Protein AF-A0A060HJW7-F1 (afdb_monomer_lite)

Sequence (402 aa):
MAGTRFAVYAAIAVAASVALIAVSLSVVPALTTSALSQGEEKRVVAFEQRYNYSLGKETWAARSLKLGDIKPDSYVVILNPFSTDMGNFVRQKIASAASDKVQQFWAKTEPYSHYNLVRLPAWLGGQKDDVSSLRAYSAIAISSGCLSRYWGDGRWAIEDPCHGDRYRPWDGFAFEGPAAVGITSYSVPGTAEPVALATLALSVDKDGYITAKKPDLSANGAAGQGRRLSQDELSESNAEMLAAASQSAGYALPFPTSASGKALATIKPAQVQWNVRVTGDLRAFAALYVDYSTFNYDRIEIAAYPVESYPDLALGDPPADLAKNMLNAAPSEGQHVKSGPGIAGRYAVLVANEGPDPGYAEAKLWGKGTDGTDLFVTITATGMTMDELTSLAKSLGLGPED

Structure (mmCIF, N/CA/C/O backbone):
data_AF-A0A060HJW7-F1
#
_entry.id   AF-A0A060HJW7-F1
#
loop_
_atom_site.group_PDB
_atom_site.id
_atom_site.type_symbol
_atom_site.label_atom_id
_atom_site.label_alt_id
_atom_site.label_comp_id
_atom_site.label_asym_id
_atom_site.label_entity_id
_atom_site.label_seq_id
_atom_site.pdbx_PDB_ins_code
_atom_site.Cartn_x
_atom_site.Cartn_y
_atom_site.Cartn_z
_atom_site.occupancy
_atom_site.B_iso_or_equiv
_atom_site.auth_seq_id
_atom_site.auth_comp_id
_atom_site.auth_asym_id
_atom_site.auth_atom_id
_atom_site.pdbx_PDB_model_num
ATOM 1 N N . MET A 1 1 ? -31.081 -21.706 74.516 1.00 55.00 1 MET A N 1
ATOM 2 C CA . MET A 1 1 ? -31.490 -21.423 73.116 1.00 55.00 1 MET A CA 1
ATOM 3 C C . MET A 1 1 ? -30.766 -20.226 72.466 1.00 55.00 1 MET A C 1
ATOM 5 O O . MET A 1 1 ? -31.148 -19.836 71.372 1.00 55.00 1 MET A O 1
ATOM 9 N N . ALA A 1 2 ? -29.704 -19.661 73.065 1.00 52.94 2 ALA A N 1
ATOM 10 C CA . ALA A 1 2 ? -28.939 -18.557 72.459 1.00 52.94 2 ALA A CA 1
ATOM 11 C C . ALA A 1 2 ? -27.765 -19.023 71.564 1.00 52.94 2 ALA A C 1
ATOM 13 O O . ALA A 1 2 ? -27.410 -18.334 70.613 1.00 52.94 2 ALA A O 1
ATOM 14 N N . GLY A 1 3 ? -27.202 -20.213 71.812 1.00 51.72 3 GLY A N 1
ATOM 15 C CA . GLY A 1 3 ? -26.015 -20.704 71.094 1.00 51.72 3 GLY A CA 1
ATOM 16 C C . GLY A 1 3 ? -26.258 -21.143 69.644 1.00 51.72 3 GLY A C 1
ATOM 17 O O . GLY A 1 3 ? -25.386 -20.981 68.798 1.00 51.72 3 GLY A O 1
ATOM 18 N N . THR A 1 4 ? -27.454 -21.638 69.314 1.00 60.28 4 THR A N 1
ATOM 19 C CA . THR A 1 4 ? -27.760 -22.147 67.964 1.00 60.28 4 THR A CA 1
ATOM 20 C C . THR A 1 4 ? -27.959 -21.039 66.936 1.00 60.28 4 THR A C 1
ATOM 22 O O . THR A 1 4 ? -27.610 -21.217 65.774 1.00 60.28 4 THR A O 1
ATOM 25 N N . ARG A 1 5 ? -28.454 -19.866 67.347 1.00 61.50 5 ARG A N 1
ATOM 26 C CA . ARG A 1 5 ? -28.604 -18.718 66.440 1.00 61.50 5 ARG A CA 1
ATOM 27 C C . ARG A 1 5 ? -27.252 -18.097 66.086 1.00 61.50 5 ARG A C 1
ATOM 29 O O . ARG A 1 5 ? -27.051 -17.711 64.943 1.00 61.50 5 ARG A O 1
ATOM 36 N N . PHE A 1 6 ? -26.306 -18.080 67.025 1.00 68.19 6 PHE A N 1
ATOM 37 C CA . PHE A 1 6 ? -24.967 -17.530 66.794 1.00 68.19 6 PHE A CA 1
ATOM 38 C C . PHE A 1 6 ? -24.156 -18.347 65.776 1.00 68.19 6 PHE A C 1
ATOM 40 O O . PHE A 1 6 ? -23.502 -17.775 64.907 1.00 68.19 6 PHE A O 1
ATOM 47 N N . ALA A 1 7 ? -24.259 -19.679 65.824 1.00 68.25 7 ALA A N 1
ATOM 48 C CA . ALA A 1 7 ? -23.571 -20.564 64.883 1.00 68.25 7 ALA A CA 1
ATOM 49 C C . ALA A 1 7 ? -24.066 -20.395 63.433 1.00 68.25 7 ALA A C 1
ATOM 51 O O . ALA A 1 7 ? -23.269 -20.414 62.497 1.00 68.25 7 ALA A O 1
ATOM 52 N N . VAL A 1 8 ? -25.370 -20.168 63.247 1.00 75.38 8 VAL A N 1
ATOM 53 C CA . VAL A 1 8 ? -25.967 -19.970 61.916 1.00 75.38 8 VAL A CA 1
ATOM 54 C C . VAL A 1 8 ? -25.518 -18.643 61.297 1.00 75.38 8 VAL A C 1
ATOM 56 O O . VAL A 1 8 ? -25.153 -18.610 60.124 1.00 75.38 8 VAL A O 1
ATOM 59 N N . TYR A 1 9 ? -25.458 -17.562 62.081 1.00 73.12 9 TYR A N 1
ATOM 60 C CA . TYR A 1 9 ? -24.975 -16.271 61.577 1.00 73.12 9 TYR A CA 1
ATOM 61 C C . TYR A 1 9 ? -23.479 -16.289 61.234 1.00 73.12 9 TYR A C 1
ATOM 63 O O . TYR A 1 9 ? -23.084 -15.714 60.220 1.00 73.12 9 TYR A O 1
ATOM 71 N N . ALA A 1 10 ? -22.657 -16.996 62.015 1.00 73.69 10 ALA A N 1
ATOM 72 C CA . ALA A 1 10 ? -21.234 -17.152 61.718 1.00 73.69 10 ALA A CA 1
ATOM 73 C C . ALA A 1 10 ? -20.998 -17.925 60.406 1.00 73.69 10 ALA A C 1
ATOM 75 O O . ALA A 1 10 ? -20.178 -17.512 59.587 1.00 73.69 10 ALA A O 1
ATOM 76 N N . ALA A 1 11 ? -21.759 -18.997 60.158 1.00 72.75 11 ALA A N 1
ATOM 77 C CA . ALA A 1 11 ? -21.642 -19.781 58.928 1.00 72.75 11 ALA A CA 1
ATOM 78 C C . ALA A 1 11 ? -22.034 -18.976 57.673 1.00 72.75 11 ALA A C 1
ATOM 80 O O . ALA A 1 11 ? -21.347 -19.043 56.653 1.00 72.75 11 ALA A O 1
ATOM 81 N N . ILE A 1 12 ? -23.094 -18.164 57.759 1.00 74.69 12 ILE A N 1
ATOM 82 C CA . ILE A 1 12 ? -23.538 -17.308 56.647 1.00 74.69 12 ILE A CA 1
ATOM 83 C C . ILE A 1 12 ? -22.511 -16.206 56.351 1.00 74.69 12 ILE A C 1
ATOM 85 O O . ILE A 1 12 ? -22.218 -15.942 55.185 1.00 74.69 12 ILE A O 1
ATOM 89 N N . ALA A 1 13 ? -21.915 -15.598 57.381 1.00 73.50 13 ALA A N 1
ATOM 90 C CA . ALA A 1 13 ? -20.903 -14.556 57.205 1.00 73.50 13 ALA A CA 1
ATOM 91 C C . ALA A 1 13 ? -19.625 -15.088 56.525 1.00 73.50 13 ALA A C 1
ATOM 93 O O . ALA A 1 13 ? -19.064 -14.426 55.647 1.00 73.50 13 ALA A O 1
ATOM 94 N N . VAL A 1 14 ? -19.194 -16.306 56.873 1.00 75.62 14 VAL A N 1
ATOM 95 C CA . VAL A 1 14 ? -18.035 -16.958 56.240 1.00 75.62 14 VAL A CA 1
ATOM 96 C C . VAL A 1 14 ? -18.341 -17.318 54.785 1.00 75.62 14 VAL A C 1
ATOM 98 O O . VAL A 1 14 ? -17.537 -17.011 53.906 1.00 75.62 14 VAL A O 1
ATOM 101 N N . ALA A 1 15 ? -19.519 -17.880 54.496 1.00 71.88 15 ALA A N 1
ATOM 102 C CA . ALA A 1 15 ? -19.920 -18.211 53.127 1.00 71.88 15 ALA A CA 1
ATOM 103 C C . ALA A 1 15 ? -20.019 -16.965 52.224 1.00 71.88 15 ALA A C 1
ATOM 105 O O . ALA A 1 15 ? -19.535 -16.984 51.092 1.00 71.88 15 ALA A O 1
ATOM 106 N N . ALA A 1 16 ? -20.570 -15.859 52.738 1.00 69.31 16 ALA A N 1
ATOM 107 C CA . ALA A 1 16 ? -20.633 -14.590 52.014 1.00 69.31 16 ALA A CA 1
ATOM 108 C C . ALA A 1 16 ? -19.236 -14.002 51.746 1.00 69.31 16 ALA A C 1
ATOM 110 O O . ALA A 1 16 ? -18.978 -13.498 50.655 1.00 69.31 16 ALA A O 1
ATOM 111 N N . SER A 1 17 ? -18.315 -14.123 52.707 1.00 66.06 17 SER A N 1
ATOM 112 C CA . SER A 1 17 ? -16.938 -13.630 52.574 1.00 66.06 17 SER A CA 1
ATOM 113 C C . SER A 1 17 ? -16.132 -14.444 51.557 1.00 66.06 17 SER A C 1
ATOM 115 O O . SER A 1 17 ? -15.421 -13.870 50.736 1.00 66.06 17 SER A O 1
ATOM 117 N N . VAL A 1 18 ? -16.292 -15.771 51.542 1.00 65.38 18 VAL A N 1
ATOM 118 C CA . VAL A 1 18 ? -15.639 -16.650 50.556 1.00 65.38 18 VAL A CA 1
ATOM 119 C C . VAL A 1 18 ? -16.180 -16.398 49.145 1.00 65.38 18 VAL A C 1
ATOM 121 O O . VAL A 1 18 ? -15.397 -16.344 48.199 1.00 65.38 18 VAL A O 1
ATOM 124 N N . ALA A 1 19 ? -17.487 -16.160 48.991 1.00 64.62 19 ALA A N 1
ATOM 125 C CA . ALA A 1 19 ? -18.076 -15.801 47.701 1.00 64.62 19 ALA A CA 1
ATOM 126 C C . ALA A 1 19 ? -17.579 -14.434 47.191 1.00 64.62 19 ALA A C 1
ATOM 128 O O . ALA A 1 19 ? -17.252 -14.301 46.014 1.00 64.62 19 ALA A O 1
ATOM 129 N N . LEU A 1 20 ? -17.446 -13.434 48.070 1.00 52.88 20 LEU A N 1
ATOM 130 C CA . LEU A 1 20 ? -16.896 -12.118 47.715 1.00 52.88 20 LEU A CA 1
ATOM 131 C C . LEU A 1 20 ? -15.414 -12.189 47.330 1.00 52.88 20 LEU A C 1
ATOM 133 O O . LEU A 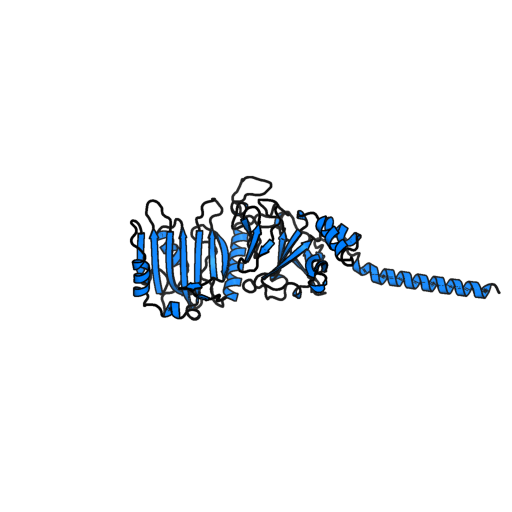1 20 ? -15.008 -11.559 46.354 1.00 52.88 20 LEU A O 1
ATOM 137 N N . ILE A 1 21 ? -14.622 -13.001 48.034 1.00 55.50 21 ILE A N 1
ATOM 138 C CA . ILE A 1 21 ? -13.211 -13.229 47.701 1.00 55.50 21 ILE A CA 1
ATOM 139 C C . ILE A 1 21 ? -13.090 -13.967 46.358 1.00 55.50 21 ILE A C 1
ATOM 141 O O . ILE A 1 21 ? -12.315 -13.540 45.504 1.00 55.50 21 ILE A O 1
ATOM 145 N N . ALA A 1 22 ? -13.910 -14.991 46.103 1.00 51.47 22 ALA A N 1
ATOM 146 C CA . ALA A 1 22 ? -13.920 -15.715 44.830 1.00 51.47 22 ALA A CA 1
ATOM 147 C C . ALA A 1 22 ? -14.353 -14.835 43.640 1.00 51.47 22 ALA A C 1
ATOM 149 O O . ALA A 1 22 ? -13.768 -14.937 42.561 1.00 51.47 22 ALA A O 1
ATOM 150 N N . VAL A 1 23 ? -15.316 -13.923 43.829 1.00 51.12 23 VAL A N 1
ATOM 151 C CA . VAL A 1 23 ? -15.719 -12.939 42.804 1.00 51.12 23 VAL A CA 1
ATOM 152 C C . VAL A 1 23 ? -14.629 -11.881 42.596 1.00 51.12 23 VAL A C 1
ATOM 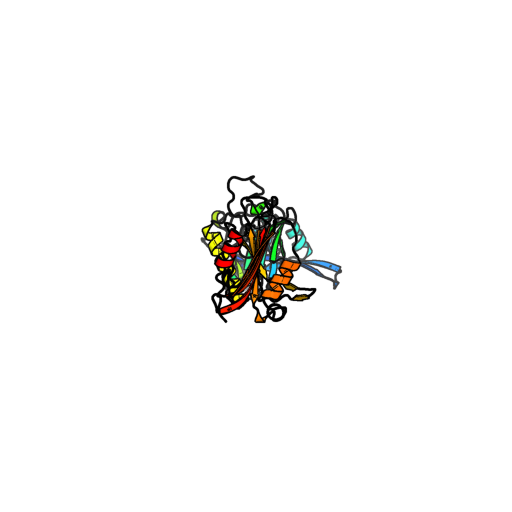154 O O . VAL A 1 23 ? -14.335 -11.522 41.458 1.00 51.12 23 VAL A O 1
ATOM 157 N N . SER A 1 24 ? -13.952 -11.432 43.658 1.00 45.41 24 SER A N 1
ATOM 158 C CA . SER A 1 24 ? -12.815 -10.513 43.517 1.00 45.41 24 SER A CA 1
ATOM 159 C C . SER A 1 24 ? -11.620 -11.161 42.802 1.00 45.41 24 SER A C 1
ATOM 161 O O . SER A 1 24 ? -11.008 -10.526 41.954 1.00 45.41 24 SER A O 1
ATOM 163 N N . LEU A 1 25 ? -11.341 -12.449 43.021 1.00 45.69 25 LEU A N 1
ATOM 164 C CA . LEU A 1 25 ? -10.240 -13.160 42.357 1.00 45.69 25 LEU A CA 1
ATOM 165 C C . LEU A 1 25 ? -10.544 -13.575 40.908 1.00 45.69 25 LEU A C 1
ATOM 167 O O . LEU A 1 25 ? -9.611 -13.803 40.144 1.00 45.69 25 LEU A O 1
ATOM 171 N N . SER A 1 26 ? -11.816 -13.642 40.503 1.00 46.84 26 SER A N 1
ATOM 172 C CA . SER A 1 26 ? -12.214 -13.985 39.125 1.00 46.84 26 SER A CA 1
ATOM 173 C C . SER A 1 26 ? -12.486 -12.766 38.236 1.00 46.84 26 SER A C 1
ATOM 175 O O . SER A 1 26 ? -12.325 -12.856 37.022 1.00 46.84 26 SER A O 1
ATOM 177 N N . VAL A 1 27 ? -12.837 -11.610 38.813 1.00 43.38 27 VAL A N 1
ATOM 178 C CA . VAL A 1 27 ? -13.116 -10.374 38.054 1.00 43.38 27 VAL A CA 1
ATOM 179 C C . VAL A 1 27 ? -11.890 -9.449 37.960 1.00 43.38 27 VAL A C 1
ATOM 181 O O . VAL A 1 27 ? -11.762 -8.697 36.995 1.00 43.38 27 VAL A O 1
ATOM 184 N N . VAL A 1 28 ? -10.953 -9.513 38.913 1.00 39.41 28 VAL A N 1
ATOM 185 C CA . VAL A 1 28 ? -9.816 -8.572 38.985 1.00 39.41 28 VAL A CA 1
ATOM 186 C C . VAL A 1 28 ? -8.636 -8.888 38.043 1.00 39.41 28 VAL A C 1
ATOM 188 O O . VAL A 1 28 ? -8.057 -7.928 37.531 1.00 39.41 28 VAL A O 1
ATOM 191 N N . PRO A 1 29 ? -8.303 -10.143 37.662 1.00 41.47 29 PRO A N 1
ATOM 192 C CA . PRO A 1 29 ? -7.226 -10.365 36.689 1.00 41.47 29 PRO A CA 1
ATOM 193 C C . PRO A 1 29 ? -7.540 -9.812 35.289 1.00 41.47 29 PRO A C 1
ATOM 195 O O . PRO A 1 29 ? -6.630 -9.635 34.486 1.00 41.47 29 PRO A O 1
ATOM 198 N N . ALA A 1 30 ? -8.811 -9.517 34.992 1.00 43.66 30 ALA A N 1
ATOM 199 C CA . ALA A 1 30 ? -9.233 -8.977 33.703 1.00 43.66 30 ALA A CA 1
ATOM 200 C C . ALA A 1 30 ? -9.173 -7.439 33.613 1.00 43.66 30 ALA A C 1
ATOM 202 O O . ALA A 1 30 ? -9.335 -6.904 32.518 1.00 43.66 30 ALA A O 1
ATOM 203 N N . LEU A 1 31 ? -8.984 -6.712 34.726 1.00 43.59 31 LEU A N 1
ATOM 204 C CA . LEU A 1 31 ? -9.199 -5.255 34.744 1.00 43.59 31 LEU A CA 1
ATOM 205 C C . LEU A 1 31 ? -8.106 -4.411 35.416 1.00 43.59 31 LEU A C 1
ATOM 207 O O . LEU A 1 31 ? -8.186 -3.187 35.334 1.00 43.59 31 LEU A O 1
ATOM 211 N N . THR A 1 32 ? -7.068 -4.997 36.021 1.00 44.00 32 THR A N 1
ATOM 212 C CA . THR A 1 32 ? -5.980 -4.206 36.629 1.00 44.00 32 THR A CA 1
ATOM 213 C C . THR A 1 32 ? -4.599 -4.831 36.424 1.00 44.00 32 THR A C 1
ATOM 215 O O . THR A 1 32 ? -4.039 -5.443 37.328 1.00 44.00 32 THR A O 1
ATOM 218 N N . THR A 1 33 ? -4.013 -4.618 35.248 1.00 42.41 33 THR A N 1
ATOM 219 C CA . THR A 1 33 ? -2.549 -4.568 35.057 1.00 42.41 33 THR A CA 1
ATOM 220 C C . THR A 1 33 ? -2.204 -3.309 34.261 1.00 42.41 33 THR A C 1
ATOM 222 O O . THR A 1 33 ? -1.611 -3.340 33.192 1.00 42.41 33 THR A O 1
ATOM 225 N N . SER A 1 34 ? -2.622 -2.163 34.799 1.00 44.88 34 SER A N 1
ATOM 226 C CA . SER A 1 34 ? -2.303 -0.834 34.273 1.00 44.88 34 SER A CA 1
ATOM 227 C C . SER A 1 34 ? -1.357 -0.150 35.256 1.00 44.88 34 SER A C 1
ATOM 229 O O . SER A 1 34 ? -1.789 0.634 36.098 1.00 44.88 34 SER A O 1
ATOM 231 N N . ALA A 1 35 ? -0.071 -0.490 35.206 1.00 38.12 35 ALA A N 1
ATOM 232 C CA . ALA A 1 35 ? 0.962 0.205 35.966 1.00 38.12 35 ALA A CA 1
ATOM 233 C C . ALA A 1 35 ? 2.254 0.280 35.143 1.00 38.12 35 ALA A C 1
ATOM 235 O O . ALA A 1 35 ? 3.005 -0.684 35.066 1.00 38.12 35 ALA A O 1
ATOM 236 N N . LEU A 1 36 ? 2.458 1.450 34.527 1.00 40.97 36 LEU A N 1
ATOM 237 C CA . LEU A 1 36 ? 3.747 2.052 34.164 1.00 40.97 36 LEU A CA 1
ATOM 238 C C . LEU A 1 36 ? 4.808 1.087 33.606 1.00 40.97 36 LEU A C 1
ATOM 240 O O . LEU A 1 36 ? 5.789 0.772 34.274 1.00 40.97 36 LEU A O 1
ATOM 244 N N . SER A 1 37 ? 4.671 0.711 32.338 1.00 38.81 37 SER A N 1
ATOM 245 C CA . SER A 1 37 ? 5.803 0.243 31.542 1.00 38.81 37 SER A CA 1
ATOM 246 C C . SER A 1 37 ? 5.853 1.014 30.225 1.00 38.81 37 SER A C 1
ATOM 248 O O . SER A 1 37 ? 4.831 1.272 29.583 1.00 38.81 37 SER A O 1
ATOM 250 N N . GLN A 1 38 ? 7.057 1.387 29.794 1.00 41.97 38 GLN A N 1
ATOM 251 C CA . GLN A 1 38 ? 7.317 1.419 28.359 1.00 41.97 38 GLN A CA 1
ATOM 252 C C . GLN A 1 38 ? 6.910 0.034 27.829 1.00 41.97 38 GLN A C 1
ATOM 254 O O . GLN A 1 38 ? 7.470 -0.969 28.264 1.00 41.97 38 GLN A O 1
ATOM 259 N N . GLY A 1 39 ? 5.866 -0.025 26.998 1.00 62.41 39 GLY A N 1
ATOM 260 C CA . GLY A 1 39 ? 5.255 -1.290 26.567 1.00 62.41 39 GLY A CA 1
ATOM 261 C C . GLY A 1 39 ? 3.784 -1.494 26.947 1.00 62.41 39 GLY A C 1
ATOM 262 O O . GLY A 1 39 ? 3.334 -2.635 26.954 1.00 62.41 39 GLY A O 1
ATOM 263 N N . GLU A 1 40 ? 3.020 -0.438 27.255 1.00 85.50 40 GLU A N 1
ATOM 264 C CA . GLU A 1 40 ? 1.559 -0.548 27.406 1.00 85.50 40 GLU A CA 1
ATOM 265 C C . GLU A 1 40 ? 0.924 -1.020 26.080 1.00 85.50 40 GLU A C 1
ATOM 267 O O . GLU A 1 40 ? 0.773 -0.248 25.129 1.00 85.50 40 GLU A O 1
ATOM 272 N N . GLU A 1 41 ? 0.570 -2.305 26.024 1.00 93.88 41 GLU A N 1
ATOM 273 C CA . GLU A 1 41 ? -0.182 -2.927 24.935 1.00 93.88 41 GLU A CA 1
ATOM 274 C C . GLU A 1 41 ? -1.648 -3.107 25.333 1.00 93.88 41 GLU A C 1
ATOM 276 O O . GLU A 1 41 ? -1.967 -3.518 26.450 1.00 93.88 41 GLU A O 1
ATOM 281 N N . LYS A 1 42 ? -2.564 -2.802 24.410 1.00 96.69 42 LYS A N 1
ATOM 282 C CA . LYS A 1 42 ? -4.011 -2.949 24.619 1.00 96.69 42 LYS A CA 1
ATOM 283 C C . LYS A 1 42 ? -4.649 -3.683 23.458 1.00 96.69 42 LYS A C 1
ATOM 285 O O . LYS A 1 42 ? -4.314 -3.423 22.306 1.00 96.69 42 LYS A O 1
ATOM 290 N N . ARG A 1 43 ? -5.609 -4.564 23.755 1.00 96.81 43 ARG A N 1
ATOM 291 C CA . ARG A 1 43 ? -6.413 -5.231 22.722 1.00 96.81 43 ARG A CA 1
ATOM 292 C C . ARG A 1 43 ? -7.160 -4.192 21.896 1.00 96.81 43 ARG A C 1
ATOM 294 O O . ARG A 1 43 ? -7.764 -3.274 22.452 1.00 96.81 43 ARG A O 1
ATOM 301 N N . VAL A 1 44 ? -7.141 -4.363 20.580 1.00 97.38 44 VAL A N 1
ATOM 302 C CA . VAL A 1 44 ? -7.946 -3.532 19.683 1.00 97.38 44 VAL A CA 1
ATOM 303 C C . VAL A 1 44 ? -9.409 -3.962 19.758 1.00 97.38 44 VAL A C 1
ATOM 305 O O . VAL A 1 44 ? -9.718 -5.135 19.986 1.00 97.38 44 VAL A O 1
ATOM 308 N N . VAL A 1 45 ? -10.318 -3.008 19.571 1.00 97.19 45 VAL A N 1
ATOM 309 C CA . VAL A 1 45 ? -11.759 -3.266 19.484 1.00 97.19 45 VAL A CA 1
ATOM 310 C C . VAL A 1 45 ? -12.239 -2.763 18.138 1.00 97.19 45 VAL A C 1
ATOM 312 O O . VAL A 1 45 ? -12.091 -1.577 17.837 1.00 97.19 45 VAL A O 1
ATOM 315 N N . ALA A 1 46 ? -12.817 -3.665 17.354 1.00 97.25 46 ALA A N 1
ATOM 316 C CA . ALA A 1 46 ? -13.459 -3.327 16.097 1.00 97.25 46 ALA A CA 1
ATOM 317 C C . ALA A 1 46 ? -14.943 -3.074 16.277 1.00 97.25 46 ALA A C 1
ATOM 319 O O . ALA A 1 46 ? -15.590 -3.708 17.115 1.00 97.25 46 ALA A O 1
ATOM 320 N N . PHE A 1 47 ? -15.457 -2.180 15.441 1.00 95.44 47 PHE A N 1
ATOM 321 C CA . PHE A 1 47 ? -16.874 -1.903 15.294 1.00 95.44 47 PHE A CA 1
ATOM 322 C C . PHE A 1 47 ? -17.331 -2.433 13.940 1.00 95.44 47 PHE A C 1
ATOM 324 O O . PHE A 1 47 ? -16.801 -2.061 12.896 1.00 95.44 47 PHE A O 1
ATOM 331 N N . GLU A 1 48 ? -18.309 -3.330 13.967 1.00 93.31 48 GLU A N 1
ATOM 332 C CA . GLU A 1 48 ? -18.856 -3.959 12.772 1.00 93.31 48 GLU A CA 1
ATOM 333 C C . GLU A 1 48 ? -20.321 -3.565 12.610 1.00 93.31 48 GLU A C 1
ATOM 335 O O . GLU A 1 48 ? -21.147 -3.812 13.493 1.00 93.31 48 GLU A O 1
ATOM 340 N N . GLN A 1 49 ? -20.635 -2.995 11.452 1.00 93.19 49 GLN A N 1
ATOM 341 C CA . GLN A 1 49 ? -21.993 -2.742 10.995 1.00 93.19 49 GLN A CA 1
ATOM 342 C C . GLN A 1 49 ? -22.394 -3.868 10.038 1.00 93.19 49 GLN A C 1
ATOM 344 O O . GLN A 1 49 ? -21.700 -4.144 9.060 1.00 93.19 49 GLN A O 1
ATOM 349 N N . ARG A 1 50 ? -23.509 -4.545 10.317 1.00 91.38 50 ARG A N 1
ATOM 350 C CA . ARG A 1 50 ? -24.046 -5.618 9.469 1.00 91.38 50 ARG A CA 1
ATOM 351 C C . ARG A 1 50 ? -25.528 -5.397 9.227 1.00 91.38 50 ARG A C 1
ATOM 353 O O . ARG A 1 50 ? -26.289 -5.228 10.180 1.00 91.38 50 ARG A O 1
ATOM 360 N N . TYR A 1 51 ? -25.956 -5.458 7.969 1.00 91.81 51 TYR A N 1
ATOM 361 C CA . TYR A 1 51 ? -27.378 -5.456 7.644 1.00 91.81 51 TYR A CA 1
ATOM 362 C C . TYR A 1 51 ? -27.985 -6.830 7.947 1.00 91.81 51 TYR A C 1
ATOM 364 O O . TYR A 1 51 ? -27.547 -7.851 7.414 1.00 91.81 51 TYR A O 1
ATOM 372 N N . ASN A 1 52 ? -28.984 -6.869 8.824 1.00 90.12 52 ASN A N 1
ATOM 373 C CA . ASN A 1 52 ? -29.726 -8.078 9.141 1.00 90.12 52 ASN A CA 1
ATOM 374 C C . ASN A 1 52 ? -30.987 -8.130 8.271 1.00 90.12 52 ASN A C 1
ATOM 376 O O . ASN A 1 52 ? -31.992 -7.493 8.586 1.00 90.12 52 ASN A O 1
ATOM 380 N N . TYR A 1 53 ? -30.929 -8.915 7.193 1.00 91.56 53 TYR A N 1
ATOM 381 C CA . TYR A 1 53 ? -32.034 -9.067 6.242 1.00 91.56 53 TYR A CA 1
ATOM 382 C C . TYR A 1 53 ? -33.319 -9.601 6.886 1.00 91.56 53 TYR A C 1
ATOM 384 O O . TYR A 1 53 ? -34.402 -9.148 6.533 1.00 91.56 53 TYR A O 1
ATOM 392 N N . SER A 1 54 ? -33.218 -10.501 7.869 1.00 91.81 54 SER A N 1
ATOM 393 C CA . SER A 1 54 ? -34.390 -11.056 8.562 1.00 91.81 54 SER A CA 1
ATOM 394 C C . SER A 1 54 ? -35.121 -10.015 9.409 1.00 91.81 54 SER A C 1
ATOM 396 O O . SER A 1 54 ? -36.330 -10.105 9.590 1.00 91.81 54 SER A O 1
ATOM 398 N N . LEU A 1 55 ? -34.388 -9.037 9.947 1.00 88.69 55 LEU A N 1
ATOM 399 C CA . LEU A 1 55 ? -34.947 -7.949 10.750 1.00 88.69 55 LEU A CA 1
ATOM 400 C C . LEU A 1 55 ? -35.191 -6.669 9.936 1.00 88.69 55 LEU A C 1
ATOM 402 O O . LEU A 1 55 ? -35.696 -5.698 10.495 1.00 88.69 55 LEU A O 1
ATOM 406 N N . GLY A 1 56 ? -34.790 -6.639 8.660 1.00 94.19 56 GLY A N 1
ATOM 407 C CA . GLY A 1 56 ? -34.850 -5.452 7.806 1.00 94.19 56 GLY A CA 1
ATOM 408 C C . GLY A 1 56 ? -34.093 -4.243 8.366 1.00 94.19 56 GLY A C 1
ATOM 409 O O . GLY A 1 56 ? -34.451 -3.108 8.058 1.00 94.19 56 GLY A O 1
ATOM 410 N N . LYS A 1 57 ? -33.087 -4.457 9.227 1.00 93.50 57 LYS A N 1
ATOM 411 C CA . LYS A 1 57 ? -32.380 -3.378 9.931 1.00 93.50 57 LYS A CA 1
ATOM 412 C C . LYS A 1 57 ? -30.892 -3.641 10.077 1.00 93.50 57 LYS A C 1
ATOM 414 O O . LYS A 1 57 ? -30.433 -4.782 10.082 1.00 93.50 57 LYS A O 1
ATOM 419 N N . GLU A 1 58 ? -30.145 -2.566 10.270 1.00 93.75 58 GLU A N 1
ATOM 420 C CA . GLU A 1 58 ? -28.731 -2.632 10.609 1.00 93.75 58 GLU A CA 1
ATOM 421 C C . GLU A 1 58 ? -28.520 -3.074 12.057 1.00 93.75 58 GLU A C 1
ATOM 423 O O . GLU A 1 58 ? -29.297 -2.761 12.961 1.00 93.75 58 GLU A O 1
ATOM 428 N N . THR A 1 59 ? -27.439 -3.812 12.270 1.00 94.75 59 THR A N 1
ATOM 429 C CA . THR A 1 59 ? -26.978 -4.259 13.579 1.00 94.75 59 THR A CA 1
ATOM 430 C C . THR A 1 59 ? -25.523 -3.870 13.766 1.00 94.75 59 THR A C 1
ATOM 432 O O . THR A 1 59 ? -24.733 -3.934 12.824 1.00 94.75 59 THR A O 1
ATOM 435 N N . TRP A 1 60 ? -25.189 -3.461 14.983 1.00 95.56 60 TRP A N 1
ATOM 436 C CA . TRP A 1 60 ? -23.868 -2.996 15.373 1.00 95.56 60 TRP A CA 1
ATOM 437 C C . TRP A 1 60 ? -23.309 -3.898 16.465 1.00 95.56 60 TRP A C 1
ATOM 439 O O . TRP A 1 60 ? -23.995 -4.207 17.442 1.00 95.56 60 TRP A O 1
ATOM 449 N N . ALA A 1 61 ? -22.055 -4.304 16.308 1.00 95.25 61 ALA A N 1
ATOM 450 C CA . ALA A 1 61 ? -21.327 -5.074 17.305 1.00 95.25 61 ALA A CA 1
ATOM 451 C C . ALA A 1 61 ? -19.948 -4.459 17.540 1.00 95.25 61 ALA A C 1
ATOM 453 O O . ALA A 1 61 ? -19.333 -3.929 16.616 1.00 95.25 61 ALA A O 1
ATOM 454 N N . ALA A 1 62 ? -19.464 -4.554 18.777 1.00 95.75 62 ALA A N 1
ATOM 455 C CA . ALA A 1 62 ? -18.106 -4.177 19.132 1.00 95.75 62 ALA A CA 1
ATOM 456 C C . ALA A 1 62 ? -17.414 -5.352 19.815 1.00 95.75 62 ALA A C 1
ATOM 458 O O . ALA A 1 62 ? -17.941 -5.904 20.783 1.00 95.75 62 ALA A O 1
ATOM 459 N N . ARG A 1 63 ? -16.246 -5.752 19.314 1.00 95.31 63 ARG A N 1
ATOM 460 C CA . ARG A 1 63 ? -15.530 -6.925 19.830 1.00 95.31 63 ARG A CA 1
ATOM 461 C C . ARG A 1 63 ? -14.026 -6.806 19.649 1.00 95.31 63 ARG A C 1
ATOM 463 O O . ARG A 1 63 ? -13.551 -6.136 18.734 1.00 95.31 63 ARG A O 1
ATOM 470 N N . SER A 1 64 ? -13.284 -7.499 20.506 1.00 96.25 64 SER A N 1
ATOM 471 C CA . SER A 1 64 ? -11.866 -7.750 20.262 1.00 96.25 64 SER A CA 1
ATOM 472 C C . SER A 1 64 ? -11.698 -8.695 19.079 1.00 96.25 64 SER A C 1
ATOM 474 O O . SER A 1 64 ? -12.521 -9.589 18.867 1.00 96.25 64 SER A O 1
ATOM 476 N N . LEU A 1 65 ? -10.630 -8.482 18.320 1.00 96.81 65 LEU A N 1
ATOM 477 C CA . LEU A 1 65 ? -10.335 -9.249 17.119 1.00 96.81 65 LEU A CA 1
ATOM 478 C C . LEU A 1 65 ? -9.200 -10.228 17.363 1.00 96.81 65 LEU A C 1
ATOM 480 O O . LEU A 1 65 ? -8.206 -9.882 17.999 1.00 96.81 65 LEU A O 1
ATOM 484 N N . LYS A 1 66 ? -9.343 -11.430 16.819 1.00 97.25 66 LYS A N 1
ATOM 485 C CA . LYS A 1 66 ? -8.248 -12.370 16.605 1.00 97.25 66 LYS A CA 1
ATOM 486 C C . LYS A 1 66 ? -7.701 -12.230 15.194 1.00 97.25 66 LYS A C 1
ATOM 488 O O . LYS A 1 66 ? -8.384 -11.737 14.301 1.00 97.25 66 LYS A O 1
ATOM 493 N N . LEU A 1 67 ? -6.481 -12.710 14.986 1.00 93.31 67 LEU A N 1
ATOM 494 C CA . LEU A 1 67 ? -5.801 -12.609 13.696 1.00 93.31 67 LEU A CA 1
ATOM 495 C C . LEU A 1 67 ? -6.611 -13.207 12.530 1.00 93.31 67 LEU A C 1
ATOM 497 O O . LEU A 1 67 ? -6.734 -12.589 11.477 1.00 93.31 67 LEU A O 1
ATOM 501 N N . GLY A 1 68 ? -7.237 -14.367 12.740 1.00 94.44 68 GLY A N 1
ATOM 502 C CA . GLY A 1 68 ? -8.079 -15.037 11.741 1.00 94.44 68 GLY A CA 1
ATOM 503 C C . GLY A 1 68 ? -9.434 -14.372 11.461 1.00 94.44 68 GLY A C 1
ATOM 504 O O . GLY A 1 68 ? -10.130 -14.797 10.543 1.00 94.44 68 GLY A O 1
ATOM 505 N N . ASP A 1 69 ? -9.824 -13.339 12.215 1.00 96.44 69 ASP A N 1
ATOM 506 C CA . ASP A 1 69 ? -11.142 -12.708 12.065 1.00 96.44 69 ASP A CA 1
ATOM 507 C C . ASP A 1 69 ? -11.231 -11.770 10.855 1.00 96.44 69 ASP A C 1
ATOM 509 O O . ASP A 1 69 ? -12.332 -11.445 10.405 1.00 96.44 69 ASP A O 1
ATOM 513 N N . ILE A 1 70 ? -10.086 -11.313 10.345 1.00 95.81 70 ILE A N 1
ATOM 514 C CA . ILE A 1 70 ? -9.991 -10.386 9.216 1.00 95.81 70 ILE A CA 1
ATOM 515 C C . ILE A 1 70 ? -9.512 -11.177 8.006 1.00 95.81 70 ILE A C 1
ATOM 517 O O . ILE A 1 70 ? -8.490 -11.860 8.077 1.00 95.81 70 ILE A O 1
ATOM 521 N N . LYS A 1 71 ? -10.231 -11.097 6.887 1.00 96.00 71 LYS A N 1
ATOM 522 C CA . LYS A 1 71 ? -9.835 -11.782 5.649 1.00 96.00 71 LYS A CA 1
ATOM 523 C C . LYS A 1 71 ? -8.701 -11.016 4.956 1.00 96.00 71 LYS A C 1
ATOM 525 O O . LYS A 1 71 ? -8.643 -9.797 5.106 1.00 96.00 71 LYS A O 1
ATOM 530 N N . PRO A 1 72 ? -7.811 -11.680 4.202 1.00 96.12 72 PRO A N 1
ATOM 531 C CA . PRO A 1 72 ? -6.888 -10.980 3.313 1.00 96.12 72 PRO A CA 1
ATOM 532 C C . PRO A 1 72 ? -7.638 -10.012 2.399 1.00 96.12 72 PRO A C 1
ATOM 534 O O . PRO A 1 72 ? -8.787 -10.283 2.043 1.00 96.12 72 PRO A O 1
ATOM 537 N N . ASP A 1 73 ? -6.982 -8.914 2.028 1.00 96.25 73 ASP A N 1
ATOM 538 C CA . ASP A 1 73 ? -7.563 -7.883 1.160 1.00 96.25 73 ASP A CA 1
ATOM 539 C C . ASP A 1 73 ? -8.855 -7.265 1.733 1.00 96.25 73 ASP A C 1
ATOM 541 O O . ASP A 1 73 ? -9.845 -7.018 1.044 1.00 96.25 73 ASP A O 1
ATOM 545 N N . SER A 1 74 ? -8.883 -7.062 3.053 1.00 96.62 74 SER A N 1
ATOM 546 C CA . SER A 1 74 ? -10.029 -6.466 3.737 1.00 96.62 74 SER A CA 1
ATOM 547 C C . SER A 1 74 ? -9.598 -5.595 4.908 1.00 96.62 74 SER A C 1
ATOM 549 O O . SER A 1 74 ? -8.433 -5.569 5.307 1.00 96.62 74 SER A O 1
ATOM 551 N N . TYR A 1 75 ? -10.549 -4.853 5.462 1.00 97.38 75 TYR A N 1
ATOM 552 C CA . TYR A 1 75 ? -10.312 -4.024 6.630 1.00 97.38 75 TYR A CA 1
ATOM 553 C C . TYR A 1 75 ? -11.514 -4.026 7.562 1.00 97.38 75 TYR A C 1
ATOM 555 O O . TYR A 1 75 ? -12.635 -4.378 7.190 1.00 97.38 75 TYR A O 1
ATOM 563 N N . VAL A 1 76 ? -11.253 -3.579 8.779 1.00 97.19 76 VAL A N 1
ATOM 564 C CA . VAL A 1 76 ? -12.246 -3.272 9.803 1.00 97.19 76 VAL A CA 1
ATOM 565 C C . VAL A 1 76 ? -11.854 -1.962 10.468 1.00 97.19 76 VAL A C 1
ATOM 567 O O . VAL A 1 76 ? -10.670 -1.635 10.566 1.00 97.19 76 VAL A O 1
ATOM 570 N N . VAL A 1 77 ? -12.839 -1.196 10.929 1.00 97.25 77 VAL A N 1
ATOM 571 C CA . VAL A 1 77 ? -12.557 0.030 11.677 1.00 97.25 77 VAL A CA 1
ATOM 572 C C . VAL A 1 77 ? -12.418 -0.320 13.152 1.00 97.25 77 VAL A C 1
ATOM 574 O O . VAL A 1 77 ? -13.288 -0.971 13.739 1.00 97.25 77 VAL A O 1
ATOM 577 N N . ILE A 1 78 ? -11.311 0.110 13.747 1.00 97.88 78 ILE A N 1
ATOM 578 C CA . ILE A 1 78 ? -11.035 -0.027 15.173 1.00 97.88 78 ILE A CA 1
ATOM 579 C C . ILE A 1 78 ? -11.018 1.339 15.847 1.00 97.88 78 ILE A C 1
ATOM 581 O O . ILE A 1 78 ? -10.740 2.368 15.228 1.00 97.88 78 ILE A O 1
ATOM 585 N N . LEU A 1 79 ? -11.281 1.335 17.148 1.00 96.94 79 LEU A N 1
ATOM 586 C CA . LEU A 1 79 ? -11.079 2.501 17.995 1.00 96.94 79 LEU A CA 1
ATOM 587 C C . LEU A 1 79 ? -9.656 2.477 18.565 1.00 96.94 79 LEU A C 1
ATOM 589 O O . LEU A 1 79 ? -9.201 1.434 19.040 1.00 96.94 79 LEU A O 1
ATOM 593 N N . ASN A 1 80 ? -8.974 3.623 18.553 1.00 97.06 80 ASN A N 1
ATOM 594 C CA . ASN A 1 80 ? -7.655 3.800 19.147 1.00 97.06 80 ASN A CA 1
ATOM 595 C C . ASN A 1 80 ? -7.689 3.342 20.618 1.00 97.06 80 ASN A C 1
ATOM 597 O O . ASN A 1 80 ? -8.362 3.980 21.434 1.00 97.06 80 ASN A O 1
ATOM 601 N N . PRO A 1 81 ? -6.950 2.281 20.998 1.00 97.06 81 PRO A N 1
ATOM 602 C CA . PRO A 1 81 ? -7.015 1.729 22.352 1.00 97.06 81 PRO A CA 1
ATOM 603 C C . PRO A 1 81 ? -6.551 2.687 23.457 1.00 97.06 81 PRO A C 1
ATOM 605 O O . PRO A 1 81 ? -6.781 2.438 24.643 1.00 97.06 81 PRO A O 1
ATOM 608 N N . PHE A 1 82 ? -5.891 3.779 23.076 1.00 96.06 82 PHE A N 1
ATOM 609 C CA . PHE A 1 82 ? -5.330 4.776 23.978 1.00 96.06 82 PHE A CA 1
ATOM 610 C C . PHE A 1 82 ? -6.131 6.083 24.010 1.00 96.06 82 PHE A C 1
ATOM 612 O O . PHE A 1 82 ? -5.743 6.995 24.737 1.00 96.06 82 PHE A O 1
ATOM 619 N N . SER A 1 83 ? -7.238 6.189 23.265 1.00 95.44 83 SER A N 1
ATOM 620 C CA . SER A 1 83 ? -8.076 7.391 23.278 1.00 95.44 83 SER A CA 1
ATOM 621 C C . SER A 1 83 ? -9.034 7.436 24.473 1.00 95.44 83 SER A C 1
ATOM 623 O O . SER A 1 83 ? -9.353 6.424 25.112 1.00 95.44 83 SER A O 1
ATOM 625 N N . THR A 1 84 ? -9.551 8.633 24.760 1.00 95.69 84 THR A N 1
ATOM 626 C CA . THR A 1 84 ? -10.605 8.846 25.764 1.00 95.69 84 THR A CA 1
ATOM 627 C C . THR A 1 84 ? -11.863 8.034 25.453 1.00 95.69 84 THR A C 1
ATOM 629 O O . THR A 1 84 ? -12.508 7.524 26.376 1.00 95.69 84 THR A O 1
ATOM 632 N N . ASP A 1 85 ? -12.183 7.851 24.168 1.00 96.56 85 ASP A N 1
ATOM 633 C CA . ASP A 1 85 ? -13.325 7.052 23.729 1.00 96.56 85 ASP A CA 1
ATOM 634 C C . ASP A 1 85 ? -13.177 5.591 24.141 1.00 96.56 85 ASP A C 1
ATOM 636 O O . ASP A 1 85 ? -14.137 5.007 24.640 1.00 96.56 85 ASP A O 1
ATOM 640 N N . MET A 1 86 ? -11.978 5.006 24.054 1.00 95.88 86 MET A N 1
ATOM 641 C CA . MET A 1 86 ? -11.762 3.643 24.552 1.00 95.88 86 MET A CA 1
ATOM 642 C C . MET A 1 86 ? -11.968 3.556 26.072 1.00 95.88 86 MET A C 1
ATOM 644 O O . MET A 1 86 ? -12.567 2.607 26.583 1.00 95.88 86 MET A O 1
ATOM 648 N N . GLY A 1 87 ? -11.556 4.584 26.818 1.00 93.06 87 GLY A N 1
ATOM 649 C CA . GLY A 1 87 ? -11.867 4.685 28.246 1.00 93.06 87 GLY A CA 1
ATOM 650 C C . GLY A 1 87 ? -13.378 4.708 28.520 1.00 93.06 87 GLY A C 1
ATOM 651 O O . GLY A 1 87 ? -13.859 4.040 29.439 1.00 93.06 87 GLY A O 1
ATOM 652 N N . ASN A 1 88 ? -14.145 5.439 27.706 1.00 95.06 88 ASN A N 1
ATOM 653 C CA . ASN A 1 88 ? -15.608 5.468 27.778 1.00 95.06 88 ASN A CA 1
ATOM 654 C C . ASN A 1 88 ? -16.237 4.121 27.394 1.00 95.06 88 ASN A C 1
ATOM 656 O O . ASN A 1 88 ? -17.152 3.669 28.086 1.00 95.06 88 ASN A O 1
ATOM 660 N N . PHE A 1 89 ? -15.724 3.464 26.352 1.00 94.88 89 PHE A N 1
ATOM 661 C CA . PHE A 1 89 ? -16.158 2.146 25.891 1.00 94.88 89 PHE A CA 1
ATOM 662 C C . PHE A 1 89 ? -16.128 1.117 27.029 1.00 94.88 89 PHE A C 1
ATOM 664 O O . PHE A 1 89 ? -17.127 0.436 27.292 1.00 94.88 89 PHE A O 1
ATOM 671 N N . VAL A 1 90 ? -15.004 1.059 27.753 1.00 93.56 90 VAL A N 1
ATOM 672 C CA . VAL A 1 90 ? -14.815 0.151 28.893 1.00 93.56 90 VAL A CA 1
ATOM 673 C C . VAL A 1 90 ? -15.740 0.529 30.051 1.00 93.56 90 VAL A C 1
ATOM 675 O O . VAL A 1 90 ? -16.489 -0.320 30.539 1.00 93.56 90 VAL A O 1
ATOM 678 N N . ARG A 1 91 ? -15.760 1.805 30.466 1.00 94.31 91 ARG A N 1
ATOM 679 C CA . ARG A 1 91 ? -16.594 2.270 31.594 1.00 94.31 91 ARG A CA 1
ATOM 680 C C . ARG A 1 91 ? -18.083 2.010 31.380 1.00 94.31 91 ARG A C 1
ATOM 682 O O . ARG A 1 91 ? -18.783 1.630 32.315 1.00 94.31 91 ARG A O 1
ATOM 689 N N . GLN A 1 92 ? -18.572 2.202 30.157 1.00 93.81 92 GLN A N 1
ATOM 690 C CA . GLN A 1 92 ? -19.988 2.050 29.819 1.00 93.81 92 GLN A CA 1
ATOM 691 C C . GLN A 1 92 ? -20.380 0.610 29.446 1.00 93.81 92 GLN A C 1
ATOM 693 O O . GLN A 1 92 ? -21.555 0.370 29.130 1.00 93.81 92 GLN A O 1
ATOM 698 N N . LYS A 1 93 ? -19.423 -0.333 29.506 1.00 94.69 93 LYS A N 1
ATOM 699 C CA . LYS A 1 93 ? -19.582 -1.756 29.166 1.00 94.69 93 LYS A CA 1
ATOM 700 C C . LYS A 1 93 ? -20.189 -1.956 27.773 1.00 94.69 93 LYS A C 1
ATOM 702 O O . LYS A 1 93 ? -21.143 -2.713 27.604 1.00 94.69 93 LYS A O 1
ATOM 707 N N . ILE A 1 94 ? -19.667 -1.235 26.778 1.00 95.44 94 ILE A N 1
ATOM 708 C CA . ILE A 1 94 ? -20.217 -1.246 25.413 1.00 95.44 94 ILE A CA 1
ATOM 709 C C . ILE A 1 94 ? -20.039 -2.611 24.731 1.00 95.44 94 ILE A C 1
ATOM 711 O O . ILE A 1 94 ? -20.933 -3.029 24.006 1.00 95.44 94 ILE A O 1
ATOM 715 N N . ALA A 1 95 ? -18.961 -3.349 25.020 1.00 89.38 95 ALA A N 1
ATOM 716 C CA . ALA A 1 95 ? -18.705 -4.678 24.441 1.00 89.38 95 ALA A CA 1
ATOM 717 C C . ALA A 1 95 ? -19.848 -5.692 24.651 1.00 89.38 95 ALA A C 1
ATOM 719 O O . ALA A 1 95 ? -20.048 -6.582 23.833 1.00 89.38 95 ALA A O 1
ATOM 720 N N . SER A 1 96 ? -20.598 -5.568 25.750 1.00 90.94 96 SER A N 1
ATOM 721 C CA . SER A 1 96 ? -21.727 -6.444 26.087 1.00 90.94 96 SER A CA 1
ATOM 722 C C . SER A 1 96 ? -23.084 -5.750 25.924 1.00 90.94 96 SER A C 1
ATOM 724 O O . SER A 1 96 ? -24.081 -6.204 26.484 1.00 90.94 96 SER A O 1
ATOM 726 N N . ALA A 1 97 ? -23.123 -4.596 25.259 1.00 94.44 97 ALA A N 1
ATOM 727 C CA . ALA A 1 97 ? -24.338 -3.817 25.090 1.00 94.44 97 ALA A CA 1
ATOM 728 C C . ALA A 1 97 ? -25.182 -4.315 23.908 1.00 94.44 97 ALA A C 1
ATOM 730 O O . ALA A 1 97 ? -24.688 -4.960 22.986 1.00 94.44 97 ALA A O 1
ATOM 731 N N . ALA A 1 98 ? -26.470 -3.970 23.920 1.00 95.38 98 ALA A N 1
ATOM 732 C CA . ALA A 1 98 ? -27.336 -4.168 22.764 1.00 95.38 98 ALA A CA 1
ATOM 733 C C . ALA A 1 98 ? -26.885 -3.301 21.574 1.00 95.38 98 ALA A C 1
ATOM 735 O O . ALA A 1 98 ? -26.334 -2.214 21.769 1.00 95.38 98 ALA A O 1
ATOM 736 N N . SER A 1 99 ? -27.194 -3.759 20.356 1.00 94.56 99 SER A N 1
ATOM 737 C CA . SER A 1 99 ? -26.837 -3.111 19.082 1.00 94.56 99 SER A CA 1
ATOM 738 C C . SER A 1 99 ? -27.079 -1.599 19.073 1.00 94.56 99 SER A C 1
ATOM 740 O O . SER A 1 99 ? -26.171 -0.838 18.756 1.00 94.56 99 SER A O 1
ATOM 742 N N . ASP A 1 100 ? -28.261 -1.141 19.493 1.00 96.00 100 ASP A N 1
ATOM 743 C CA . ASP A 1 100 ? -28.616 0.286 19.454 1.00 96.00 100 ASP A CA 1
ATOM 744 C C . ASP A 1 100 ? -27.698 1.131 20.351 1.00 96.00 100 ASP A C 1
ATOM 746 O O . ASP A 1 100 ? -27.345 2.259 20.015 1.00 96.00 100 ASP A O 1
ATOM 750 N N . LYS A 1 101 ? -27.243 0.574 21.481 1.00 96.81 101 LYS A N 1
ATOM 751 C CA . LYS A 1 101 ? -26.297 1.249 22.376 1.00 96.81 101 LYS A CA 1
ATOM 752 C C . LYS A 1 101 ? -24.878 1.254 21.798 1.00 96.81 101 LYS A C 1
ATOM 754 O O . LYS A 1 101 ? -24.168 2.239 21.985 1.00 96.81 101 LYS A O 1
ATOM 759 N N . VAL A 1 102 ? -24.473 0.203 21.080 1.00 96.50 102 VAL A N 1
ATOM 760 C CA . VAL A 1 102 ? -23.197 0.182 20.340 1.00 96.50 102 VAL A CA 1
ATOM 761 C C . VAL A 1 102 ? -23.210 1.237 19.233 1.00 96.50 102 VAL A C 1
ATOM 763 O O . VAL A 1 102 ? -22.271 2.022 19.136 1.00 96.50 102 VAL A O 1
ATOM 766 N N . GLN A 1 103 ? -24.298 1.320 18.465 1.00 95.88 103 GLN A N 1
ATOM 767 C CA . GLN A 1 103 ? -24.486 2.326 17.419 1.00 95.88 103 GLN A CA 1
ATOM 768 C C . GLN A 1 103 ? -24.458 3.752 17.984 1.00 95.88 103 GLN A C 1
ATOM 770 O O . GLN A 1 103 ? -23.741 4.607 17.474 1.00 95.88 103 GLN A O 1
ATOM 775 N N . GLN A 1 104 ? -25.204 4.014 19.063 1.00 96.44 104 GLN A N 1
ATOM 776 C CA . GLN A 1 104 ? -25.220 5.328 19.716 1.00 96.44 104 GLN A CA 1
ATOM 777 C C . GLN A 1 104 ? -23.859 5.717 20.291 1.00 96.44 104 GLN A C 1
ATOM 779 O O . GLN A 1 104 ? -23.521 6.898 20.298 1.00 96.44 104 GLN A O 1
ATOM 784 N N . PHE A 1 105 ? -23.103 4.746 20.810 1.00 96.81 105 PHE A N 1
ATOM 785 C CA . PHE A 1 105 ? -21.736 4.984 21.253 1.00 96.81 105 PHE A CA 1
ATOM 786 C C . PHE A 1 105 ? -20.856 5.364 20.063 1.00 96.81 105 PHE A C 1
ATOM 788 O O . PHE A 1 105 ? -20.236 6.422 20.097 1.00 96.81 105 PHE A O 1
ATOM 795 N N . TRP A 1 106 ? -20.863 4.553 19.000 1.00 95.31 106 TRP A N 1
ATOM 796 C CA . TRP A 1 106 ? -20.079 4.791 17.788 1.00 95.31 106 TRP A CA 1
ATOM 797 C C . TRP A 1 106 ? -20.350 6.174 17.186 1.00 95.31 106 TRP A C 1
ATOM 799 O O . TRP A 1 106 ? -19.416 6.934 16.951 1.00 95.31 106 TRP A O 1
ATOM 809 N N . ALA A 1 107 ? -21.622 6.554 17.052 1.00 94.56 107 ALA A N 1
ATOM 810 C CA . ALA A 1 107 ? -22.035 7.852 16.516 1.00 94.56 107 ALA A CA 1
ATOM 811 C C . ALA A 1 107 ? -21.548 9.069 17.332 1.00 94.56 107 ALA A C 1
ATOM 813 O O . ALA A 1 107 ? -21.630 10.193 16.848 1.00 94.56 107 ALA A O 1
ATOM 814 N N . LYS A 1 108 ? -21.077 8.863 18.570 1.00 96.19 108 LYS A N 1
ATOM 815 C CA . LYS A 1 108 ? -20.541 9.910 19.456 1.00 96.19 108 LYS A CA 1
ATOM 816 C C . LYS A 1 108 ? -19.022 9.859 19.609 1.00 96.19 108 LYS A C 1
ATOM 818 O O . LYS A 1 108 ? -18.479 10.701 20.318 1.00 96.19 108 LYS A O 1
ATOM 823 N N . THR A 1 109 ? -18.359 8.855 19.037 1.00 96.12 109 THR A N 1
ATOM 824 C CA . THR A 1 109 ? -16.897 8.757 19.109 1.00 96.12 109 THR A CA 1
ATOM 825 C C . THR A 1 109 ? -16.246 9.834 18.256 1.00 96.12 109 THR A C 1
ATOM 827 O O . THR A 1 109 ? -16.760 10.189 17.196 1.00 96.12 109 THR A O 1
ATOM 830 N N . GLU A 1 110 ? -15.110 10.343 18.722 1.00 95.75 110 GLU A N 1
ATOM 831 C CA . GLU A 1 110 ? -14.344 11.338 17.985 1.00 95.75 110 GLU A CA 1
ATOM 832 C C . GLU A 1 110 ? -13.745 10.691 16.723 1.00 95.75 110 GLU A C 1
ATOM 834 O O . GLU A 1 110 ? -13.087 9.652 16.846 1.00 95.75 110 GLU A O 1
ATOM 839 N N . PRO A 1 111 ? -13.902 11.279 15.521 1.00 94.44 111 PRO A N 1
ATOM 840 C CA . PRO A 1 111 ? -13.339 10.716 14.291 1.00 94.44 111 PRO A CA 1
ATOM 841 C C . PRO A 1 111 ? -11.827 10.450 14.371 1.00 94.44 111 PRO A C 1
ATOM 843 O O . PRO A 1 111 ? -11.344 9.429 13.889 1.00 94.44 111 PRO A O 1
ATOM 846 N N . TYR A 1 112 ? -11.071 11.306 15.065 1.00 95.44 112 TYR A N 1
ATOM 847 C CA . TYR A 1 112 ? -9.625 11.136 15.278 1.00 95.44 112 TYR A CA 1
ATOM 848 C C . TYR A 1 112 ? -9.256 9.917 16.139 1.00 95.44 112 TYR A C 1
ATOM 850 O O . TYR A 1 112 ? -8.092 9.514 16.184 1.00 95.44 112 TYR A O 1
ATOM 858 N N . SER A 1 113 ? -10.231 9.293 16.803 1.00 96.62 113 SER A N 1
ATOM 859 C CA . SER A 1 113 ? -10.049 8.014 17.485 1.00 96.62 113 SER A CA 1
ATOM 860 C C . SER A 1 113 ? -10.154 6.813 16.536 1.00 96.62 113 SER A C 1
ATOM 862 O O . SER A 1 113 ? -9.927 5.692 16.986 1.00 96.62 113 SER A O 1
ATOM 864 N N . HIS A 1 114 ? -10.520 6.982 15.262 1.00 97.50 114 HIS A N 1
ATOM 865 C CA . HIS A 1 114 ? -10.755 5.868 14.335 1.00 97.50 114 HIS A CA 1
ATOM 866 C C . HIS A 1 114 ? -9.488 5.471 13.582 1.00 97.50 114 HIS A C 1
ATOM 868 O O . HIS A 1 114 ? -8.725 6.315 13.110 1.00 97.50 114 HIS A O 1
ATOM 874 N N . TYR A 1 115 ? -9.281 4.163 13.450 1.00 98.38 115 TYR A N 1
ATOM 875 C CA . TYR A 1 115 ? -8.190 3.577 12.679 1.00 98.38 115 TYR A CA 1
ATOM 876 C C . TYR A 1 115 ? -8.728 2.490 11.743 1.00 98.38 115 TYR A C 1
ATOM 878 O O . TYR A 1 115 ? -9.569 1.679 12.127 1.00 98.38 115 TYR A O 1
ATOM 886 N N . ASN A 1 116 ? -8.208 2.449 10.521 1.00 98.12 116 ASN A N 1
ATOM 887 C CA . ASN A 1 116 ? -8.369 1.340 9.593 1.00 98.12 116 ASN A CA 1
ATOM 888 C C . ASN A 1 116 ? -7.386 0.230 9.982 1.00 98.12 116 ASN A C 1
ATOM 890 O O . ASN A 1 116 ? -6.178 0.397 9.816 1.00 98.12 116 ASN A O 1
ATOM 894 N N . LEU A 1 117 ? -7.892 -0.897 10.485 1.00 98.56 117 LEU A N 1
ATOM 895 C CA . LEU A 1 117 ? -7.117 -2.126 10.639 1.00 98.56 117 LEU A CA 1
ATOM 896 C C . LEU A 1 117 ? -7.249 -2.938 9.350 1.00 98.56 117 LEU A C 1
ATOM 898 O O . LEU A 1 117 ? -8.275 -3.570 9.100 1.00 98.56 117 LEU A O 1
ATOM 902 N N . VAL A 1 118 ? -6.215 -2.868 8.524 1.00 98.50 118 VAL A N 1
ATOM 903 C CA . VAL A 1 118 ? -6.133 -3.486 7.203 1.00 98.50 118 VAL A CA 1
ATOM 904 C C . VAL A 1 118 ? -5.400 -4.813 7.326 1.00 98.50 118 VAL A C 1
ATOM 906 O O . VAL A 1 118 ? -4.308 -4.866 7.891 1.00 98.50 118 VAL A O 1
ATOM 909 N N . ARG A 1 119 ? -5.965 -5.881 6.760 1.00 98.19 119 ARG A N 1
ATOM 910 C CA . ARG A 1 119 ? -5.190 -7.073 6.416 1.00 98.19 119 ARG A CA 1
ATOM 911 C C . ARG A 1 119 ? -4.783 -6.949 4.960 1.00 98.19 119 ARG A C 1
ATOM 913 O O . ARG A 1 119 ? -5.639 -6.772 4.094 1.00 98.19 119 ARG A O 1
ATOM 920 N N . LEU A 1 120 ? -3.478 -7.009 4.718 1.00 98.12 120 LEU A N 1
ATOM 921 C CA . LEU A 1 120 ? -2.893 -6.778 3.404 1.00 98.12 120 LEU A CA 1
ATOM 922 C C . LEU A 1 120 ? -3.512 -7.704 2.339 1.00 98.12 120 LEU A C 1
ATOM 924 O O . LEU A 1 120 ? -4.049 -8.771 2.666 1.00 98.12 120 LEU A O 1
ATOM 928 N N . PRO A 1 121 ? -3.420 -7.338 1.053 1.00 96.25 121 PRO A N 1
ATOM 929 C CA . PRO A 1 121 ? -3.685 -8.266 -0.033 1.00 96.25 121 PRO A CA 1
ATOM 930 C C . PRO A 1 121 ? -2.816 -9.517 0.075 1.00 96.25 121 PRO A C 1
ATOM 932 O O . PRO A 1 121 ? -1.694 -9.476 0.588 1.00 96.25 121 PRO A O 1
ATOM 935 N N . ALA A 1 122 ? -3.308 -10.635 -0.459 1.00 95.25 122 ALA A N 1
ATOM 936 C CA . ALA A 1 122 ? -2.579 -11.902 -0.438 1.00 95.25 122 ALA A CA 1
ATOM 937 C C . ALA A 1 122 ? -1.158 -11.771 -1.015 1.00 95.25 122 ALA A C 1
ATOM 939 O O . ALA A 1 122 ? -0.211 -12.282 -0.421 1.00 95.25 122 ALA A O 1
ATOM 940 N N . TRP A 1 123 ? -1.019 -11.010 -2.102 1.00 94.94 123 TRP A N 1
ATOM 941 C CA . TRP A 1 123 ? 0.241 -10.786 -2.809 1.00 94.94 123 TRP A CA 1
ATOM 942 C C . TRP A 1 123 ? 1.231 -9.859 -2.079 1.00 94.94 123 TRP A C 1
ATOM 944 O O . TRP A 1 123 ? 2.403 -9.820 -2.432 1.00 94.94 123 TRP A O 1
ATOM 954 N N . LEU A 1 124 ? 0.791 -9.170 -1.019 1.00 96.75 124 LEU A N 1
ATOM 955 C CA . LEU A 1 124 ? 1.649 -8.442 -0.069 1.00 96.75 124 LEU A CA 1
ATOM 956 C C . LEU A 1 124 ? 1.856 -9.210 1.246 1.00 96.75 124 LEU A C 1
ATOM 958 O O . LEU A 1 124 ? 2.261 -8.637 2.254 1.00 96.75 124 LEU A O 1
ATOM 962 N N . GLY A 1 125 ? 1.551 -10.509 1.280 1.00 96.31 125 GLY A N 1
ATOM 963 C CA . GLY A 1 125 ? 1.697 -11.329 2.485 1.00 96.31 125 GLY A CA 1
ATOM 964 C C . GLY A 1 125 ? 0.474 -11.335 3.403 1.00 96.31 125 GLY A C 1
ATOM 965 O O . GLY A 1 125 ? 0.556 -11.828 4.526 1.00 96.31 125 GLY A O 1
ATOM 966 N N . GLY A 1 126 ? -0.685 -10.871 2.931 1.00 97.12 126 GLY A N 1
ATOM 967 C CA . GLY A 1 126 ? -1.948 -10.908 3.673 1.00 97.12 126 GLY A CA 1
ATOM 968 C C . GLY A 1 126 ? -2.390 -12.292 4.150 1.00 97.12 126 GLY A C 1
ATOM 969 O O . GLY A 1 126 ? -3.142 -12.395 5.114 1.00 97.12 126 GLY A O 1
ATOM 970 N N . GLN A 1 127 ? -1.919 -13.361 3.500 1.00 96.25 127 GLN A N 1
ATOM 971 C CA . GLN A 1 127 ? -2.228 -14.750 3.865 1.00 96.25 127 GLN A CA 1
ATOM 972 C C . GLN A 1 127 ? -1.453 -15.255 5.089 1.00 96.25 127 GLN A C 1
ATOM 974 O O . GLN A 1 127 ? -1.794 -16.308 5.623 1.00 96.25 127 GLN A O 1
ATOM 979 N N . LYS A 1 128 ? -0.410 -14.543 5.537 1.00 96.44 128 LYS A N 1
ATOM 980 C CA . LYS A 1 128 ? 0.375 -14.961 6.703 1.00 96.44 128 LYS A CA 1
ATOM 981 C C . LYS A 1 128 ? -0.504 -14.969 7.952 1.00 96.44 128 LYS A C 1
ATOM 983 O O . LYS A 1 128 ? -1.316 -14.063 8.146 1.00 96.44 128 LYS A O 1
ATOM 988 N N . ASP A 1 129 ? -0.323 -15.977 8.801 1.00 94.69 129 ASP A N 1
ATOM 989 C CA . ASP A 1 129 ? -0.982 -16.088 10.110 1.00 94.69 129 ASP A CA 1
ATOM 990 C C . ASP A 1 129 ? -0.106 -15.489 11.220 1.00 94.69 129 ASP A C 1
ATOM 992 O O . ASP A 1 129 ? 0.053 -16.037 12.306 1.00 94.69 129 ASP A O 1
ATOM 996 N N . ASP A 1 130 ? 0.482 -14.328 10.930 1.00 96.56 130 ASP A N 1
ATOM 997 C CA . ASP A 1 130 ? 1.164 -13.494 11.912 1.00 96.56 130 ASP A CA 1
ATOM 998 C C . ASP A 1 130 ? 0.809 -12.006 11.719 1.00 96.56 130 ASP A C 1
ATOM 1000 O O . ASP A 1 130 ? 0.121 -11.605 10.769 1.00 96.56 130 ASP A O 1
ATOM 1004 N N . VAL A 1 131 ? 1.284 -11.168 12.642 1.00 97.19 131 VAL A N 1
ATOM 1005 C CA . VAL A 1 131 ? 1.014 -9.724 12.649 1.00 97.19 131 VAL A CA 1
ATOM 1006 C C . VAL A 1 131 ? 1.579 -8.988 11.426 1.00 97.19 131 VAL A C 1
ATOM 1008 O O . VAL A 1 131 ? 1.094 -7.906 11.104 1.00 97.19 131 VAL A O 1
ATOM 1011 N N . SER A 1 132 ? 2.545 -9.562 10.695 1.00 97.50 132 SER A N 1
ATOM 1012 C CA . SER A 1 132 ? 3.098 -8.940 9.482 1.00 97.50 132 SER A CA 1
ATOM 1013 C C . SER A 1 132 ? 2.071 -8.830 8.350 1.00 97.50 132 SER A C 1
ATOM 1015 O O . SER A 1 132 ? 2.245 -8.007 7.452 1.00 97.50 132 SER A O 1
ATOM 1017 N N . SER A 1 133 ? 0.969 -9.587 8.421 1.00 97.88 133 SER A N 1
ATOM 1018 C CA . SER A 1 133 ? -0.173 -9.473 7.504 1.00 97.88 133 SER A CA 1
ATOM 1019 C C . SER A 1 133 ? -1.086 -8.270 7.777 1.00 97.88 133 SER A C 1
ATOM 1021 O O . SER A 1 133 ? -1.962 -7.977 6.961 1.00 97.88 133 SER A O 1
ATOM 1023 N N . LEU A 1 134 ? -0.908 -7.576 8.908 1.00 98.50 134 LEU A N 1
ATOM 1024 C CA . LEU A 1 134 ? -1.789 -6.505 9.370 1.00 98.50 134 LEU A CA 1
ATOM 1025 C C . LEU A 1 134 ? -1.100 -5.141 9.357 1.00 98.50 134 LEU A C 1
ATOM 1027 O O . LEU A 1 134 ? 0.102 -5.020 9.596 1.00 98.50 134 LEU A O 1
ATOM 1031 N N . ARG A 1 135 ? -1.892 -4.091 9.148 1.00 98.50 135 ARG A N 1
ATOM 1032 C CA . ARG A 1 135 ? -1.503 -2.690 9.321 1.00 98.50 135 ARG A CA 1
ATOM 1033 C C . ARG A 1 135 ? -2.636 -1.918 9.984 1.00 98.50 135 ARG A C 1
ATOM 1035 O O . ARG A 1 135 ? -3.802 -2.197 9.725 1.00 98.50 135 ARG A O 1
ATOM 1042 N N . ALA A 1 136 ? -2.310 -0.944 10.825 1.00 98.50 136 ALA A N 1
ATOM 1043 C CA . ALA A 1 136 ? -3.298 -0.063 11.439 1.00 98.50 136 ALA A CA 1
ATOM 1044 C C . ALA A 1 136 ? -2.943 1.396 11.165 1.00 98.50 136 ALA A C 1
ATOM 1046 O O . ALA A 1 136 ? -1.938 1.891 11.675 1.00 98.50 136 ALA A O 1
ATOM 1047 N N . TYR A 1 137 ? -3.790 2.076 10.395 1.00 98.62 137 TYR A N 1
ATOM 1048 C CA . TYR A 1 137 ? -3.617 3.478 10.013 1.00 98.62 137 TYR A CA 1
ATOM 1049 C C . TYR A 1 137 ? -4.741 4.335 10.563 1.00 98.62 137 TYR A C 1
ATOM 1051 O O . TYR A 1 137 ? -5.867 3.858 10.667 1.00 98.62 137 TYR A O 1
ATOM 1059 N N . SER A 1 138 ? -4.467 5.597 10.883 1.00 98.00 138 SER A N 1
ATOM 1060 C CA . SER A 1 138 ? -5.527 6.556 11.188 1.00 98.00 138 SER A CA 1
ATOM 1061 C C . SER A 1 138 ? -6.537 6.573 10.041 1.00 98.00 138 SER A C 1
ATOM 1063 O O . SER A 1 138 ? -6.160 6.582 8.870 1.00 98.00 138 SER A O 1
ATOM 1065 N N . ALA A 1 139 ? -7.823 6.565 10.381 1.00 97.88 139 ALA A N 1
ATOM 1066 C CA . ALA A 1 139 ? -8.896 6.693 9.405 1.00 97.88 139 ALA A CA 1
ATOM 1067 C C . ALA A 1 139 ? -9.130 8.150 8.987 1.00 97.88 139 ALA A C 1
ATOM 1069 O O . ALA A 1 139 ? -10.122 8.429 8.337 1.00 97.88 139 ALA A O 1
ATOM 1070 N N . ILE A 1 140 ? -8.254 9.082 9.369 1.00 97.00 140 ILE A N 1
ATOM 1071 C CA . ILE A 1 140 ? -8.362 10.499 9.029 1.00 97.00 140 ILE A CA 1
ATOM 1072 C C . ILE A 1 140 ? -7.316 10.837 7.971 1.00 97.00 140 ILE A C 1
ATOM 1074 O O . ILE A 1 140 ? -6.116 10.679 8.205 1.00 97.00 140 ILE A O 1
ATOM 1078 N N . ALA A 1 141 ? -7.784 11.294 6.812 1.00 96.44 141 ALA A N 1
ATOM 1079 C CA . ALA A 1 141 ? -6.948 11.756 5.714 1.00 96.44 141 ALA A CA 1
ATOM 1080 C C . ALA A 1 141 ? -6.120 12.982 6.124 1.00 96.44 141 ALA A C 1
ATOM 1082 O O . ALA A 1 141 ? -6.608 13.877 6.817 1.00 96.44 141 ALA A O 1
ATOM 1083 N N . ILE A 1 142 ? -4.864 13.019 5.676 1.00 94.88 142 ILE A N 1
ATOM 1084 C CA . ILE A 1 142 ? -3.863 13.998 6.114 1.00 94.88 142 ILE A CA 1
ATOM 1085 C C . ILE A 1 142 ? -4.179 15.397 5.587 1.00 94.88 142 ILE A C 1
ATOM 1087 O O . ILE A 1 142 ? -3.986 16.372 6.306 1.00 94.88 142 ILE A O 1
ATOM 1091 N N . SER A 1 143 ? -4.634 15.519 4.337 1.00 92.75 143 SER A N 1
ATOM 1092 C CA . SER A 1 143 ? -4.852 16.831 3.716 1.00 92.75 143 SER A CA 1
ATOM 1093 C C . SER A 1 143 ? -6.172 17.481 4.136 1.00 92.75 143 SER A C 1
ATOM 1095 O O . SER A 1 143 ? -6.261 18.704 4.227 1.00 92.75 143 SER A O 1
ATOM 1097 N N . SER A 1 144 ? -7.191 16.668 4.419 1.00 91.62 144 SER A N 1
ATOM 1098 C CA . SER A 1 144 ? -8.583 17.116 4.481 1.00 91.62 144 SER A CA 1
ATOM 1099 C C . SER A 1 144 ? -9.272 16.890 5.820 1.00 91.62 144 SER A C 1
ATOM 1101 O O . SER A 1 144 ? -10.316 17.487 6.079 1.00 91.62 144 SER A O 1
ATOM 1103 N N . GLY A 1 145 ? -8.731 16.013 6.669 1.00 93.06 145 GLY A N 1
ATOM 1104 C CA . GLY A 1 145 ? -9.403 15.590 7.896 1.00 93.06 145 GLY A CA 1
ATOM 1105 C C . GLY A 1 145 ? -10.639 14.706 7.665 1.00 93.06 145 GLY A C 1
ATOM 1106 O O . GLY A 1 145 ? -11.353 14.401 8.620 1.00 93.06 145 GLY A O 1
ATOM 1107 N N . CYS A 1 146 ? -10.919 14.292 6.426 1.00 95.44 146 CYS A N 1
ATOM 1108 C CA . CYS A 1 146 ? -12.040 13.409 6.120 1.00 95.44 146 CYS A CA 1
ATOM 1109 C C . CYS A 1 146 ? -11.770 11.958 6.531 1.00 95.44 146 CYS A C 1
ATOM 1111 O O . CYS A 1 146 ? -10.622 11.520 6.624 1.00 95.44 146 CYS A O 1
ATOM 1113 N N . LEU A 1 147 ? -12.848 11.193 6.749 1.00 96.19 147 LEU A N 1
ATOM 1114 C CA . LEU A 1 147 ? -12.745 9.761 7.018 1.00 96.19 147 LEU A CA 1
ATOM 1115 C C . LEU A 1 147 ? -12.335 9.007 5.747 1.00 96.19 147 LEU A C 1
ATOM 1117 O O . LEU A 1 147 ? -13.113 8.905 4.797 1.00 96.19 147 LEU A O 1
ATOM 1121 N N . SER A 1 148 ? -11.127 8.455 5.756 1.00 97.12 148 SER A N 1
ATOM 1122 C CA . SER A 1 148 ? -10.599 7.574 4.724 1.00 97.12 148 SER A CA 1
ATOM 1123 C C . SER A 1 148 ? -10.894 6.113 5.048 1.00 97.12 148 SER A C 1
ATOM 1125 O O . SER A 1 148 ? -11.045 5.709 6.208 1.00 97.12 148 SER A O 1
ATOM 1127 N N . ARG A 1 149 ? -10.950 5.281 4.009 1.00 96.69 149 ARG A N 1
ATOM 1128 C CA . ARG A 1 149 ? -11.096 3.832 4.176 1.00 96.69 149 ARG A CA 1
ATOM 1129 C C . ARG A 1 149 ? -10.262 3.053 3.184 1.00 96.69 149 ARG A C 1
ATOM 1131 O O . ARG A 1 149 ? -9.936 3.550 2.111 1.00 96.69 149 ARG A O 1
ATOM 1138 N N . TYR A 1 150 ? -9.969 1.812 3.542 1.00 97.75 150 TYR A N 1
ATOM 1139 C CA . TYR A 1 150 ? -9.326 0.870 2.642 1.00 97.75 150 TYR A CA 1
ATOM 1140 C C . TYR A 1 150 ? -10.305 0.299 1.609 1.00 97.75 150 TYR A C 1
ATOM 1142 O O . TYR A 1 150 ? -11.447 -0.033 1.932 1.00 97.75 150 TYR A O 1
ATOM 1150 N N . TRP A 1 151 ? -9.825 0.141 0.379 1.00 95.62 151 TRP A N 1
ATOM 1151 C CA . TRP A 1 151 ? -10.544 -0.459 -0.735 1.00 95.62 151 TRP A CA 1
ATOM 1152 C C . TRP A 1 151 ? -9.735 -1.617 -1.331 1.00 95.62 151 TRP A C 1
ATOM 1154 O O . TRP A 1 151 ? -8.799 -1.408 -2.102 1.00 95.62 151 TRP A O 1
ATOM 1164 N N . GLY A 1 152 ? -10.100 -2.847 -0.960 1.00 87.69 152 GLY A N 1
ATOM 1165 C CA . GLY A 1 152 ? -9.487 -4.089 -1.458 1.00 87.69 152 GLY A CA 1
ATOM 1166 C C . GLY A 1 152 ? -10.089 -4.626 -2.766 1.00 87.69 152 GLY A C 1
ATOM 1167 O O . GLY A 1 152 ? -9.709 -5.678 -3.256 1.00 87.69 152 GLY A O 1
ATOM 1168 N N . ASP A 1 153 ? -11.042 -3.920 -3.375 1.00 82.94 153 ASP A N 1
ATOM 1169 C CA . ASP A 1 153 ? -11.784 -4.345 -4.574 1.00 82.94 153 ASP A CA 1
ATOM 1170 C C . ASP A 1 153 ? -11.002 -4.137 -5.889 1.00 82.94 153 ASP A C 1
ATOM 1172 O O . ASP A 1 153 ? -11.555 -3.711 -6.900 1.00 82.94 153 ASP A O 1
ATOM 1176 N N . GLY A 1 154 ? -9.694 -4.416 -5.878 1.00 83.12 154 GLY A N 1
ATOM 1177 C CA . GLY A 1 154 ? -8.784 -4.158 -7.002 1.00 83.12 154 GLY A CA 1
ATOM 1178 C C . GLY A 1 154 ? -8.182 -2.751 -7.017 1.00 83.12 154 GLY A C 1
ATOM 1179 O O . GLY A 1 154 ? -7.307 -2.460 -7.830 1.00 83.12 154 GLY A O 1
ATOM 1180 N N . ARG A 1 155 ? -8.613 -1.870 -6.106 1.00 87.62 155 ARG A N 1
ATOM 1181 C CA . ARG A 1 155 ? -7.982 -0.558 -5.896 1.00 87.62 155 ARG A CA 1
ATOM 1182 C C . ARG A 1 155 ? -6.718 -0.639 -5.053 1.00 87.62 155 ARG A C 1
ATOM 1184 O O . ARG A 1 155 ? -5.777 0.105 -5.317 1.00 87.62 155 ARG A O 1
ATOM 1191 N N . TRP A 1 156 ? -6.722 -1.527 -4.057 1.00 93.62 156 TRP A N 1
ATOM 1192 C CA . TRP A 1 156 ? -5.639 -1.779 -3.104 1.00 93.62 156 TRP A CA 1
ATOM 1193 C C . TRP A 1 156 ? -5.023 -0.497 -2.541 1.00 93.62 156 TRP A C 1
ATOM 1195 O O . TRP A 1 156 ? -3.805 -0.351 -2.472 1.00 93.62 156 TRP A O 1
ATOM 1205 N N . ALA A 1 157 ? -5.879 0.434 -2.126 1.00 96.81 157 ALA A N 1
ATOM 1206 C CA . ALA A 1 157 ? -5.479 1.724 -1.582 1.00 96.81 157 ALA A CA 1
ATOM 1207 C C . ALA A 1 157 ? -6.386 2.122 -0.418 1.00 96.81 157 ALA A C 1
ATOM 1209 O O . ALA A 1 157 ? -7.541 1.698 -0.329 1.00 96.81 157 ALA A O 1
ATOM 1210 N N . ILE A 1 158 ? -5.858 2.941 0.485 1.00 98.31 158 ILE A N 1
ATOM 1211 C CA . ILE A 1 158 ? -6.679 3.701 1.427 1.00 98.31 158 ILE A CA 1
ATOM 1212 C C . ILE A 1 158 ? -6.998 5.023 0.743 1.00 98.31 158 ILE A C 1
ATOM 1214 O O . ILE A 1 158 ? -6.081 5.682 0.268 1.00 98.31 158 ILE A O 1
ATOM 1218 N N . GLU A 1 159 ? -8.271 5.390 0.649 1.00 97.44 159 GLU A N 1
ATOM 1219 C CA . GLU A 1 159 ? -8.703 6.533 -0.161 1.00 97.44 159 GLU A CA 1
ATOM 1220 C C . GLU A 1 159 ? -9.493 7.537 0.681 1.00 97.44 159 GLU A C 1
ATOM 1222 O O . GLU A 1 159 ? -10.367 7.151 1.468 1.00 97.44 159 GLU A O 1
ATOM 1227 N N . ASP A 1 160 ? -9.178 8.820 0.499 1.00 95.81 160 ASP A N 1
ATOM 1228 C CA . ASP A 1 160 ? -9.974 9.950 0.969 1.00 95.81 160 ASP A CA 1
ATOM 1229 C C . ASP A 1 160 ? -11.070 10.285 -0.059 1.00 95.81 160 ASP A C 1
ATOM 1231 O O . ASP A 1 160 ? -10.752 10.713 -1.173 1.00 95.81 160 ASP A O 1
ATOM 1235 N N . PRO A 1 161 ? -12.363 10.159 0.291 1.00 94.75 161 PRO A N 1
ATOM 1236 C CA . PRO A 1 161 ? -13.445 10.518 -0.619 1.00 94.75 161 PRO A CA 1
ATOM 1237 C C . PRO A 1 161 ? -13.573 12.028 -0.875 1.00 94.75 161 PRO A C 1
ATOM 1239 O O . PRO A 1 161 ? -14.272 12.408 -1.811 1.00 94.75 161 PRO A O 1
ATOM 1242 N N . CYS A 1 162 ? -12.968 12.889 -0.052 1.00 94.38 162 CYS A N 1
ATOM 1243 C CA . CYS A 1 162 ? -13.152 14.335 -0.154 1.00 94.38 162 CYS A CA 1
ATOM 1244 C C . CYS A 1 162 ? -12.268 14.971 -1.229 1.00 94.38 162 CYS A C 1
ATOM 1246 O O . CYS A 1 162 ? -12.766 15.752 -2.037 1.00 94.38 162 CYS A O 1
ATOM 1248 N N . HIS A 1 163 ? -10.973 14.644 -1.242 1.00 91.31 163 HIS A N 1
ATOM 1249 C CA . HIS A 1 163 ? -10.005 15.279 -2.149 1.00 91.31 163 HIS A CA 1
ATOM 1250 C C . HIS A 1 163 ? -9.179 14.279 -2.963 1.00 91.31 163 HIS A C 1
ATOM 1252 O O . HIS A 1 163 ? -8.276 14.685 -3.691 1.00 91.31 163 HIS A O 1
ATOM 1258 N N . GLY A 1 164 ? -9.498 12.985 -2.871 1.00 93.00 164 GLY A N 1
ATOM 1259 C CA . GLY A 1 164 ? -8.859 11.955 -3.683 1.00 93.00 164 GLY A CA 1
ATOM 1260 C C . GLY A 1 164 ? -7.442 11.602 -3.242 1.00 93.00 164 GLY A C 1
ATOM 1261 O O . GLY A 1 164 ? -6.697 11.054 -4.050 1.00 93.00 164 GLY A O 1
ATOM 1262 N N . ASP A 1 165 ? -7.057 11.885 -1.989 1.00 95.06 165 ASP A N 1
ATOM 1263 C CA . ASP A 1 165 ? -5.807 11.339 -1.459 1.00 95.06 165 ASP A CA 1
ATOM 1264 C C . ASP A 1 165 ? -5.843 9.814 -1.515 1.00 95.06 165 ASP A C 1
ATOM 1266 O O . ASP A 1 165 ? -6.832 9.190 -1.109 1.00 95.06 165 ASP A O 1
ATOM 1270 N N . ARG A 1 166 ? -4.737 9.208 -1.944 1.00 96.69 166 ARG A N 1
ATOM 1271 C CA . ARG A 1 166 ? -4.568 7.756 -1.900 1.00 96.69 166 ARG A CA 1
ATOM 1272 C C . ARG A 1 166 ? -3.288 7.395 -1.184 1.00 96.69 166 ARG A C 1
ATOM 1274 O O . ARG A 1 166 ? -2.230 7.978 -1.421 1.00 96.69 166 ARG A O 1
ATOM 1281 N N . TYR A 1 167 ? -3.407 6.399 -0.318 1.00 97.75 167 TYR A N 1
ATOM 1282 C CA . TYR A 1 167 ? -2.328 5.932 0.532 1.00 97.75 167 TYR A CA 1
ATOM 1283 C C . TYR A 1 167 ? -2.063 4.450 0.302 1.00 97.75 167 TYR A C 1
ATOM 1285 O O . TYR A 1 167 ? -2.993 3.646 0.149 1.00 97.75 167 TYR A O 1
ATOM 1293 N N . ARG A 1 168 ? -0.785 4.077 0.309 1.00 97.31 168 ARG A N 1
ATOM 1294 C CA . ARG A 1 168 ? -0.359 2.686 0.206 1.00 97.31 168 ARG A CA 1
ATOM 1295 C C . ARG A 1 168 ? -0.827 1.890 1.423 1.00 97.31 168 ARG A C 1
ATOM 1297 O O . ARG A 1 168 ? -0.541 2.290 2.550 1.00 97.31 168 ARG A O 1
ATOM 1304 N N . PRO A 1 169 ? -1.440 0.711 1.239 1.00 97.62 169 PRO A N 1
ATOM 1305 C CA . PRO A 1 169 ? -1.754 -0.175 2.358 1.00 97.62 169 PRO A CA 1
ATOM 1306 C C . PRO A 1 169 ? -0.509 -0.749 3.036 1.00 97.62 169 PRO A C 1
ATOM 1308 O O . PRO A 1 169 ? -0.623 -1.242 4.149 1.00 97.62 169 PRO A O 1
ATOM 1311 N N . TRP A 1 170 ? 0.645 -0.734 2.358 1.00 97.81 170 TRP A N 1
ATOM 1312 C CA . TRP A 1 170 ? 1.900 -1.306 2.844 1.00 97.81 170 TRP A CA 1
ATOM 1313 C C . TRP A 1 170 ? 2.495 -0.525 4.026 1.00 97.81 170 TRP A C 1
ATOM 1315 O O . TRP A 1 170 ? 2.849 -1.119 5.046 1.00 97.81 170 TRP A O 1
ATOM 1325 N N . ASP A 1 171 ? 2.565 0.802 3.909 1.00 97.62 171 ASP A N 1
ATOM 1326 C CA . ASP A 1 171 ? 3.240 1.693 4.864 1.00 97.62 171 ASP A CA 1
ATOM 1327 C C . ASP A 1 171 ? 2.488 3.007 5.151 1.00 97.62 171 ASP A C 1
ATOM 1329 O O . ASP A 1 171 ? 2.929 3.808 5.981 1.00 97.62 171 ASP A O 1
ATOM 1333 N N . GLY A 1 172 ? 1.325 3.206 4.524 1.00 97.75 172 GLY A N 1
ATOM 1334 C CA . GLY A 1 172 ? 0.490 4.394 4.670 1.00 97.75 172 GLY A CA 1
ATOM 1335 C C . GLY A 1 172 ? 0.956 5.589 3.843 1.00 97.75 172 GLY A C 1
ATOM 1336 O O . GLY A 1 172 ? 0.404 6.670 4.028 1.00 97.75 172 GLY A O 1
ATOM 1337 N N . PHE A 1 173 ? 1.960 5.428 2.977 1.00 96.88 173 PHE A N 1
ATOM 1338 C CA . PHE A 1 173 ? 2.527 6.506 2.168 1.00 96.88 173 PHE A CA 1
ATOM 1339 C C . PHE A 1 173 ? 1.500 7.125 1.210 1.00 96.88 173 PHE A C 1
ATOM 1341 O O . PHE A 1 173 ? 0.831 6.393 0.479 1.00 96.88 173 PHE A O 1
ATOM 1348 N N . ALA A 1 174 ? 1.381 8.454 1.213 1.00 95.50 174 ALA A N 1
ATOM 1349 C CA . ALA A 1 174 ? 0.509 9.208 0.319 1.00 95.50 174 ALA A CA 1
ATOM 1350 C C . ALA A 1 174 ? 1.144 9.334 -1.069 1.00 95.50 174 ALA A C 1
ATOM 1352 O O . ALA A 1 174 ? 2.178 9.979 -1.218 1.00 95.50 174 ALA A O 1
ATOM 1353 N N . PHE A 1 175 ? 0.517 8.739 -2.080 1.00 93.56 175 PHE A N 1
ATOM 1354 C CA . PHE A 1 175 ? 1.078 8.676 -3.432 1.00 93.56 175 PHE A CA 1
ATOM 1355 C C . PHE A 1 175 ? 0.204 9.347 -4.500 1.00 93.56 175 PHE A C 1
ATOM 1357 O O . PHE A 1 175 ? 0.643 9.516 -5.634 1.00 93.56 175 PHE A O 1
ATOM 1364 N N . GLU A 1 176 ? -1.025 9.731 -4.153 1.00 92.62 176 GLU A N 1
ATOM 1365 C CA . GLU A 1 176 ? -1.933 10.496 -5.011 1.00 92.62 176 GLU A CA 1
ATOM 1366 C C . GLU A 1 176 ? -2.702 11.519 -4.158 1.00 92.62 176 GLU A C 1
ATOM 1368 O O . GLU A 1 176 ? -2.894 11.292 -2.961 1.00 92.62 176 GLU A O 1
ATOM 1373 N N . GLY A 1 177 ? -3.134 12.625 -4.770 1.00 92.00 177 GLY A N 1
ATOM 1374 C CA . GLY A 1 177 ? -3.887 13.708 -4.123 1.00 92.00 177 GLY A CA 1
ATOM 1375 C C . GLY A 1 177 ? -3.021 14.766 -3.418 1.00 92.00 177 GLY A C 1
ATOM 1376 O O . GLY A 1 177 ? -1.789 14.691 -3.454 1.00 92.00 177 GLY A O 1
ATOM 1377 N N . PRO A 1 178 ? -3.640 15.790 -2.796 1.00 91.19 178 PRO A N 1
ATOM 1378 C CA . PRO A 1 178 ? -2.925 16.865 -2.102 1.00 91.19 178 PRO A CA 1
ATOM 1379 C C . PRO A 1 178 ? -1.895 16.389 -1.066 1.00 91.19 178 PRO A C 1
ATOM 1381 O O . PRO A 1 178 ? -0.829 16.995 -0.937 1.00 91.19 178 PRO A O 1
ATOM 1384 N N . ALA A 1 179 ? -2.167 15.296 -0.348 1.00 92.12 179 ALA A N 1
ATOM 1385 C CA . ALA A 1 179 ? -1.225 14.747 0.623 1.00 92.12 179 ALA A CA 1
ATOM 1386 C C . ALA A 1 179 ? 0.084 14.281 -0.035 1.00 92.12 179 ALA A C 1
ATOM 1388 O O . ALA A 1 179 ? 1.146 14.449 0.558 1.00 92.12 179 ALA A O 1
ATOM 1389 N N . ALA A 1 180 ? 0.039 13.765 -1.269 1.00 91.06 180 ALA A N 1
ATOM 1390 C CA . ALA A 1 180 ? 1.227 13.284 -1.977 1.00 91.06 180 ALA A CA 1
ATOM 1391 C C . ALA A 1 180 ? 2.247 14.396 -2.269 1.00 91.06 180 ALA A C 1
ATOM 1393 O O . ALA A 1 180 ? 3.436 14.117 -2.347 1.00 91.06 180 ALA A O 1
ATOM 1394 N N . VAL A 1 181 ? 1.800 15.654 -2.360 1.00 87.69 181 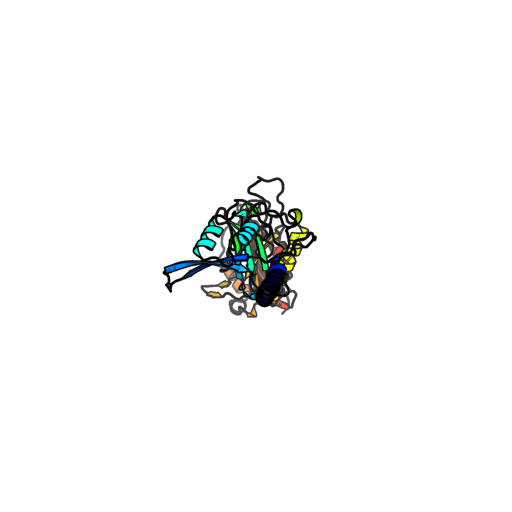VAL A N 1
ATOM 1395 C CA . VAL A 1 181 ? 2.667 16.837 -2.529 1.00 87.69 181 VAL A CA 1
ATOM 1396 C C . VAL A 1 181 ? 2.939 17.570 -1.204 1.00 87.69 181 VAL A C 1
ATOM 1398 O O . VAL A 1 181 ? 3.349 18.730 -1.182 1.00 87.69 181 VAL A O 1
ATOM 1401 N N . GLY A 1 182 ? 2.684 16.905 -0.072 1.00 86.62 182 GLY A N 1
ATOM 1402 C CA . GLY A 1 182 ? 2.987 17.406 1.269 1.00 86.62 182 GLY A CA 1
ATOM 1403 C C . GLY A 1 182 ? 1.937 18.343 1.876 1.00 86.62 182 GLY A C 1
ATOM 1404 O O . GLY A 1 182 ? 2.189 18.921 2.937 1.00 86.62 182 GLY A O 1
ATOM 1405 N N . ILE A 1 183 ? 0.759 18.502 1.259 1.00 87.31 183 ILE A N 1
ATOM 1406 C CA . ILE A 1 183 ? -0.319 19.318 1.836 1.00 87.31 183 ILE A CA 1
ATOM 1407 C C . ILE A 1 183 ? -0.960 18.565 3.000 1.00 87.31 183 ILE A C 1
ATOM 1409 O O . ILE A 1 183 ? -1.391 17.419 2.872 1.00 87.31 183 ILE A O 1
ATOM 1413 N N . THR A 1 184 ? -1.058 19.236 4.146 1.00 85.81 184 THR A N 1
ATOM 1414 C CA . THR A 1 184 ? -1.711 18.697 5.344 1.00 85.81 184 THR A CA 1
ATOM 1415 C C . THR A 1 184 ? -2.815 19.640 5.811 1.00 85.81 184 THR A C 1
ATOM 1417 O O . THR A 1 184 ? -2.763 20.841 5.548 1.00 85.81 184 THR A O 1
ATOM 1420 N N . SER A 1 185 ? -3.779 19.136 6.578 1.00 76.44 185 SER A N 1
ATOM 1421 C CA . SER A 1 185 ? -4.906 19.916 7.103 1.00 76.44 185 SER A CA 1
ATOM 1422 C C . SER A 1 185 ? -4.492 21.074 8.022 1.00 76.44 185 SER A C 1
ATOM 1424 O O . SER A 1 185 ? -5.303 21.950 8.313 1.00 76.44 185 SER A O 1
ATOM 1426 N N . TYR A 1 186 ? -3.237 21.095 8.486 1.00 68.44 186 TYR A N 1
ATOM 1427 C CA . TYR A 1 186 ? -2.698 22.115 9.390 1.00 68.44 186 TYR A CA 1
ATOM 1428 C C . TYR A 1 186 ? -1.635 23.019 8.748 1.00 68.44 186 TYR A C 1
ATOM 1430 O O . TYR A 1 186 ? -1.178 23.956 9.402 1.00 68.44 186 TYR A O 1
ATOM 1438 N N . SER A 1 187 ? -1.200 22.761 7.506 1.00 60.78 187 SER A N 1
ATOM 1439 C CA . SER A 1 187 ? -0.137 23.553 6.867 1.00 60.78 187 SER A CA 1
ATOM 1440 C C . SER A 1 187 ? -0.109 23.468 5.331 1.00 60.78 187 SER A C 1
ATOM 1442 O O . SER A 1 187 ? -0.359 22.420 4.740 1.00 60.78 187 SER A O 1
ATOM 1444 N N . VAL A 1 188 ? 0.254 24.598 4.709 1.00 50.47 188 VAL A N 1
ATOM 1445 C CA . VAL A 1 188 ? 0.551 24.811 3.274 1.00 50.47 188 VAL A CA 1
ATOM 1446 C C . VAL A 1 188 ? 2.080 25.058 3.177 1.00 50.47 188 VAL A C 1
ATOM 1448 O O . VAL A 1 188 ? 2.626 25.659 4.104 1.00 50.47 188 VAL A O 1
ATOM 1451 N N . PRO A 1 189 ? 2.811 24.525 2.177 1.00 54.97 189 PRO A N 1
ATOM 1452 C CA . PRO A 1 189 ? 3.997 23.684 2.388 1.00 54.97 189 PRO A CA 1
ATOM 1453 C C . PRO A 1 189 ? 5.298 24.438 2.700 1.00 54.97 189 PRO A C 1
ATOM 1455 O O . PRO A 1 189 ? 5.544 25.529 2.192 1.00 54.97 189 PRO A O 1
ATOM 1458 N N . GLY A 1 190 ? 6.164 23.791 3.490 1.00 45.06 190 GLY A N 1
ATOM 1459 C CA . GLY A 1 190 ? 7.566 24.183 3.684 1.00 45.06 190 GLY A CA 1
ATOM 1460 C C . GLY A 1 190 ? 8.578 23.203 3.079 1.00 45.06 190 GLY A C 1
ATOM 1461 O O . GLY A 1 190 ? 9.618 23.642 2.597 1.00 45.06 190 GLY A O 1
ATOM 1462 N N . THR A 1 191 ? 8.286 21.897 3.043 1.00 54.38 191 THR A N 1
ATOM 1463 C CA . THR A 1 191 ? 9.165 20.883 2.435 1.00 54.38 191 THR A CA 1
ATOM 1464 C C . THR A 1 191 ? 8.342 19.744 1.821 1.00 54.38 191 THR A C 1
ATOM 1466 O O . THR A 1 191 ? 7.385 19.265 2.428 1.00 54.38 191 THR A O 1
ATOM 1469 N N . ALA A 1 192 ? 8.706 19.328 0.601 1.00 64.50 192 ALA A N 1
ATOM 1470 C CA . ALA A 1 192 ? 8.110 18.224 -0.166 1.00 64.50 192 ALA A CA 1
ATOM 1471 C C . ALA A 1 192 ? 8.527 16.843 0.385 1.00 64.50 192 ALA A C 1
ATOM 1473 O O . ALA A 1 192 ? 8.969 15.960 -0.349 1.00 64.50 192 ALA A O 1
ATOM 1474 N N . GLU A 1 193 ? 8.486 16.682 1.705 1.00 79.88 193 GLU A N 1
ATOM 1475 C CA . GLU A 1 193 ? 8.832 15.417 2.343 1.00 79.88 193 GLU A CA 1
ATOM 1476 C C . GLU A 1 193 ? 7.702 14.398 2.155 1.00 79.88 193 GLU A C 1
ATOM 1478 O O . GLU A 1 193 ? 6.534 14.750 2.349 1.00 79.88 193 GLU A O 1
ATOM 1483 N N . PRO A 1 194 ? 8.025 13.133 1.833 1.00 89.19 194 PRO A N 1
ATOM 1484 C CA . PRO A 1 194 ? 7.043 12.061 1.756 1.00 89.19 194 PRO A CA 1
ATOM 1485 C C . PRO A 1 194 ? 6.229 11.954 3.054 1.00 89.19 194 PRO A C 1
ATOM 1487 O O . PRO A 1 194 ? 6.781 11.826 4.152 1.00 89.19 194 PRO A O 1
ATOM 1490 N N . VAL A 1 195 ? 4.902 11.995 2.940 1.00 92.75 195 VAL A N 1
ATOM 1491 C CA . VAL A 1 195 ? 3.993 11.898 4.091 1.00 92.75 195 VAL A CA 1
ATOM 1492 C C . VAL A 1 195 ? 3.277 10.554 4.098 1.00 92.75 195 VAL A C 1
ATOM 1494 O O . VAL A 1 195 ? 2.964 9.992 3.051 1.00 92.75 195 VAL A O 1
ATOM 1497 N N . ALA A 1 196 ? 2.989 10.037 5.288 1.00 96.25 196 ALA A N 1
ATOM 1498 C CA . ALA A 1 196 ? 2.249 8.795 5.464 1.00 96.25 196 ALA A CA 1
ATOM 1499 C C . ALA A 1 196 ? 1.190 8.924 6.561 1.00 96.25 196 ALA A C 1
ATOM 1501 O O . ALA A 1 196 ? 1.293 9.772 7.448 1.00 96.25 196 ALA A O 1
ATOM 1502 N N . LEU A 1 197 ? 0.161 8.076 6.519 1.00 98.00 197 LEU A N 1
ATOM 1503 C CA . LEU A 1 197 ? -0.850 8.016 7.573 1.00 98.00 197 LEU A CA 1
ATOM 1504 C C . LEU A 1 197 ? -0.209 7.665 8.919 1.00 98.00 197 LEU A C 1
ATOM 1506 O O . LEU A 1 197 ? 0.739 6.880 8.995 1.00 98.00 197 LEU A O 1
ATOM 1510 N N . ALA A 1 198 ? -0.771 8.217 9.995 1.00 97.62 198 ALA A N 1
ATOM 1511 C CA . ALA A 1 198 ? -0.348 7.863 11.342 1.00 97.62 198 ALA A CA 1
ATOM 1512 C C . ALA A 1 198 ? -0.650 6.386 11.627 1.00 97.62 198 ALA A C 1
ATOM 1514 O O . ALA A 1 198 ? -1.698 5.878 11.226 1.00 97.62 198 ALA A O 1
ATOM 1515 N N . THR A 1 199 ? 0.242 5.703 12.338 1.00 97.88 199 THR A N 1
ATOM 1516 C CA . THR A 1 199 ? 0.209 4.240 12.496 1.00 97.88 199 THR A CA 1
ATOM 1517 C C . THR A 1 199 ? 0.002 3.802 13.942 1.00 97.88 199 THR A C 1
ATOM 1519 O O . THR A 1 199 ? 0.414 4.499 14.866 1.00 97.88 199 THR A O 1
ATOM 1522 N N . LEU A 1 200 ? -0.538 2.601 14.150 1.00 97.75 200 LEU A N 1
ATOM 1523 C CA . LEU A 1 200 ? -0.389 1.865 15.410 1.00 97.75 200 LEU A CA 1
ATOM 1524 C C . LEU A 1 200 ? 0.480 0.631 15.176 1.00 97.75 200 LEU A C 1
ATOM 1526 O O . LEU A 1 200 ? 0.187 -0.177 14.296 1.00 97.75 200 LEU A O 1
ATOM 1530 N N . ALA A 1 201 ? 1.524 0.463 15.989 1.00 97.12 201 ALA A N 1
ATOM 1531 C CA . ALA A 1 201 ? 2.300 -0.770 15.994 1.00 97.12 201 ALA A CA 1
ATOM 1532 C C . ALA A 1 201 ? 1.465 -1.894 16.620 1.00 97.12 201 ALA A C 1
ATOM 1534 O O . ALA A 1 201 ? 0.950 -1.746 17.733 1.00 97.12 201 ALA A O 1
ATOM 1535 N N . LEU A 1 202 ? 1.328 -3.003 15.896 1.00 98.12 202 LEU A N 1
ATOM 1536 C CA . LEU A 1 202 ? 0.482 -4.129 16.274 1.00 98.12 202 LEU A CA 1
ATOM 1537 C C . LEU A 1 202 ? 1.304 -5.288 16.850 1.00 98.12 202 LEU A C 1
ATOM 1539 O O . LEU A 1 202 ? 2.484 -5.458 16.544 1.00 98.12 202 LEU A O 1
ATOM 1543 N N . SER A 1 203 ? 0.644 -6.113 17.653 1.00 97.56 203 SER A N 1
ATOM 1544 C CA . SER A 1 203 ? 1.132 -7.396 18.160 1.00 97.56 203 SER A CA 1
ATOM 1545 C C . SER A 1 203 ? -0.039 -8.382 18.276 1.00 97.56 203 SER A C 1
ATOM 1547 O O . SER A 1 203 ? -1.193 -8.041 17.998 1.00 97.56 203 SER A O 1
ATOM 1549 N N . VAL A 1 204 ? 0.261 -9.626 18.645 1.00 96.94 204 VAL A N 1
ATOM 1550 C CA . VAL A 1 204 ? -0.741 -10.642 18.976 1.00 96.94 204 VAL A CA 1
ATOM 1551 C C . VAL A 1 204 ? -0.418 -11.178 20.361 1.00 96.94 204 VAL A C 1
ATOM 1553 O O . VAL A 1 204 ? 0.719 -11.568 20.628 1.00 96.94 204 VAL A O 1
ATOM 1556 N N . ASP A 1 205 ? -1.408 -11.177 21.249 1.00 96.31 205 ASP A N 1
ATOM 1557 C CA . ASP A 1 205 ? -1.234 -11.703 22.596 1.00 96.31 205 ASP A CA 1
ATOM 1558 C C . ASP A 1 205 ? -1.288 -13.240 22.637 1.00 96.31 205 ASP A C 1
ATOM 1560 O O . ASP A 1 205 ? -1.627 -13.920 21.668 1.00 96.31 205 ASP A O 1
ATOM 1564 N N . LYS A 1 206 ? -0.984 -13.809 23.807 1.00 96.00 206 LYS A N 1
ATOM 1565 C CA . LYS A 1 206 ? -0.973 -15.264 24.038 1.00 96.00 206 LYS A CA 1
ATOM 1566 C C . LYS A 1 206 ? -2.310 -15.974 23.759 1.00 96.00 206 LYS A C 1
ATOM 1568 O O . LYS A 1 206 ? -2.326 -17.192 23.629 1.00 96.00 206 LYS A O 1
ATOM 1573 N N . ASP A 1 207 ? -3.424 -15.240 23.724 1.00 96.38 207 ASP A N 1
ATOM 1574 C CA . ASP A 1 207 ? -4.766 -15.780 23.480 1.00 96.38 207 ASP A CA 1
ATOM 1575 C C . ASP A 1 207 ? -5.186 -15.618 21.997 1.00 96.38 207 ASP A C 1
ATOM 1577 O O . ASP A 1 207 ? -6.310 -15.977 21.611 1.00 96.38 207 ASP A O 1
ATOM 1581 N N . GLY A 1 208 ? -4.284 -15.079 21.166 1.00 95.75 208 GLY A N 1
ATOM 1582 C CA . GLY A 1 208 ? -4.465 -14.849 19.736 1.00 95.75 208 GLY A CA 1
ATOM 1583 C C . GLY A 1 208 ? -5.197 -13.550 19.394 1.00 95.75 208 GLY A C 1
ATOM 1584 O O . GLY A 1 208 ? -5.607 -13.388 18.243 1.00 95.75 208 GLY A O 1
ATOM 1585 N N . TYR A 1 209 ? -5.412 -12.648 20.360 1.00 97.88 209 TYR A N 1
ATOM 1586 C CA . TYR A 1 209 ? -6.048 -11.357 20.094 1.00 97.88 209 TYR A CA 1
ATOM 1587 C C . TYR A 1 209 ? -5.037 -10.333 19.601 1.00 97.88 209 TYR A C 1
ATOM 1589 O O . TYR A 1 209 ? -3.908 -10.267 20.079 1.00 97.88 209 TYR A O 1
ATOM 1597 N N . ILE A 1 210 ? -5.487 -9.490 18.680 1.00 98.38 210 ILE A N 1
ATOM 1598 C CA . ILE A 1 210 ? -4.711 -8.375 18.158 1.00 98.38 210 ILE A CA 1
ATOM 1599 C C . ILE A 1 210 ? -4.618 -7.293 19.238 1.00 98.38 210 ILE A C 1
ATOM 1601 O O . ILE A 1 210 ? -5.622 -6.860 19.820 1.00 98.38 210 ILE A O 1
ATOM 1605 N N . THR A 1 211 ? -3.400 -6.835 19.479 1.00 98.31 211 THR A N 1
ATOM 1606 C CA . THR A 1 211 ? -3.055 -5.769 20.417 1.00 98.31 211 THR A CA 1
ATOM 1607 C C . THR A 1 211 ? -2.343 -4.640 19.681 1.00 98.31 211 THR A C 1
ATOM 1609 O O . THR A 1 211 ? -1.762 -4.842 18.617 1.00 98.31 211 THR A O 1
ATOM 1612 N N . ALA A 1 212 ? -2.418 -3.429 20.223 1.00 97.94 212 ALA A N 1
ATOM 1613 C CA . ALA A 1 212 ? -1.671 -2.275 19.746 1.00 97.94 212 ALA A CA 1
ATOM 1614 C C . ALA A 1 212 ? -0.801 -1.722 20.871 1.00 97.94 212 ALA A C 1
ATOM 1616 O O . ALA A 1 212 ? -1.229 -1.690 22.028 1.00 97.94 212 ALA A O 1
ATOM 1617 N N . LYS A 1 213 ? 0.392 -1.252 20.515 1.00 96.56 213 LYS A N 1
ATOM 1618 C CA . LYS A 1 213 ? 1.285 -0.499 21.398 1.00 96.56 213 LYS A CA 1
ATOM 1619 C C . LYS A 1 213 ? 0.887 0.967 21.420 1.00 96.56 213 LYS A C 1
ATOM 1621 O O . LYS A 1 213 ? 0.409 1.506 20.418 1.00 96.56 213 LYS A O 1
ATOM 1626 N N . LYS A 1 214 ? 1.119 1.623 22.556 1.00 94.75 214 LYS A N 1
ATOM 1627 C CA . LYS A 1 214 ? 0.961 3.074 22.657 1.00 94.75 214 LYS A CA 1
ATOM 1628 C C . LYS A 1 214 ? 1.861 3.755 21.614 1.00 94.75 214 LYS A C 1
ATOM 1630 O O . LYS A 1 214 ? 3.053 3.450 21.600 1.00 94.75 214 LYS A O 1
ATOM 1635 N N . PRO A 1 215 ? 1.322 4.638 20.755 1.00 93.19 215 PRO A N 1
ATOM 1636 C CA . PRO A 1 215 ? 2.115 5.252 19.699 1.00 93.19 215 PRO A CA 1
ATOM 1637 C C . PRO A 1 215 ? 3.138 6.231 20.279 1.00 93.19 215 PRO A C 1
ATOM 1639 O O . PRO A 1 215 ? 2.826 7.005 21.190 1.00 93.19 215 PRO A O 1
ATOM 1642 N N . ASP A 1 216 ? 4.339 6.223 19.710 1.00 93.38 216 ASP A N 1
ATOM 1643 C CA . ASP A 1 216 ? 5.274 7.337 19.799 1.00 93.38 216 ASP A CA 1
ATOM 1644 C C . ASP A 1 216 ? 4.877 8.346 18.723 1.00 93.38 216 ASP A C 1
ATOM 1646 O O . ASP A 1 216 ? 5.061 8.093 17.539 1.00 93.38 216 ASP A O 1
ATOM 1650 N N . LEU A 1 217 ? 4.306 9.485 19.114 1.00 91.56 217 LEU A N 1
ATOM 1651 C CA . LEU A 1 217 ? 3.791 10.466 18.153 1.00 91.56 217 LEU A CA 1
ATOM 1652 C C . LEU A 1 217 ? 4.873 11.018 17.215 1.00 91.56 217 LEU A C 1
ATOM 1654 O O . LEU A 1 217 ? 4.536 11.446 16.114 1.00 91.56 217 LEU A O 1
ATOM 1658 N N . SER A 1 218 ? 6.146 10.997 17.622 1.00 89.06 218 SER A N 1
ATOM 1659 C CA . SER A 1 218 ? 7.245 11.468 16.776 1.00 89.06 218 SER A CA 1
ATOM 1660 C C . SER A 1 218 ? 7.541 10.508 15.620 1.00 89.06 218 SER A C 1
ATOM 1662 O O . SER A 1 218 ? 7.786 10.958 14.505 1.00 89.06 218 SER A O 1
ATOM 1664 N N . ALA A 1 219 ? 7.445 9.198 15.862 1.00 90.75 219 ALA A N 1
ATOM 1665 C CA . ALA A 1 219 ? 7.713 8.160 14.867 1.00 90.75 219 ALA A CA 1
ATOM 1666 C C . ALA A 1 219 ? 6.439 7.694 14.141 1.00 90.75 219 ALA A C 1
ATOM 1668 O O . ALA A 1 219 ? 6.409 7.514 12.926 1.00 90.75 219 ALA A O 1
ATOM 1669 N N . ASN A 1 220 ? 5.357 7.492 14.889 1.00 95.12 220 ASN A N 1
ATOM 1670 C CA . ASN A 1 220 ? 4.094 6.956 14.394 1.00 95.12 220 ASN A CA 1
ATOM 1671 C C . ASN A 1 220 ? 3.143 8.029 13.861 1.00 95.12 220 ASN A C 1
ATOM 1673 O O . ASN A 1 220 ? 2.170 7.674 13.196 1.00 95.12 220 ASN A O 1
ATOM 1677 N N . GLY A 1 221 ? 3.398 9.307 14.143 1.00 94.38 221 GLY A N 1
ATOM 1678 C CA . GLY A 1 221 ? 2.536 10.412 13.744 1.00 94.38 221 GLY A CA 1
ATOM 1679 C C . GLY A 1 221 ? 1.283 10.580 14.600 1.00 94.38 221 GLY A C 1
ATOM 1680 O O . GLY A 1 221 ? 0.971 9.776 15.483 1.00 94.38 221 GLY A O 1
ATOM 1681 N N . ALA A 1 222 ? 0.534 11.640 14.305 1.00 93.75 222 ALA A N 1
ATOM 1682 C CA . ALA A 1 222 ? -0.747 11.942 14.937 1.00 93.75 222 ALA A CA 1
ATOM 1683 C C . ALA A 1 222 ? -1.902 11.795 13.936 1.00 93.75 222 ALA A C 1
ATOM 1685 O O . ALA A 1 222 ? -1.761 12.101 12.750 1.00 93.75 222 ALA A O 1
ATOM 1686 N N . ALA A 1 223 ? -3.063 11.326 14.405 1.00 94.06 223 ALA A N 1
ATOM 1687 C CA . ALA A 1 223 ? -4.261 11.208 13.573 1.00 94.06 223 ALA A CA 1
ATOM 1688 C C . ALA A 1 223 ? -4.598 12.554 12.899 1.00 94.06 223 ALA A C 1
ATOM 1690 O O . ALA A 1 223 ? -4.560 13.597 13.548 1.00 94.06 223 ALA A O 1
ATOM 1691 N N . GLY A 1 224 ? -4.870 12.525 11.592 1.00 90.75 224 GLY A N 1
ATOM 1692 C CA . GLY A 1 224 ? -5.107 13.708 10.751 1.00 90.75 224 GLY A CA 1
ATOM 1693 C C . GLY A 1 224 ? -3.885 14.580 10.435 1.00 90.75 224 GLY A C 1
ATOM 1694 O O . GLY A 1 224 ? -3.964 15.410 9.543 1.00 90.75 224 GLY A O 1
ATOM 1695 N N . GLN A 1 225 ? -2.741 14.383 11.095 1.00 91.12 225 GLN A N 1
ATOM 1696 C CA . GLN A 1 225 ? -1.470 15.032 10.726 1.00 91.12 225 GLN A CA 1
ATOM 1697 C C . GLN A 1 225 ? -0.547 14.096 9.939 1.00 91.12 225 GLN A C 1
ATOM 1699 O O . GLN A 1 225 ? 0.286 14.550 9.154 1.00 91.12 225 GLN A O 1
ATOM 1704 N N . GLY A 1 226 ? -0.705 12.787 10.145 1.00 94.06 226 GLY A N 1
ATOM 1705 C CA . GLY A 1 226 ? 0.172 11.776 9.577 1.00 94.06 226 GLY A CA 1
ATOM 1706 C C . GLY A 1 226 ? 1.543 11.749 10.251 1.00 94.06 226 GLY A C 1
ATOM 1707 O O . GLY A 1 226 ? 1.716 12.207 11.382 1.00 94.06 226 GLY A O 1
ATOM 1708 N N . ARG A 1 227 ? 2.508 11.182 9.534 1.00 93.75 227 ARG A N 1
ATOM 1709 C CA . ARG A 1 227 ? 3.937 11.119 9.855 1.00 93.75 227 ARG A CA 1
ATOM 1710 C C . ARG A 1 227 ? 4.755 11.471 8.611 1.00 93.75 227 ARG A C 1
ATOM 1712 O O . ARG A 1 227 ? 4.219 11.490 7.500 1.00 93.75 227 ARG A O 1
ATOM 1719 N N . ARG A 1 228 ? 6.038 11.765 8.795 1.00 91.44 228 ARG A N 1
ATOM 1720 C CA . ARG A 1 228 ? 6.996 11.975 7.701 1.00 91.44 228 ARG A CA 1
ATOM 1721 C C . ARG A 1 228 ? 7.831 10.715 7.523 1.00 91.44 228 ARG A C 1
ATOM 1723 O O . ARG A 1 228 ? 8.184 10.098 8.524 1.00 91.44 228 ARG A O 1
ATOM 1730 N N . LEU A 1 229 ? 8.109 10.345 6.277 1.00 91.25 229 LEU A N 1
ATOM 1731 C CA . LEU A 1 229 ? 9.069 9.294 5.951 1.00 91.25 229 LEU A CA 1
ATOM 1732 C C . LEU A 1 229 ? 10.377 9.954 5.541 1.00 91.25 229 LEU A C 1
ATOM 1734 O O . LEU A 1 229 ? 10.381 10.868 4.711 1.00 91.25 229 LEU A O 1
ATOM 1738 N N . SER A 1 230 ? 11.492 9.472 6.082 1.00 90.81 230 SER A N 1
ATOM 1739 C CA . SER A 1 230 ? 12.788 9.803 5.495 1.00 90.81 230 SER A CA 1
ATOM 1740 C C . SER A 1 230 ? 12.917 9.141 4.117 1.00 90.81 230 SER A C 1
ATOM 1742 O O . SER A 1 230 ? 12.210 8.182 3.797 1.00 90.81 230 SER A O 1
ATOM 1744 N N . GLN A 1 231 ? 13.835 9.635 3.284 1.00 89.62 231 GLN A N 1
ATOM 1745 C CA . GLN A 1 231 ? 14.102 9.000 1.987 1.00 89.62 231 GLN A CA 1
ATOM 1746 C C . GLN A 1 231 ? 14.645 7.573 2.143 1.00 89.62 231 GLN A C 1
ATOM 1748 O O . GLN A 1 231 ? 14.309 6.701 1.340 1.00 89.62 231 GLN A O 1
ATOM 1753 N N . ASP A 1 232 ? 15.427 7.322 3.196 1.00 92.62 232 ASP A N 1
ATOM 1754 C CA . ASP A 1 232 ? 15.946 5.990 3.512 1.00 92.62 232 ASP A CA 1
ATOM 1755 C C . ASP A 1 232 ? 14.810 5.045 3.920 1.00 92.62 232 ASP A C 1
ATOM 1757 O O . ASP A 1 232 ? 14.702 3.951 3.370 1.00 92.62 232 ASP A O 1
ATOM 1761 N N . GLU A 1 233 ? 13.904 5.496 4.796 1.00 93.94 233 GLU A N 1
ATOM 1762 C CA . GLU A 1 233 ? 12.731 4.718 5.216 1.00 93.94 233 GLU A CA 1
ATOM 1763 C C . GLU A 1 233 ? 11.818 4.398 4.026 1.00 93.94 233 GLU A C 1
ATOM 1765 O O . GLU A 1 233 ? 11.357 3.267 3.872 1.00 93.94 233 GLU A O 1
ATOM 1770 N N . LEU A 1 234 ? 11.577 5.376 3.146 1.00 93.44 234 LEU A N 1
ATOM 1771 C CA . LEU A 1 234 ? 10.780 5.165 1.941 1.00 93.44 234 LEU A CA 1
ATOM 1772 C C . LEU A 1 234 ? 11.452 4.166 0.988 1.00 93.44 234 LEU A C 1
ATOM 1774 O O . LEU A 1 234 ? 10.778 3.306 0.421 1.00 93.44 234 LEU A O 1
ATOM 1778 N N . SER A 1 235 ? 12.770 4.261 0.817 1.00 94.00 235 SER A N 1
ATOM 1779 C CA . SER A 1 235 ? 13.536 3.366 -0.056 1.00 94.00 235 SER A CA 1
ATOM 1780 C C . SER A 1 235 ? 13.558 1.929 0.467 1.00 94.00 235 SER A C 1
ATOM 1782 O O . SER A 1 235 ? 13.362 0.998 -0.316 1.00 94.00 235 SER A O 1
ATOM 1784 N N . GLU A 1 236 ? 13.741 1.746 1.776 1.00 96.50 236 GLU A N 1
ATOM 1785 C CA . GLU A 1 236 ? 13.670 0.442 2.444 1.00 96.50 236 GLU A CA 1
ATOM 1786 C C . GLU A 1 236 ? 12.262 -0.153 2.324 1.00 96.50 236 GLU A C 1
ATOM 1788 O O . GLU A 1 236 ? 12.103 -1.270 1.831 1.00 96.50 236 GLU A O 1
ATOM 1793 N N . SER A 1 237 ? 11.228 0.635 2.635 1.00 96.62 237 SER A N 1
ATOM 1794 C CA . SER A 1 237 ? 9.825 0.235 2.479 1.00 96.62 237 SER A CA 1
ATOM 1795 C C . SER A 1 237 ? 9.499 -0.196 1.041 1.00 96.62 237 SER A C 1
ATOM 1797 O O . SER A 1 237 ? 8.858 -1.229 0.825 1.00 96.62 237 SER A O 1
ATOM 1799 N N . ASN A 1 238 ? 9.985 0.549 0.038 1.00 96.88 238 ASN A N 1
ATOM 1800 C CA . ASN A 1 238 ? 9.822 0.207 -1.377 1.00 96.88 238 ASN A CA 1
ATOM 1801 C C . ASN A 1 238 ? 10.490 -1.131 -1.718 1.00 96.88 238 ASN A C 1
ATOM 1803 O O . ASN A 1 238 ? 9.896 -1.944 -2.427 1.00 96.88 238 ASN A O 1
ATOM 1807 N N . ALA A 1 239 ? 11.706 -1.369 -1.220 1.00 97.25 239 ALA A N 1
ATOM 1808 C CA . ALA A 1 239 ? 12.432 -2.611 -1.459 1.00 97.25 239 ALA A CA 1
ATOM 1809 C C . ALA A 1 239 ? 11.711 -3.820 -0.842 1.00 97.25 239 ALA A C 1
ATOM 1811 O O . ALA A 1 239 ? 11.540 -4.840 -1.512 1.00 97.25 239 ALA A O 1
ATOM 1812 N N . GLU A 1 240 ? 11.225 -3.702 0.396 1.00 97.62 240 GLU A N 1
ATOM 1813 C CA . GLU A 1 240 ? 10.468 -4.771 1.055 1.00 97.62 240 GLU A CA 1
ATOM 1814 C C . GLU A 1 240 ? 9.143 -5.071 0.341 1.00 97.62 240 GLU A C 1
ATOM 1816 O O . GLU A 1 240 ? 8.785 -6.235 0.144 1.00 97.62 240 GLU A O 1
ATOM 1821 N N . MET A 1 241 ? 8.430 -4.028 -0.096 1.00 97.31 241 MET A N 1
ATOM 1822 C CA . MET A 1 241 ? 7.186 -4.170 -0.852 1.00 97.31 241 MET A CA 1
ATOM 1823 C C . MET A 1 241 ? 7.421 -4.892 -2.187 1.00 97.31 241 MET A C 1
ATOM 1825 O O . MET A 1 241 ? 6.670 -5.803 -2.541 1.00 97.31 241 MET A O 1
ATOM 1829 N N . LEU A 1 242 ? 8.482 -4.523 -2.916 1.00 97.38 242 LEU A N 1
ATOM 1830 C CA . LEU A 1 242 ? 8.881 -5.186 -4.161 1.00 97.38 242 LEU A CA 1
ATOM 1831 C C . LEU A 1 242 ? 9.299 -6.640 -3.934 1.00 97.38 242 LEU A C 1
ATOM 1833 O O . LEU A 1 242 ? 8.955 -7.505 -4.742 1.00 97.38 242 LEU A O 1
ATOM 1837 N N . ALA A 1 243 ? 9.995 -6.932 -2.835 1.00 97.50 243 ALA A N 1
ATOM 1838 C CA . ALA A 1 243 ? 10.364 -8.295 -2.470 1.00 97.50 243 ALA A CA 1
ATOM 1839 C C . ALA A 1 243 ? 9.123 -9.154 -2.176 1.00 97.50 243 ALA A C 1
ATOM 1841 O O . ALA A 1 243 ? 9.022 -10.274 -2.679 1.00 97.50 243 ALA A O 1
ATOM 1842 N N . ALA A 1 244 ? 8.146 -8.622 -1.432 1.00 97.00 244 ALA A N 1
ATOM 1843 C CA . ALA A 1 244 ? 6.883 -9.309 -1.160 1.00 97.00 244 ALA A CA 1
ATOM 1844 C C . ALA A 1 244 ? 6.094 -9.590 -2.450 1.00 97.00 244 ALA A C 1
ATOM 1846 O O . ALA A 1 244 ? 5.633 -10.714 -2.662 1.00 97.00 244 ALA A O 1
ATOM 1847 N N . ALA A 1 245 ? 5.998 -8.598 -3.342 1.00 96.75 245 ALA A N 1
ATOM 1848 C CA . ALA A 1 245 ? 5.336 -8.761 -4.632 1.00 96.75 245 ALA A CA 1
ATOM 1849 C C . ALA A 1 245 ? 6.061 -9.776 -5.531 1.00 96.75 245 ALA A C 1
ATOM 1851 O O . ALA A 1 245 ? 5.409 -10.641 -6.108 1.00 96.75 245 ALA A O 1
ATOM 1852 N N . SER A 1 246 ? 7.396 -9.742 -5.588 1.00 97.12 246 SER A N 1
ATOM 1853 C CA . SER A 1 246 ? 8.209 -10.710 -6.345 1.00 97.12 246 SER A CA 1
ATOM 1854 C C . SER A 1 246 ? 8.015 -12.135 -5.826 1.00 97.12 246 SER A C 1
ATOM 1856 O O . SER A 1 246 ? 7.783 -13.069 -6.594 1.00 97.12 246 SER A O 1
ATOM 1858 N N . GLN A 1 247 ? 8.009 -12.306 -4.500 1.00 96.44 247 GLN A N 1
ATOM 1859 C CA . GLN A 1 247 ? 7.711 -13.594 -3.878 1.00 96.44 247 GLN A CA 1
ATOM 1860 C C . GLN A 1 247 ? 6.319 -14.102 -4.279 1.00 96.44 247 GLN A C 1
ATOM 1862 O O . GLN A 1 247 ? 6.165 -15.287 -4.571 1.00 96.44 247 GLN A O 1
ATOM 1867 N N . SER A 1 248 ? 5.313 -13.223 -4.315 1.00 95.38 248 SER A N 1
ATOM 1868 C CA . SER A 1 248 ? 3.965 -13.592 -4.756 1.00 95.38 248 SER A CA 1
ATOM 1869 C C . SER A 1 248 ? 3.878 -13.885 -6.255 1.00 95.38 248 SER A C 1
ATOM 1871 O O . SER A 1 248 ? 3.086 -14.738 -6.649 1.00 95.38 248 SER A O 1
ATOM 1873 N N . ALA A 1 249 ? 4.645 -13.178 -7.086 1.00 94.94 249 ALA A N 1
ATOM 1874 C CA . ALA A 1 249 ? 4.692 -13.388 -8.531 1.00 94.94 249 ALA A CA 1
ATOM 1875 C C . ALA A 1 249 ? 5.335 -14.738 -8.898 1.00 94.94 249 ALA A C 1
ATOM 1877 O O . ALA A 1 249 ? 5.033 -15.332 -9.939 1.00 94.94 249 ALA A O 1
ATOM 1878 N N . GLY A 1 250 ? 6.209 -15.231 -8.013 1.00 96.19 250 GLY A N 1
ATOM 1879 C CA . GLY A 1 250 ? 7.024 -16.419 -8.229 1.00 96.19 250 GLY A CA 1
ATOM 1880 C C . GLY A 1 250 ? 8.266 -16.151 -9.081 1.00 96.19 250 GLY A C 1
ATOM 1881 O O . GLY A 1 250 ? 8.845 -17.106 -9.584 1.00 96.19 250 GLY A O 1
ATOM 1882 N N . TYR A 1 251 ? 8.644 -14.881 -9.261 1.00 95.81 251 TYR A N 1
ATOM 1883 C CA . TYR A 1 251 ? 9.844 -14.448 -9.977 1.00 95.81 251 TYR A CA 1
ATOM 1884 C C . TYR A 1 251 ? 10.293 -13.054 -9.506 1.00 95.81 251 TYR A C 1
ATOM 1886 O O . TYR A 1 251 ? 9.520 -12.304 -8.906 1.00 95.81 251 TYR A O 1
ATOM 1894 N N . ALA A 1 252 ? 11.546 -12.694 -9.771 1.00 97.06 252 ALA A N 1
ATOM 1895 C CA . ALA A 1 252 ? 12.112 -11.388 -9.460 1.00 97.06 252 ALA A CA 1
ATOM 1896 C C . ALA A 1 252 ? 11.519 -10.307 -10.378 1.00 97.06 252 ALA A C 1
ATOM 1898 O O . ALA A 1 252 ? 11.792 -10.272 -11.581 1.00 97.06 252 ALA A O 1
ATOM 1899 N N . LEU A 1 253 ? 10.712 -9.402 -9.817 1.00 97.00 253 LEU A N 1
ATOM 1900 C CA . LEU A 1 253 ? 10.160 -8.285 -10.579 1.00 97.00 253 LEU A CA 1
ATOM 1901 C C . LEU A 1 253 ? 11.282 -7.311 -10.977 1.00 97.00 253 LEU A C 1
ATOM 1903 O O . LEU A 1 253 ? 12.054 -6.896 -10.112 1.00 97.00 253 LEU A O 1
ATOM 1907 N N . PRO A 1 254 ? 11.355 -6.870 -12.247 1.00 96.88 254 PRO A N 1
ATOM 1908 C CA . PRO A 1 254 ? 12.429 -6.001 -12.733 1.00 96.88 254 PRO A CA 1
ATOM 1909 C C . PRO A 1 254 ? 12.216 -4.522 -12.360 1.00 96.88 254 PRO A C 1
ATOM 1911 O O . PRO A 1 254 ? 12.738 -3.627 -13.018 1.00 96.88 254 PRO A O 1
ATOM 1914 N N . PHE A 1 255 ? 11.393 -4.237 -11.350 1.00 97.69 255 PHE A N 1
ATOM 1915 C CA . PHE A 1 255 ? 11.025 -2.877 -10.974 1.00 97.69 255 PHE A CA 1
ATOM 1916 C C . PHE A 1 255 ? 12.090 -2.266 -10.062 1.00 97.69 255 PHE A C 1
ATOM 1918 O O . PHE A 1 255 ? 12.392 -2.844 -9.016 1.00 97.69 255 PHE A O 1
ATOM 1925 N N . PRO A 1 256 ? 12.641 -1.088 -10.390 1.00 96.44 256 PRO A N 1
ATOM 1926 C CA . PRO A 1 256 ? 13.521 -0.389 -9.466 1.00 96.44 256 PRO A CA 1
ATOM 1927 C C . PRO A 1 256 ? 12.718 0.260 -8.323 1.00 96.44 256 PRO A C 1
ATOM 1929 O O . PRO A 1 256 ? 11.514 0.495 -8.439 1.00 96.44 256 PRO A O 1
ATOM 1932 N N . THR A 1 257 ? 13.369 0.606 -7.212 1.00 94.31 257 THR A N 1
ATOM 1933 C CA . THR A 1 257 ? 12.735 1.361 -6.107 1.00 94.31 257 THR A CA 1
ATOM 1934 C C . THR A 1 257 ? 12.501 2.839 -6.453 1.00 94.31 257 THR A C 1
ATOM 1936 O O . THR A 1 257 ? 11.676 3.504 -5.818 1.00 94.31 257 THR A O 1
ATOM 1939 N N . SER A 1 258 ? 13.185 3.340 -7.485 1.00 93.19 258 SER A N 1
ATOM 1940 C CA . SER A 1 258 ? 12.989 4.648 -8.112 1.00 93.19 258 SER A CA 1
ATOM 1941 C C . SER A 1 258 ? 13.283 4.578 -9.616 1.00 93.19 258 SER A C 1
ATOM 1943 O O . SER A 1 258 ? 14.088 3.768 -10.064 1.00 93.19 258 SER A O 1
ATOM 1945 N N . ALA A 1 259 ? 12.632 5.421 -10.415 1.00 94.19 259 ALA A N 1
ATOM 1946 C CA . ALA A 1 259 ? 12.804 5.469 -11.865 1.00 94.19 259 ALA A CA 1
ATOM 1947 C C . ALA A 1 259 ? 12.888 6.926 -12.325 1.00 94.19 259 ALA A C 1
ATOM 1949 O O . ALA A 1 259 ? 11.971 7.706 -12.081 1.00 94.19 259 ALA A O 1
ATOM 1950 N N . SER A 1 260 ? 13.993 7.309 -12.971 1.00 90.75 260 SER A N 1
ATOM 1951 C CA . SER A 1 260 ? 14.205 8.669 -13.501 1.00 90.75 260 SER A CA 1
ATOM 1952 C C . SER A 1 260 ? 13.899 9.781 -12.481 1.00 90.75 260 SER A C 1
ATOM 1954 O O . SER A 1 260 ? 13.148 10.713 -12.759 1.00 90.75 260 SER A O 1
ATOM 1956 N N . GLY A 1 261 ? 14.427 9.635 -11.260 1.00 89.00 261 GLY A N 1
ATOM 1957 C CA . GLY A 1 261 ? 14.225 10.586 -10.158 1.00 89.00 261 GLY A CA 1
ATOM 1958 C C . GLY A 1 261 ? 12.862 10.505 -9.456 1.00 89.00 261 GLY A C 1
ATOM 1959 O O . GLY A 1 261 ? 12.664 11.192 -8.460 1.00 89.00 261 GLY A O 1
ATOM 1960 N N . LYS A 1 262 ? 11.940 9.654 -9.921 1.00 90.69 262 LYS A N 1
ATOM 1961 C CA . LYS A 1 262 ? 10.615 9.434 -9.320 1.00 90.69 262 LYS A CA 1
ATOM 1962 C C . LYS A 1 262 ? 10.654 8.239 -8.376 1.00 90.69 262 LYS A C 1
ATOM 1964 O O . LYS A 1 262 ? 11.250 7.215 -8.713 1.00 90.69 262 LYS A O 1
ATOM 1969 N N . ALA A 1 263 ? 10.020 8.328 -7.208 1.00 90.75 263 ALA A N 1
ATOM 1970 C CA . ALA A 1 263 ? 9.963 7.182 -6.296 1.00 90.75 263 ALA A CA 1
ATOM 1971 C C . ALA A 1 263 ? 8.799 6.253 -6.656 1.00 90.75 263 ALA A C 1
ATOM 1973 O O . ALA A 1 263 ? 7.789 6.693 -7.210 1.00 90.75 263 ALA A O 1
ATOM 1974 N N . LEU A 1 264 ? 8.930 4.974 -6.302 1.00 95.44 264 LEU A N 1
ATOM 1975 C CA . LEU A 1 264 ? 7.853 3.999 -6.438 1.00 95.44 264 LEU A CA 1
ATOM 1976 C C . LEU A 1 264 ? 6.630 4.440 -5.617 1.00 95.44 264 LEU A C 1
ATOM 1978 O O . LEU A 1 264 ? 6.652 4.432 -4.388 1.00 95.44 264 LEU A O 1
ATOM 1982 N N . ALA A 1 265 ? 5.564 4.811 -6.316 1.00 93.56 265 ALA A N 1
ATOM 1983 C CA . ALA A 1 265 ? 4.303 5.293 -5.770 1.00 93.56 265 ALA A CA 1
ATOM 1984 C C . ALA A 1 265 ? 3.462 4.130 -5.244 1.00 93.56 265 ALA A C 1
ATOM 1986 O O . ALA A 1 265 ? 3.015 4.134 -4.101 1.00 93.56 265 ALA A O 1
ATOM 1987 N N . THR A 1 266 ? 3.283 3.099 -6.071 1.00 94.75 266 THR A N 1
ATOM 1988 C CA . THR A 1 266 ? 2.545 1.884 -5.721 1.00 94.75 266 THR A CA 1
ATOM 1989 C C . THR A 1 266 ? 2.917 0.733 -6.652 1.00 94.75 266 THR A C 1
ATOM 1991 O O . THR A 1 266 ? 3.449 0.945 -7.741 1.00 94.75 266 THR A O 1
ATOM 1994 N N . ILE A 1 267 ? 2.605 -0.486 -6.225 1.00 95.50 267 ILE A N 1
ATOM 1995 C CA . ILE A 1 267 ? 2.652 -1.704 -7.030 1.00 95.50 267 ILE A CA 1
ATOM 1996 C C . ILE A 1 267 ? 1.299 -2.406 -6.918 1.00 95.50 267 ILE A C 1
ATOM 1998 O O . ILE A 1 267 ?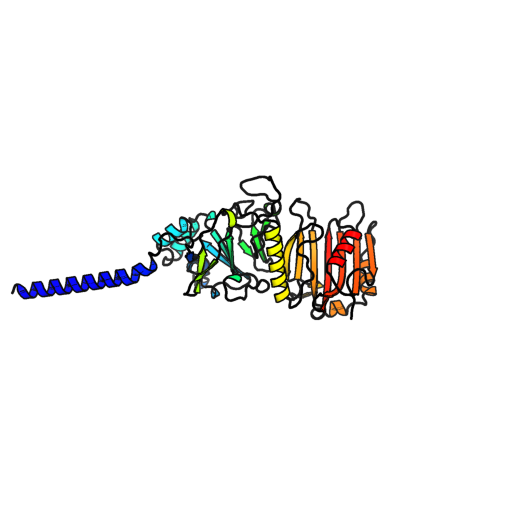 0.653 -2.353 -5.874 1.00 95.50 267 ILE A O 1
ATOM 2002 N N . LYS A 1 268 ? 0.850 -3.048 -7.992 1.00 94.12 268 LYS A N 1
ATOM 2003 C CA . LYS A 1 268 ? -0.409 -3.798 -8.024 1.00 94.12 268 LYS A CA 1
ATOM 2004 C C . LYS A 1 268 ? -0.328 -4.947 -9.025 1.00 94.12 268 LYS A C 1
ATOM 2006 O O . LYS A 1 268 ? 0.432 -4.834 -9.987 1.00 94.12 268 LYS A O 1
ATOM 2011 N N . PRO A 1 269 ? -1.122 -6.016 -8.860 1.00 93.19 269 PRO A N 1
ATOM 2012 C CA . PRO A 1 269 ? -1.352 -6.972 -9.930 1.00 93.19 269 PRO A CA 1
ATOM 2013 C C . PRO A 1 269 ? -1.770 -6.248 -11.215 1.00 93.19 269 PRO A C 1
ATOM 2015 O O . PRO A 1 269 ? -2.685 -5.416 -11.203 1.00 93.19 269 PRO A O 1
ATOM 2018 N N . ALA A 1 270 ? -1.071 -6.520 -12.313 1.00 86.75 270 ALA A N 1
ATOM 2019 C CA . ALA A 1 270 ? -1.359 -5.906 -13.597 1.00 86.75 270 ALA A CA 1
ATOM 2020 C C . ALA A 1 270 ? -2.595 -6.558 -14.211 1.00 86.75 270 ALA A C 1
ATOM 2022 O O . ALA A 1 270 ? -2.702 -7.779 -14.306 1.00 86.75 270 ALA A O 1
ATOM 2023 N N . GLN A 1 271 ? -3.517 -5.728 -14.686 1.00 76.94 271 GLN A N 1
ATOM 2024 C CA . GLN A 1 271 ? -4.582 -6.199 -15.556 1.00 76.94 271 GLN A CA 1
ATOM 2025 C C . GLN A 1 271 ? -4.040 -6.221 -16.981 1.00 76.94 271 GLN A C 1
ATOM 2027 O O . GLN A 1 271 ? -3.709 -5.177 -17.541 1.00 76.94 271 GLN A O 1
ATOM 2032 N N . VAL A 1 272 ? -3.928 -7.408 -17.574 1.00 63.12 272 VAL A N 1
ATOM 2033 C CA . VAL A 1 272 ? -3.666 -7.510 -19.011 1.00 63.12 272 VAL A CA 1
ATOM 2034 C C . VAL A 1 272 ? -4.965 -7.217 -19.730 1.00 63.12 272 VAL A C 1
ATOM 2036 O O . VAL A 1 272 ? -5.888 -8.026 -19.683 1.00 63.12 272 VAL A O 1
ATOM 2039 N N . GLN A 1 273 ? -5.043 -6.061 -20.384 1.00 58.62 273 GLN A N 1
ATOM 2040 C CA . GLN A 1 273 ? -6.109 -5.756 -21.326 1.00 58.62 273 GLN A CA 1
ATOM 2041 C C . GLN A 1 273 ? -5.556 -5.919 -22.742 1.00 58.62 273 GLN A C 1
ATOM 2043 O O . GLN A 1 273 ? -4.954 -5.005 -23.296 1.00 58.62 273 GLN A O 1
ATOM 2048 N N . TRP A 1 274 ? -5.755 -7.099 -23.329 1.00 55.38 274 TRP A N 1
ATOM 2049 C CA . TRP A 1 274 ? -5.413 -7.368 -24.727 1.00 55.38 274 TRP A CA 1
ATOM 2050 C C . TRP A 1 274 ? -6.677 -7.747 -25.497 1.00 55.38 274 TRP A C 1
ATOM 2052 O O . TRP A 1 274 ? -7.358 -8.713 -25.154 1.00 55.38 274 TRP A O 1
ATOM 2062 N N . ASN A 1 275 ? -7.008 -6.959 -26.526 1.00 47.69 275 ASN A N 1
ATOM 2063 C CA . ASN A 1 275 ? -8.030 -7.259 -27.538 1.00 47.69 275 ASN A CA 1
ATOM 2064 C C . ASN A 1 275 ? -9.353 -7.850 -26.992 1.00 47.69 275 ASN A C 1
ATOM 2066 O O . ASN A 1 275 ? -9.905 -8.773 -27.583 1.00 47.69 275 ASN A O 1
ATOM 2070 N N . VAL A 1 276 ? -9.894 -7.273 -25.903 1.00 39.38 276 VAL A N 1
ATOM 2071 C CA . VAL A 1 276 ? -11.187 -7.608 -25.243 1.00 39.38 276 VAL A CA 1
ATOM 2072 C C . VAL A 1 276 ? -11.122 -8.677 -24.127 1.00 39.38 276 VAL A C 1
ATOM 2074 O O . VAL A 1 276 ? -12.115 -8.874 -23.427 1.00 39.38 276 VAL A O 1
ATOM 2077 N N . ARG A 1 277 ? -9.974 -9.310 -23.839 1.00 47.78 277 ARG A N 1
ATOM 2078 C CA . ARG A 1 277 ? -9.828 -10.167 -22.641 1.00 47.78 277 ARG A CA 1
ATOM 2079 C C . ARG A 1 277 ? -9.084 -9.440 -21.525 1.00 47.78 277 ARG A C 1
ATOM 2081 O O . ARG A 1 277 ? -7.963 -8.986 -21.723 1.00 47.78 277 ARG A O 1
ATOM 2088 N N . VAL A 1 278 ? -9.725 -9.364 -20.357 1.00 53.78 278 VAL A N 1
ATOM 2089 C CA . VAL A 1 278 ? -9.087 -9.003 -19.086 1.00 53.78 278 VAL A CA 1
ATOM 2090 C C . VAL A 1 278 ? -8.836 -10.298 -18.328 1.00 53.78 278 VAL A C 1
ATOM 2092 O O . VAL A 1 278 ? -9.765 -10.898 -17.788 1.00 53.78 278 VAL A O 1
ATOM 2095 N N . THR A 1 279 ? -7.593 -10.764 -18.323 1.00 55.78 279 THR A N 1
ATOM 2096 C CA . THR A 1 279 ? -7.168 -11.889 -17.484 1.00 55.78 279 THR A CA 1
ATOM 2097 C C . THR A 1 279 ? -6.430 -11.328 -16.277 1.00 55.78 279 THR A C 1
ATOM 2099 O O . THR A 1 279 ? -5.385 -10.698 -16.420 1.00 55.78 279 THR A O 1
ATOM 2102 N N . GLY A 1 280 ? -6.994 -11.521 -15.084 1.00 59.78 280 GLY A N 1
ATOM 2103 C CA . GLY A 1 280 ? -6.337 -11.175 -13.825 1.00 59.78 280 GLY A CA 1
ATOM 2104 C C . GLY A 1 280 ? -5.358 -12.268 -13.415 1.00 59.78 280 GLY A C 1
ATOM 2105 O O . GLY A 1 280 ? -5.667 -13.040 -12.510 1.00 59.78 280 GLY A O 1
ATOM 2106 N N . ASP A 1 281 ? -4.218 -12.376 -14.098 1.00 70.19 281 ASP A N 1
ATOM 2107 C CA . ASP A 1 281 ? -3.129 -13.218 -13.600 1.00 70.19 281 ASP A CA 1
ATOM 2108 C C . ASP A 1 281 ? -2.456 -12.516 -12.419 1.00 70.19 281 ASP A C 1
ATOM 2110 O O . ASP A 1 281 ? -1.897 -11.429 -12.559 1.00 70.19 281 ASP A O 1
ATOM 2114 N N . LEU A 1 282 ? -2.482 -13.162 -11.256 1.00 76.19 282 LEU A N 1
ATOM 2115 C CA . LEU A 1 282 ? -1.835 -12.671 -10.041 1.00 76.19 282 LEU A CA 1
ATOM 2116 C C . LEU A 1 282 ? -0.303 -12.701 -10.119 1.00 76.19 282 LEU A C 1
ATOM 2118 O O . LEU A 1 282 ? 0.349 -12.226 -9.193 1.00 76.19 282 LEU A O 1
ATOM 2122 N N . ARG A 1 283 ? 0.272 -13.261 -11.188 1.00 86.88 283 ARG A N 1
ATOM 2123 C CA . ARG A 1 283 ? 1.717 -13.258 -11.426 1.00 86.88 283 ARG A CA 1
ATOM 2124 C C . ARG A 1 283 ? 2.197 -12.032 -12.189 1.00 86.88 283 ARG A C 1
ATOM 2126 O O . ARG A 1 283 ? 3.379 -11.736 -12.125 1.00 86.88 283 ARG A O 1
ATOM 2133 N N . ALA A 1 284 ? 1.317 -11.307 -12.876 1.00 91.81 284 ALA A N 1
ATOM 2134 C CA . ALA A 1 284 ? 1.681 -10.069 -13.554 1.00 91.81 284 ALA A CA 1
ATOM 2135 C C . ALA A 1 284 ? 1.542 -8.872 -12.611 1.00 91.81 284 ALA A C 1
ATOM 2137 O O . ALA A 1 284 ? 0.566 -8.780 -11.868 1.00 91.81 284 ALA A O 1
ATOM 2138 N N . PHE A 1 285 ? 2.468 -7.916 -12.677 1.00 95.31 285 PHE A N 1
ATOM 2139 C CA . PHE A 1 285 ? 2.456 -6.728 -11.817 1.00 95.31 285 PHE A CA 1
ATOM 2140 C C . PHE A 1 285 ? 2.720 -5.449 -12.599 1.00 95.31 285 PHE A C 1
ATOM 2142 O O . PHE A 1 285 ? 3.343 -5.476 -13.656 1.00 95.31 285 PHE A O 1
ATOM 2149 N N . ALA A 1 286 ? 2.236 -4.331 -12.066 1.00 95.38 286 ALA A N 1
ATOM 2150 C CA . ALA A 1 286 ? 2.504 -2.983 -12.537 1.00 95.38 286 ALA A CA 1
ATOM 2151 C C . ALA A 1 286 ? 2.979 -2.114 -11.369 1.00 95.38 286 ALA A C 1
ATOM 2153 O O . ALA A 1 286 ? 2.366 -2.111 -10.299 1.00 95.38 286 ALA A O 1
ATOM 2154 N N . ALA A 1 287 ? 4.061 -1.381 -11.592 1.00 97.00 287 ALA A N 1
ATOM 2155 C CA . ALA A 1 287 ? 4.644 -0.401 -10.696 1.00 97.00 287 ALA A CA 1
ATOM 2156 C C . ALA A 1 287 ? 4.417 1.004 -11.262 1.00 97.00 287 ALA A C 1
ATOM 2158 O O . ALA A 1 287 ? 4.717 1.269 -12.425 1.00 97.00 287 ALA A O 1
ATOM 2159 N N . LEU A 1 288 ? 3.894 1.901 -10.431 1.00 95.62 288 LEU A N 1
ATOM 2160 C CA . LEU A 1 288 ? 3.704 3.312 -10.749 1.00 95.62 288 LEU A CA 1
ATOM 2161 C C . LEU A 1 288 ? 4.778 4.131 -10.038 1.00 95.62 288 LEU A C 1
ATOM 2163 O O . LEU A 1 288 ? 5.004 3.939 -8.846 1.00 95.62 288 LEU A O 1
ATOM 2167 N N . TYR A 1 289 ? 5.372 5.085 -10.739 1.00 94.81 289 TYR A N 1
ATOM 2168 C CA . TYR A 1 289 ? 6.332 6.045 -10.209 1.00 94.81 289 TYR A CA 1
ATOM 2169 C C . TYR A 1 289 ? 5.822 7.452 -10.475 1.00 94.81 289 TYR A C 1
ATOM 2171 O O . TYR A 1 289 ? 5.395 7.753 -11.592 1.00 94.81 289 TYR A O 1
ATOM 2179 N N . VAL A 1 290 ? 5.888 8.310 -9.461 1.00 90.12 290 VAL A N 1
ATOM 2180 C CA . VAL A 1 290 ? 5.437 9.703 -9.551 1.00 90.12 290 VAL A CA 1
ATOM 2181 C C . VAL A 1 290 ? 6.457 10.636 -8.908 1.00 90.12 290 VAL A C 1
ATOM 2183 O O . VAL A 1 290 ? 7.266 10.221 -8.072 1.00 90.12 290 VAL A O 1
ATOM 2186 N N . ASP A 1 291 ? 6.432 11.894 -9.335 1.00 86.31 291 ASP A N 1
ATOM 2187 C CA . ASP A 1 291 ? 7.175 12.977 -8.702 1.00 86.31 291 ASP A CA 1
ATOM 2188 C C . ASP A 1 291 ? 6.279 13.684 -7.673 1.00 86.31 291 ASP A C 1
ATOM 2190 O O . ASP A 1 291 ? 5.206 14.174 -8.010 1.00 86.31 291 ASP A O 1
ATOM 2194 N N . TYR A 1 292 ? 6.720 13.744 -6.418 1.00 74.56 292 TYR A N 1
ATOM 2195 C CA . TYR A 1 292 ? 5.976 14.375 -5.318 1.00 74.56 292 TYR A CA 1
ATOM 2196 C C . TYR A 1 292 ? 6.209 15.885 -5.224 1.00 74.56 292 TYR A C 1
ATOM 2198 O O . TYR A 1 292 ? 5.577 16.566 -4.419 1.00 74.56 292 TYR A O 1
ATOM 2206 N N . SER A 1 293 ? 7.140 16.426 -6.011 1.00 74.06 293 SER A N 1
ATOM 2207 C CA . SER A 1 293 ? 7.507 17.841 -5.948 1.00 74.06 293 SER A CA 1
ATOM 2208 C C . SER A 1 293 ? 6.564 18.748 -6.737 1.00 74.06 293 SER A C 1
ATOM 2210 O O . SER A 1 293 ? 6.569 19.963 -6.533 1.00 74.06 293 SER A O 1
ATOM 2212 N N . THR A 1 294 ? 5.738 18.188 -7.624 1.00 71.69 294 THR A N 1
ATOM 2213 C CA . THR A 1 294 ? 4.855 18.970 -8.489 1.00 71.69 294 THR A CA 1
ATOM 2214 C C . THR A 1 294 ? 3.469 18.344 -8.593 1.00 71.69 294 THR A C 1
ATOM 2216 O O . THR A 1 294 ? 3.291 17.141 -8.455 1.00 71.69 294 THR A O 1
ATOM 2219 N N . PHE A 1 295 ? 2.468 19.173 -8.891 1.00 70.06 295 PHE A N 1
ATOM 2220 C CA . PHE A 1 295 ? 1.147 18.703 -9.321 1.00 70.06 295 PHE A CA 1
ATOM 2221 C C . PHE A 1 295 ? 1.150 18.179 -10.768 1.00 70.06 295 PHE A C 1
ATOM 2223 O O . PHE A 1 295 ? 0.083 17.887 -11.311 1.00 70.06 295 PHE A O 1
ATOM 2230 N N . ASN A 1 296 ? 2.315 18.116 -11.424 1.00 63.97 296 ASN A N 1
ATOM 2231 C CA . ASN A 1 296 ? 2.387 17.629 -12.789 1.00 63.97 296 ASN A CA 1
ATOM 2232 C C . ASN A 1 296 ? 2.172 16.121 -12.792 1.00 63.97 296 ASN A C 1
ATOM 2234 O O . ASN A 1 296 ? 2.746 15.381 -11.998 1.00 63.97 296 ASN A O 1
ATOM 2238 N N . TYR A 1 297 ? 1.359 15.666 -13.738 1.00 69.38 297 TYR A N 1
ATOM 2239 C CA . TYR A 1 297 ? 1.000 14.264 -13.927 1.00 69.38 297 TYR A CA 1
ATOM 2240 C C . TYR A 1 297 ? 2.143 13.424 -14.525 1.00 69.38 297 TYR A C 1
ATOM 2242 O O . TYR A 1 297 ? 1.876 12.413 -15.177 1.00 69.38 297 TYR A O 1
ATOM 2250 N N . ASP A 1 298 ? 3.399 13.829 -14.313 1.00 85.88 298 ASP A N 1
ATOM 2251 C CA . ASP A 1 298 ? 4.573 13.121 -14.800 1.00 85.88 298 ASP A CA 1
ATOM 2252 C C . ASP A 1 298 ? 4.701 11.789 -14.080 1.00 85.88 298 ASP A C 1
ATOM 2254 O O . ASP A 1 298 ? 5.158 11.695 -12.937 1.00 85.88 298 ASP A O 1
ATOM 2258 N N . ARG A 1 299 ? 4.286 10.738 -14.779 1.00 91.00 299 ARG A N 1
ATOM 2259 C CA . ARG A 1 299 ? 4.236 9.383 -14.247 1.00 91.00 299 ARG A CA 1
ATOM 2260 C C . ARG A 1 299 ? 4.959 8.419 -15.159 1.00 91.00 299 ARG A C 1
ATOM 2262 O O . ARG A 1 299 ? 4.965 8.583 -16.376 1.00 91.00 299 ARG A O 1
ATOM 2269 N N . ILE A 1 300 ? 5.529 7.395 -14.546 1.00 95.12 300 ILE A N 1
ATOM 2270 C CA . ILE A 1 300 ? 6.065 6.227 -15.236 1.00 95.12 300 ILE A CA 1
ATOM 2271 C C . ILE A 1 300 ? 5.287 5.030 -14.708 1.00 95.12 300 ILE A C 1
ATOM 2273 O O . ILE A 1 300 ? 5.204 4.830 -13.501 1.00 95.12 300 ILE A O 1
ATOM 2277 N N . GLU A 1 301 ? 4.720 4.236 -15.597 1.00 95.88 301 GLU A N 1
ATOM 2278 C CA . GLU A 1 301 ? 4.142 2.939 -15.277 1.00 95.88 301 GLU A CA 1
ATOM 2279 C C . GLU A 1 301 ? 4.978 1.860 -15.956 1.00 95.88 301 GLU A C 1
ATOM 2281 O O . GLU A 1 301 ? 5.218 1.915 -17.162 1.00 95.88 301 GLU A O 1
ATOM 2286 N N . ILE A 1 302 ? 5.450 0.894 -15.173 1.00 96.31 302 ILE A N 1
ATOM 2287 C CA . ILE A 1 302 ? 6.191 -0.266 -15.660 1.00 96.31 302 ILE A CA 1
ATOM 2288 C C . ILE A 1 302 ? 5.370 -1.496 -15.311 1.00 96.31 302 ILE A C 1
ATOM 2290 O O . ILE A 1 302 ? 5.089 -1.718 -14.138 1.00 96.31 302 ILE A O 1
ATOM 2294 N N . ALA A 1 303 ? 5.002 -2.307 -16.296 1.00 95.31 303 ALA A N 1
ATOM 2295 C CA . ALA A 1 303 ? 4.331 -3.578 -16.056 1.00 95.31 303 ALA A CA 1
ATOM 2296 C C . ALA A 1 303 ? 5.187 -4.739 -16.548 1.00 95.31 303 ALA A C 1
ATOM 2298 O O . ALA A 1 303 ? 5.854 -4.626 -17.572 1.00 95.31 303 ALA A O 1
ATOM 2299 N N . ALA A 1 304 ? 5.188 -5.839 -15.801 1.00 94.31 304 ALA A N 1
ATOM 2300 C CA . ALA A 1 304 ? 5.957 -7.039 -16.089 1.00 94.31 304 ALA A CA 1
ATOM 2301 C C . ALA A 1 304 ? 5.038 -8.260 -16.081 1.00 94.31 304 ALA A C 1
ATOM 2303 O O . ALA A 1 304 ? 4.252 -8.458 -15.150 1.00 94.31 304 ALA A O 1
ATOM 2304 N N . TYR A 1 305 ? 5.178 -9.082 -17.116 1.00 91.50 305 TYR A N 1
ATOM 2305 C CA . TYR A 1 305 ? 4.346 -10.242 -17.397 1.00 91.50 305 TYR A CA 1
ATOM 2306 C C . TYR A 1 305 ? 5.248 -11.454 -17.652 1.00 91.50 305 TYR A C 1
ATOM 2308 O O . TYR A 1 305 ? 6.120 -11.371 -18.522 1.00 91.50 305 TYR A O 1
ATOM 2316 N N . PRO A 1 306 ? 5.056 -12.586 -16.954 1.00 91.00 306 PRO A N 1
ATOM 2317 C CA . PRO A 1 306 ? 5.760 -13.812 -17.300 1.00 91.00 306 PRO A CA 1
ATOM 2318 C C . PRO A 1 306 ? 5.209 -14.342 -18.627 1.00 91.00 306 PRO A C 1
ATOM 2320 O O . PRO A 1 306 ? 4.001 -14.533 -18.779 1.00 91.00 306 PRO A O 1
ATOM 2323 N N . VAL A 1 307 ? 6.087 -14.575 -19.602 1.00 85.62 307 VAL A N 1
ATOM 2324 C CA . VAL A 1 307 ? 5.693 -14.950 -20.973 1.00 85.62 307 VAL A CA 1
ATOM 2325 C C . VAL A 1 307 ? 4.900 -16.262 -20.996 1.00 85.62 307 VAL A C 1
ATOM 2327 O O . VAL A 1 307 ? 3.950 -16.401 -21.762 1.00 85.62 307 VAL A O 1
ATOM 2330 N N . GLU A 1 308 ? 5.221 -17.203 -20.106 1.00 83.88 308 GLU A N 1
ATOM 2331 C CA . GLU A 1 308 ? 4.516 -18.486 -19.974 1.00 83.88 308 GLU A CA 1
ATOM 2332 C C . GLU A 1 308 ? 3.024 -18.354 -19.621 1.00 83.88 308 GLU A C 1
ATOM 2334 O O . GLU A 1 308 ? 2.222 -19.189 -20.038 1.00 83.88 308 GLU A O 1
ATOM 2339 N N . SER A 1 309 ? 2.632 -17.300 -18.898 1.00 79.25 309 SER A N 1
ATOM 2340 C CA . SER A 1 309 ? 1.225 -17.031 -18.572 1.00 79.25 309 SER A CA 1
ATOM 2341 C C . SER A 1 309 ? 0.449 -16.447 -19.751 1.00 79.25 309 SER A C 1
ATOM 2343 O O . SER A 1 309 ? -0.783 -16.443 -19.756 1.00 79.25 309 SER A O 1
ATOM 2345 N N . TYR A 1 310 ? 1.167 -15.944 -20.752 1.00 72.56 310 TYR A N 1
ATOM 2346 C CA . TYR A 1 310 ? 0.619 -15.201 -21.873 1.00 72.56 310 TYR A CA 1
ATOM 2347 C C . TYR A 1 310 ? 1.272 -15.661 -23.174 1.00 72.56 310 TYR A C 1
ATOM 2349 O O . TYR A 1 310 ? 1.954 -14.878 -23.836 1.00 72.56 310 TYR A O 1
ATOM 2357 N N . PRO A 1 311 ? 1.059 -16.921 -23.582 1.00 64.75 311 PRO A N 1
ATOM 2358 C CA . PRO A 1 311 ? 1.665 -17.443 -24.795 1.00 64.75 311 PRO A CA 1
ATOM 2359 C C . PRO A 1 311 ? 1.238 -16.639 -26.026 1.00 64.75 311 PRO A C 1
ATOM 2361 O O . PRO A 1 311 ? 2.016 -16.534 -26.956 1.00 64.75 311 PRO A O 1
ATOM 2364 N N . ASP A 1 312 ? 0.080 -15.973 -26.019 1.00 64.81 312 ASP A N 1
ATOM 2365 C CA . ASP A 1 312 ? -0.323 -15.062 -27.100 1.00 64.81 312 ASP A CA 1
ATOM 2366 C C . ASP A 1 312 ? 0.575 -13.806 -27.195 1.00 64.81 312 ASP A C 1
ATOM 2368 O O . ASP A 1 312 ? 0.787 -13.292 -28.292 1.00 64.81 312 ASP A O 1
ATOM 2372 N N . LEU A 1 313 ? 1.181 -13.353 -26.083 1.00 61.12 313 LEU A N 1
ATOM 2373 C CA . LEU A 1 313 ? 2.256 -12.341 -26.097 1.00 61.12 313 LEU A CA 1
ATOM 2374 C C . LEU A 1 313 ? 3.571 -12.906 -26.661 1.00 61.12 313 LEU A C 1
ATOM 2376 O O . LEU A 1 313 ? 4.428 -12.135 -27.091 1.00 61.12 313 LEU A O 1
ATOM 2380 N N . ALA A 1 314 ? 3.723 -14.234 -26.664 1.00 52.16 314 ALA A N 1
ATOM 2381 C CA . ALA A 1 314 ? 4.833 -14.961 -27.280 1.00 52.16 314 ALA A CA 1
ATOM 2382 C C . ALA A 1 314 ? 4.555 -15.378 -28.741 1.00 52.16 314 ALA A C 1
ATOM 2384 O O . ALA A 1 314 ? 5.496 -15.655 -29.481 1.00 52.16 314 ALA A O 1
ATOM 2385 N N . LEU A 1 315 ? 3.282 -15.456 -29.151 1.00 46.81 315 LEU A N 1
ATOM 2386 C CA . LEU A 1 315 ? 2.829 -16.119 -30.384 1.00 46.81 315 LEU A CA 1
ATOM 2387 C C . LEU A 1 315 ? 2.168 -15.187 -31.405 1.00 46.81 315 LEU A C 1
ATOM 2389 O O . LEU A 1 315 ? 1.883 -15.637 -32.512 1.00 46.81 315 LEU A O 1
ATOM 2393 N N . GLY A 1 316 ? 1.895 -13.926 -31.068 1.00 46.88 316 GLY A N 1
ATOM 2394 C CA . GLY A 1 316 ? 1.117 -13.055 -31.951 1.00 46.88 316 GLY A CA 1
ATOM 2395 C C . GLY A 1 316 ? 1.831 -12.661 -33.240 1.00 46.88 316 GLY A C 1
ATOM 2396 O O . GLY A 1 316 ? 1.199 -12.618 -34.284 1.00 46.88 316 GLY A O 1
ATOM 2397 N N . ASP A 1 317 ? 3.131 -12.390 -33.170 1.00 54.41 317 ASP A N 1
ATOM 2398 C CA . ASP A 1 317 ? 3.922 -11.897 -34.291 1.00 54.41 317 ASP A CA 1
ATOM 2399 C C . ASP A 1 317 ? 5.411 -12.001 -33.912 1.00 54.41 317 ASP A C 1
ATOM 2401 O O . ASP A 1 317 ? 5.757 -11.737 -32.754 1.00 54.41 317 ASP A O 1
ATOM 2405 N N . PRO A 1 318 ? 6.322 -12.360 -34.839 1.00 57.03 318 PRO A N 1
ATOM 2406 C CA . PRO A 1 318 ? 7.749 -12.126 -34.655 1.00 57.03 318 PRO A CA 1
ATOM 2407 C C . PRO A 1 318 ? 7.975 -10.710 -34.105 1.00 57.03 318 PRO A C 1
ATOM 2409 O O . PRO A 1 318 ? 7.250 -9.793 -34.495 1.00 57.03 318 PRO A O 1
ATOM 2412 N N . PRO A 1 319 ? 8.991 -10.461 -33.265 1.00 52.66 319 PRO A N 1
ATOM 2413 C CA . PRO A 1 319 ? 9.217 -9.125 -32.709 1.00 52.66 319 PRO A CA 1
ATOM 2414 C C . PRO A 1 319 ? 9.258 -8.004 -33.772 1.00 52.66 319 PRO A C 1
ATOM 2416 O O . PRO A 1 319 ? 8.818 -6.884 -33.522 1.00 52.66 319 PRO A O 1
ATOM 2419 N N . ALA A 1 320 ? 9.692 -8.337 -34.996 1.00 53.19 320 ALA A N 1
ATOM 2420 C CA . ALA A 1 320 ? 9.646 -7.473 -36.175 1.00 53.19 320 ALA A CA 1
ATOM 2421 C C . ALA A 1 320 ? 8.223 -7.083 -36.633 1.00 53.19 320 ALA A C 1
ATOM 2423 O O . ALA A 1 320 ? 8.000 -5.934 -37.013 1.00 53.19 320 ALA A O 1
ATOM 2424 N N . ASP A 1 321 ? 7.261 -8.001 -36.582 1.00 61.53 321 ASP A N 1
ATOM 2425 C CA . ASP A 1 321 ? 5.865 -7.759 -36.954 1.00 61.53 321 ASP A CA 1
ATOM 2426 C C . ASP A 1 321 ? 5.115 -7.009 -35.841 1.00 61.53 321 ASP A C 1
ATOM 2428 O O . ASP A 1 321 ? 4.309 -6.123 -36.121 1.00 61.53 321 ASP A O 1
ATOM 2432 N N . LEU A 1 322 ? 5.478 -7.220 -34.572 1.00 59.31 322 LEU A N 1
ATOM 2433 C CA . LEU A 1 322 ? 4.950 -6.410 -33.476 1.00 59.31 322 LEU A CA 1
ATOM 2434 C C . LEU A 1 322 ? 5.485 -4.967 -33.502 1.00 59.31 322 LEU A C 1
ATOM 2436 O O . LEU A 1 322 ? 4.720 -4.021 -33.301 1.00 59.31 322 LEU A O 1
ATOM 2440 N N . ALA A 1 323 ? 6.774 -4.780 -33.807 1.00 54.56 323 ALA A N 1
ATOM 2441 C CA . ALA A 1 323 ? 7.335 -3.457 -34.071 1.00 54.56 323 ALA A CA 1
ATOM 2442 C C . ALA A 1 323 ? 6.619 -2.783 -35.243 1.00 54.56 323 ALA A C 1
ATOM 2444 O O . ALA A 1 323 ? 6.265 -1.610 -35.154 1.00 54.56 323 ALA A O 1
ATOM 2445 N N . LYS A 1 324 ? 6.324 -3.539 -36.307 1.00 58.59 324 LYS A N 1
ATOM 2446 C CA . LYS A 1 324 ? 5.535 -3.072 -37.449 1.00 58.59 324 LYS A CA 1
ATOM 2447 C C . LYS A 1 324 ? 4.098 -2.704 -37.058 1.00 58.59 324 LYS A C 1
ATOM 2449 O O . LYS A 1 324 ? 3.598 -1.698 -37.543 1.00 58.59 324 LYS A O 1
ATOM 2454 N N . ASN A 1 325 ? 3.451 -3.438 -36.153 1.00 61.94 325 ASN A N 1
ATOM 2455 C CA . ASN A 1 325 ? 2.109 -3.116 -35.654 1.00 61.94 325 ASN A CA 1
ATOM 2456 C C . ASN A 1 325 ? 2.090 -1.864 -34.765 1.00 61.94 325 ASN A C 1
ATOM 2458 O O . ASN A 1 325 ? 1.179 -1.049 -34.894 1.00 61.94 325 ASN A O 1
ATOM 2462 N N . MET A 1 326 ? 3.104 -1.667 -33.915 1.00 59.53 326 MET A N 1
ATOM 2463 C CA . MET A 1 326 ? 3.267 -0.416 -33.159 1.00 59.53 326 MET A CA 1
ATOM 2464 C C . MET A 1 326 ? 3.562 0.772 -34.082 1.00 59.53 326 MET A C 1
ATOM 2466 O O . MET A 1 326 ? 3.014 1.850 -33.882 1.00 59.53 326 MET A O 1
ATOM 2470 N N . LEU A 1 327 ? 4.372 0.561 -35.124 1.00 58.06 327 LEU A N 1
ATOM 2471 C CA . LEU A 1 327 ? 4.670 1.557 -36.156 1.00 58.06 327 LEU A CA 1
ATOM 2472 C C . LEU A 1 327 ? 3.439 1.907 -37.008 1.00 58.06 327 LEU A C 1
ATOM 2474 O O . LEU A 1 327 ? 3.220 3.071 -37.319 1.00 58.06 327 LEU A O 1
ATOM 2478 N N . ASN A 1 328 ? 2.604 0.926 -37.364 1.00 56.12 328 ASN A N 1
ATOM 2479 C CA . ASN A 1 328 ? 1.400 1.139 -38.177 1.00 56.12 328 ASN A CA 1
ATOM 2480 C C . ASN A 1 328 ? 0.309 1.936 -37.442 1.00 56.12 328 ASN A C 1
ATOM 2482 O O . ASN A 1 328 ? -0.571 2.501 -38.088 1.00 56.12 328 ASN A O 1
ATOM 2486 N N . ALA A 1 329 ? 0.366 2.005 -36.110 1.00 53.00 329 ALA A N 1
ATOM 2487 C CA . ALA A 1 329 ? -0.499 2.864 -35.309 1.00 53.00 329 ALA A CA 1
ATOM 2488 C C . ALA A 1 329 ? -0.040 4.342 -35.283 1.00 53.00 329 ALA A C 1
ATOM 2490 O O . ALA A 1 329 ? -0.733 5.169 -34.692 1.00 53.00 329 ALA A O 1
ATOM 2491 N N . ALA A 1 330 ? 1.087 4.691 -35.922 1.00 47.53 330 ALA A N 1
ATOM 2492 C CA . ALA A 1 330 ? 1.753 5.983 -35.769 1.00 47.53 330 ALA A CA 1
ATOM 2493 C C . ALA A 1 330 ? 2.132 6.656 -37.106 1.00 47.53 330 ALA A C 1
ATOM 2495 O O . ALA A 1 330 ? 3.123 6.296 -37.744 1.00 47.53 330 ALA A O 1
ATOM 2496 N N . PRO A 1 331 ? 1.405 7.720 -37.495 1.00 50.56 331 PRO A N 1
ATOM 2497 C CA . PRO A 1 331 ? 2.042 8.836 -38.179 1.00 50.56 331 PRO A CA 1
ATOM 2498 C C . PRO A 1 331 ? 1.550 10.167 -37.590 1.00 50.56 331 PRO A C 1
ATOM 2500 O O . PRO A 1 331 ? 0.629 10.789 -38.121 1.00 50.56 331 PRO A O 1
ATOM 2503 N N . SER A 1 332 ? 2.163 10.626 -36.498 1.00 61.34 332 SER A N 1
ATOM 2504 C CA . SER A 1 332 ? 2.094 12.037 -36.100 1.00 61.34 332 SER A CA 1
ATOM 2505 C C . SER A 1 332 ? 3.490 12.654 -36.131 1.00 61.34 332 SER A C 1
ATOM 2507 O O . SER A 1 332 ? 4.476 12.014 -35.769 1.00 61.34 332 SER A O 1
ATOM 2509 N N . GLU A 1 333 ? 3.572 13.900 -36.584 1.00 69.12 333 GLU A N 1
ATOM 2510 C CA . GLU A 1 333 ? 4.803 14.693 -36.644 1.00 69.12 333 GLU A CA 1
ATOM 2511 C C . GLU A 1 333 ? 5.468 14.759 -35.249 1.00 69.12 333 GLU A C 1
ATOM 2513 O O . GLU A 1 333 ? 4.790 15.040 -34.263 1.00 69.12 333 GLU A O 1
ATOM 2518 N N . GLY A 1 334 ? 6.769 14.446 -35.143 1.00 74.56 334 GLY A N 1
ATOM 2519 C CA . GLY A 1 334 ? 7.532 14.495 -33.878 1.00 74.56 334 GLY A CA 1
ATOM 2520 C C . GLY A 1 334 ? 7.678 13.179 -33.093 1.00 74.56 334 GLY A C 1
ATOM 2521 O O . GLY A 1 334 ? 8.318 13.171 -32.041 1.00 74.56 334 GLY A O 1
ATOM 2522 N N . GLN A 1 335 ? 7.135 12.057 -33.581 1.00 79.31 335 GLN A N 1
ATOM 2523 C CA . GLN A 1 335 ? 7.376 10.742 -32.972 1.00 79.31 335 GLN A CA 1
ATOM 2524 C C . GLN A 1 335 ? 8.667 10.089 -33.482 1.00 79.31 335 GLN A C 1
ATOM 2526 O O . GLN A 1 335 ? 8.881 9.939 -34.685 1.00 79.31 335 GLN A O 1
ATOM 2531 N N . HIS A 1 336 ? 9.496 9.633 -32.546 1.00 85.19 336 HIS A N 1
ATOM 2532 C CA . HIS A 1 336 ? 10.714 8.873 -32.801 1.00 85.19 336 HIS A CA 1
ATOM 2533 C C . HIS A 1 336 ? 10.503 7.415 -32.404 1.00 85.19 336 HIS A C 1
ATOM 2535 O O . HIS A 1 336 ? 9.948 7.130 -31.343 1.00 85.19 336 HIS A O 1
ATOM 2541 N N . VAL A 1 337 ? 10.979 6.485 -33.237 1.00 86.44 337 VAL A N 1
ATOM 2542 C CA . VAL A 1 337 ? 10.896 5.045 -32.966 1.00 86.44 337 VAL A CA 1
ATOM 2543 C C . VAL A 1 337 ? 12.279 4.423 -33.002 1.00 86.44 337 VAL A C 1
ATOM 2545 O O . VAL A 1 337 ? 13.059 4.651 -33.928 1.00 86.44 337 VAL A O 1
ATOM 2548 N N . LYS A 1 338 ? 12.567 3.593 -32.002 1.00 86.50 338 LYS A N 1
ATOM 2549 C CA . LYS A 1 338 ? 13.792 2.805 -31.907 1.00 86.50 338 LYS A CA 1
ATOM 2550 C C . LYS A 1 338 ? 13.421 1.354 -31.644 1.00 86.50 338 LYS A C 1
ATOM 2552 O O . LYS A 1 338 ? 12.710 1.060 -30.691 1.00 86.50 338 LYS A O 1
ATOM 2557 N N . SER A 1 339 ? 13.889 0.439 -32.482 1.00 85.75 339 SER A N 1
ATOM 2558 C CA . SER A 1 339 ? 13.628 -0.990 -32.306 1.00 85.75 339 SER A CA 1
ATOM 2559 C C . SER A 1 339 ? 14.842 -1.825 -32.681 1.00 85.75 339 SER A C 1
ATOM 2561 O O . SER A 1 339 ? 15.685 -1.393 -33.470 1.00 85.75 339 SER A O 1
ATOM 2563 N N . GLY A 1 340 ? 14.945 -3.009 -32.085 1.00 79.94 340 GLY A N 1
ATOM 2564 C CA . GLY A 1 340 ? 16.009 -3.958 -32.382 1.00 79.94 340 GLY A CA 1
ATOM 2565 C C . GLY A 1 340 ? 16.518 -4.728 -31.161 1.00 79.94 340 GLY A C 1
ATOM 2566 O O . GLY A 1 340 ? 16.152 -4.421 -30.021 1.00 79.94 340 GLY A O 1
ATOM 2567 N N . PRO A 1 341 ? 17.371 -5.739 -31.396 1.00 80.12 341 PRO A N 1
ATOM 2568 C CA . PRO A 1 341 ? 18.054 -6.461 -30.330 1.00 80.12 341 PRO A CA 1
ATOM 2569 C C . PRO A 1 341 ? 19.081 -5.569 -29.615 1.00 80.12 341 PRO A C 1
ATOM 2571 O O . PRO A 1 341 ? 19.606 -4.615 -30.191 1.00 80.12 341 PRO A O 1
ATOM 2574 N N . GLY A 1 342 ? 19.384 -5.882 -28.351 1.00 76.94 342 GLY A N 1
ATOM 2575 C CA . GLY A 1 342 ? 20.454 -5.223 -27.588 1.00 76.94 342 GLY A CA 1
ATOM 2576 C C . GLY A 1 342 ? 20.165 -3.784 -27.139 1.00 76.94 342 GLY A C 1
ATOM 2577 O O . GLY A 1 342 ? 21.034 -3.144 -26.545 1.00 76.94 342 GLY A O 1
ATOM 2578 N N . ILE A 1 343 ? 18.958 -3.260 -27.386 1.00 84.81 343 ILE A N 1
ATOM 2579 C CA . ILE A 1 343 ? 18.505 -2.001 -26.776 1.00 84.81 343 ILE A CA 1
ATOM 2580 C C . ILE A 1 343 ? 18.264 -2.224 -25.280 1.00 84.81 343 ILE A C 1
ATOM 2582 O O . ILE A 1 343 ? 18.844 -1.506 -24.473 1.00 84.81 343 ILE A O 1
ATOM 2586 N N . ALA A 1 344 ? 17.442 -3.217 -24.936 1.00 84.56 344 ALA A N 1
ATOM 2587 C CA . ALA A 1 344 ? 17.209 -3.742 -23.593 1.00 84.56 344 ALA A CA 1
ATOM 2588 C C . ALA A 1 344 ? 16.595 -5.146 -23.736 1.00 84.56 344 ALA A C 1
ATOM 2590 O O . ALA A 1 344 ? 15.693 -5.325 -24.554 1.00 84.56 344 ALA A O 1
ATOM 2591 N N . GLY A 1 345 ? 17.085 -6.137 -22.987 1.00 86.19 345 GLY A N 1
ATOM 2592 C CA . GLY A 1 345 ? 16.659 -7.526 -23.169 1.00 86.19 345 GLY A CA 1
ATOM 2593 C C . GLY A 1 345 ? 17.085 -8.141 -24.506 1.00 86.19 345 GLY A C 1
ATOM 2594 O O . GLY A 1 345 ? 18.032 -7.695 -25.162 1.00 86.19 345 GLY A O 1
ATOM 2595 N N . ARG A 1 346 ? 16.353 -9.182 -24.909 1.00 84.75 346 ARG A N 1
ATOM 2596 C CA . ARG A 1 346 ? 16.461 -9.856 -26.210 1.00 84.75 346 ARG A CA 1
ATOM 2597 C C . ARG A 1 346 ? 15.958 -8.953 -27.331 1.00 84.75 346 ARG A C 1
ATOM 2599 O O . ARG A 1 346 ? 16.579 -8.875 -28.390 1.00 84.75 346 ARG A O 1
ATOM 2606 N N . TYR A 1 347 ? 14.854 -8.247 -27.090 1.00 84.38 347 TYR A N 1
ATOM 2607 C CA . TYR A 1 347 ? 14.243 -7.344 -28.058 1.00 84.38 347 TYR A CA 1
ATOM 2608 C C . TYR A 1 347 ? 13.544 -6.171 -27.378 1.00 84.38 347 TYR A C 1
ATOM 2610 O O . TYR A 1 347 ? 12.937 -6.336 -26.321 1.00 84.38 347 TYR A O 1
ATOM 2618 N N . ALA A 1 348 ? 13.570 -5.006 -28.025 1.00 86.69 348 ALA A N 1
ATOM 2619 C CA . ALA A 1 348 ? 12.825 -3.842 -27.576 1.00 86.69 348 ALA A CA 1
ATOM 2620 C C . ALA A 1 348 ? 12.224 -3.046 -28.741 1.00 86.69 348 ALA A C 1
ATOM 2622 O O . ALA A 1 348 ? 12.817 -2.955 -29.821 1.00 86.69 348 ALA A O 1
ATOM 2623 N N . VAL A 1 349 ? 11.087 -2.406 -28.472 1.00 87.50 349 VAL A N 1
ATOM 2624 C CA . VAL A 1 349 ? 10.477 -1.351 -29.293 1.00 87.50 349 VAL A CA 1
ATOM 2625 C C . VAL A 1 349 ? 10.196 -0.166 -28.387 1.00 87.50 349 VAL A C 1
ATOM 2627 O O . VAL A 1 349 ? 9.533 -0.323 -27.367 1.00 87.50 349 VAL A O 1
ATOM 2630 N N . LEU A 1 350 ? 10.724 0.998 -28.736 1.00 90.31 350 LEU A N 1
ATOM 2631 C CA . LEU A 1 350 ? 10.585 2.243 -27.994 1.00 90.31 350 LEU A CA 1
ATOM 2632 C C . LEU A 1 350 ? 9.984 3.297 -28.917 1.00 90.31 350 LEU A C 1
ATOM 2634 O O . LEU A 1 350 ? 10.420 3.439 -30.062 1.00 90.31 350 LEU A O 1
ATOM 2638 N N . VAL A 1 351 ? 9.027 4.054 -28.399 1.00 89.56 351 VAL A N 1
ATOM 2639 C CA . VAL A 1 351 ? 8.394 5.193 -29.059 1.00 89.56 351 VAL A CA 1
ATOM 2640 C C . VAL A 1 351 ? 8.429 6.368 -28.091 1.00 89.56 351 VAL A C 1
ATOM 2642 O O . VAL A 1 351 ? 8.078 6.208 -26.927 1.00 89.56 351 VAL A O 1
ATOM 2645 N N . ALA A 1 352 ? 8.836 7.545 -28.553 1.00 89.38 352 ALA A N 1
ATOM 2646 C CA . ALA A 1 352 ? 8.747 8.777 -27.773 1.00 89.38 352 ALA A CA 1
ATOM 2647 C C . ALA A 1 352 ? 8.298 9.931 -28.670 1.00 89.38 352 ALA A C 1
ATOM 2649 O O . ALA A 1 352 ? 8.725 10.027 -29.823 1.00 89.38 352 ALA A O 1
ATOM 2650 N N . ASN A 1 353 ? 7.426 10.794 -28.151 1.00 86.56 353 ASN A N 1
ATOM 2651 C CA . ASN A 1 353 ? 7.075 12.054 -28.794 1.00 86.56 353 ASN A CA 1
ATOM 2652 C C . ASN A 1 353 ? 7.995 13.162 -28.269 1.00 86.56 353 ASN A C 1
ATOM 2654 O O . ASN A 1 353 ? 7.893 13.538 -27.104 1.00 86.56 353 ASN A O 1
ATOM 2658 N N . GLU A 1 354 ? 8.871 13.678 -29.129 1.00 79.56 354 GLU A N 1
ATOM 2659 C CA . GLU A 1 354 ? 9.815 14.759 -28.800 1.00 79.56 354 GLU A CA 1
ATOM 2660 C C . GLU A 1 354 ? 9.392 16.100 -29.426 1.00 79.56 354 GLU A C 1
ATOM 2662 O O . GLU A 1 354 ? 10.174 17.049 -29.494 1.00 79.56 354 GLU A O 1
ATOM 2667 N N . GLY A 1 355 ? 8.142 16.187 -29.897 1.00 74.69 355 GLY A N 1
ATOM 2668 C CA . GLY A 1 355 ? 7.541 17.429 -30.368 1.00 74.69 355 GLY A CA 1
ATOM 2669 C C . GLY A 1 355 ? 7.365 18.486 -29.262 1.00 74.69 355 GLY A C 1
ATOM 2670 O O . GLY A 1 355 ? 7.671 18.241 -28.096 1.00 74.69 355 GLY A O 1
ATOM 2671 N N . PRO A 1 356 ? 6.835 19.676 -29.608 1.00 65.62 356 PRO A N 1
ATOM 2672 C CA . PRO A 1 356 ? 6.652 20.793 -28.671 1.00 65.62 356 PRO A CA 1
ATOM 2673 C C . PRO A 1 356 ? 5.742 20.470 -27.473 1.00 65.62 356 PRO A C 1
ATOM 2675 O O . PRO A 1 356 ? 5.851 21.135 -26.448 1.00 65.62 356 PRO A O 1
ATOM 2678 N N . ASP A 1 357 ? 4.918 19.424 -27.588 1.00 65.56 357 ASP A N 1
ATOM 2679 C CA . ASP A 1 357 ? 4.181 18.804 -26.489 1.00 65.56 357 ASP A CA 1
ATOM 2680 C C . ASP A 1 357 ? 4.732 17.380 -26.249 1.00 65.56 357 ASP A C 1
ATOM 2682 O O . ASP A 1 357 ? 4.174 16.414 -26.791 1.00 65.56 357 ASP A O 1
ATOM 2686 N N . PRO A 1 358 ? 5.834 17.210 -25.485 1.00 62.78 358 PRO A N 1
ATOM 2687 C CA . PRO A 1 358 ? 6.429 15.903 -25.195 1.00 62.78 358 PRO A CA 1
ATOM 2688 C C . PRO A 1 358 ? 5.517 15.103 -24.255 1.00 62.78 358 PRO A C 1
ATOM 2690 O O . PRO A 1 358 ? 5.700 15.038 -23.042 1.00 62.78 358 PRO A O 1
ATOM 2693 N N . GLY A 1 359 ? 4.443 14.553 -24.815 1.00 72.31 359 GLY A N 1
ATOM 2694 C CA . GLY A 1 359 ? 3.329 14.040 -24.023 1.00 72.31 359 GLY A CA 1
ATOM 2695 C C . GLY A 1 359 ? 3.452 12.572 -23.636 1.00 72.31 359 GLY A C 1
ATOM 2696 O O . GLY A 1 359 ? 2.909 12.173 -22.610 1.00 72.31 359 GLY A O 1
ATOM 2697 N N . TYR A 1 360 ? 4.126 11.751 -24.444 1.00 87.19 360 TYR A N 1
ATOM 2698 C CA . TYR A 1 360 ? 3.997 10.299 -24.340 1.00 87.19 360 TYR A CA 1
ATOM 2699 C C . TYR A 1 360 ? 5.242 9.556 -24.821 1.00 87.19 360 TYR A C 1
ATOM 2701 O O . TYR A 1 360 ? 5.756 9.819 -25.910 1.00 87.19 360 TYR A O 1
ATOM 2709 N N . ALA A 1 361 ? 5.675 8.594 -24.015 1.00 91.19 361 ALA A N 1
ATOM 2710 C CA . ALA A 1 361 ? 6.728 7.648 -24.320 1.00 91.19 361 ALA A CA 1
ATOM 2711 C C . ALA A 1 361 ? 6.282 6.236 -23.914 1.00 91.19 361 ALA A C 1
ATOM 2713 O O . ALA A 1 361 ? 5.682 6.038 -22.856 1.00 91.19 361 ALA A O 1
ATOM 2714 N N . GLU A 1 362 ? 6.580 5.247 -24.748 1.00 92.00 362 GLU A N 1
ATOM 2715 C CA . GLU A 1 362 ? 6.217 3.850 -24.531 1.00 92.00 362 GLU A CA 1
ATOM 2716 C C . GLU A 1 362 ? 7.384 2.939 -24.908 1.00 92.00 362 GLU A C 1
ATOM 2718 O O . GLU A 1 362 ? 8.018 3.126 -25.946 1.00 92.00 362 GLU A O 1
ATOM 2723 N N . ALA A 1 363 ? 7.646 1.916 -24.098 1.00 91.62 363 ALA A N 1
ATOM 2724 C CA . ALA A 1 363 ? 8.536 0.827 -24.471 1.00 91.62 363 ALA A CA 1
ATOM 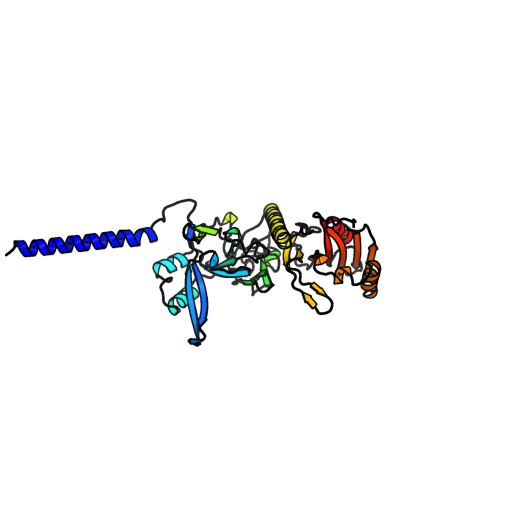2725 C C . ALA A 1 363 ? 7.862 -0.528 -24.280 1.00 91.62 363 ALA A C 1
ATOM 2727 O O . ALA A 1 363 ? 7.126 -0.739 -23.319 1.00 91.62 363 ALA A O 1
ATOM 2728 N N . LYS A 1 364 ? 8.181 -1.469 -25.164 1.00 90.69 364 LYS A N 1
ATOM 2729 C CA . LYS A 1 364 ? 7.854 -2.888 -25.034 1.00 90.69 364 LYS A CA 1
ATOM 2730 C C . LYS A 1 364 ? 9.137 -3.689 -25.135 1.00 90.69 364 LYS A C 1
ATOM 2732 O O . LYS A 1 364 ? 9.879 -3.530 -26.104 1.00 90.69 364 LYS A O 1
ATOM 2737 N N . LEU A 1 365 ? 9.412 -4.498 -24.122 1.00 90.38 365 LEU A N 1
ATOM 2738 C CA . LEU A 1 365 ? 10.676 -5.196 -23.934 1.00 90.38 365 LEU A CA 1
ATOM 2739 C C . LEU A 1 365 ? 10.414 -6.689 -23.736 1.00 90.38 365 LEU A C 1
ATOM 2741 O O . LEU A 1 365 ? 9.479 -7.071 -23.035 1.00 90.38 365 LEU A O 1
ATOM 2745 N N . TRP A 1 366 ? 11.282 -7.519 -24.300 1.00 89.75 366 TRP A N 1
ATOM 2746 C CA . TRP A 1 366 ? 11.317 -8.960 -24.073 1.00 89.75 366 TRP A CA 1
ATOM 2747 C C . TRP A 1 366 ? 12.710 -9.345 -23.623 1.00 89.75 366 TRP A C 1
ATOM 2749 O O . TRP A 1 366 ? 13.697 -8.934 -24.236 1.00 89.75 366 TRP A O 1
ATOM 2759 N N . GLY A 1 367 ? 12.807 -10.167 -22.590 1.00 90.50 367 GLY A N 1
ATOM 2760 C CA . GLY A 1 367 ? 14.085 -10.710 -22.158 1.00 90.50 367 GLY A CA 1
ATOM 2761 C C . GLY A 1 367 ? 13.969 -11.533 -20.891 1.00 90.50 367 GLY A C 1
ATOM 2762 O O . GLY A 1 367 ? 12.893 -11.670 -20.311 1.00 90.50 367 GLY A O 1
ATOM 2763 N N . LYS A 1 368 ? 15.105 -12.073 -20.463 1.00 92.69 368 LYS A N 1
ATOM 2764 C CA . LYS A 1 368 ? 15.211 -12.841 -19.225 1.00 92.69 368 LYS A CA 1
ATOM 2765 C C . LYS A 1 368 ? 15.328 -11.894 -18.033 1.00 92.69 368 LYS A C 1
ATOM 2767 O O . LYS A 1 368 ? 16.165 -10.992 -18.054 1.00 92.69 368 LYS A O 1
ATOM 2772 N N . GLY A 1 369 ? 14.512 -12.093 -17.004 1.00 94.69 369 GLY A N 1
ATOM 2773 C CA . GLY A 1 369 ? 14.698 -11.466 -15.698 1.00 94.69 369 GLY A CA 1
ATOM 2774 C C . GLY A 1 369 ? 16.004 -11.918 -15.038 1.00 94.69 369 GLY A C 1
ATOM 2775 O O . GLY A 1 369 ? 16.670 -12.846 -15.502 1.00 94.69 369 GLY A O 1
ATOM 2776 N N . THR A 1 370 ? 16.364 -11.287 -13.921 1.00 94.81 370 THR A N 1
ATOM 2777 C CA . THR A 1 370 ? 17.593 -11.611 -13.171 1.00 94.81 370 THR A CA 1
ATOM 2778 C C . THR A 1 370 ? 17.604 -13.030 -12.595 1.00 94.81 370 THR A C 1
ATOM 2780 O O . THR A 1 370 ? 18.668 -13.547 -12.265 1.00 94.81 370 THR A O 1
ATOM 2783 N N . ASP A 1 371 ? 16.440 -13.670 -12.502 1.00 94.50 371 ASP A N 1
ATOM 2784 C CA . ASP A 1 371 ? 16.256 -15.057 -12.074 1.00 94.50 371 ASP A CA 1
ATOM 2785 C C . ASP A 1 371 ? 16.073 -16.051 -13.239 1.00 94.50 371 ASP A C 1
ATOM 2787 O O . ASP A 1 371 ? 15.823 -17.233 -13.006 1.00 94.50 371 ASP A O 1
ATOM 2791 N N . GLY A 1 372 ? 16.200 -15.592 -14.489 1.00 94.19 372 GLY A N 1
ATOM 2792 C CA . GLY A 1 372 ? 16.039 -16.416 -15.690 1.00 94.19 372 GLY A CA 1
ATOM 2793 C C . GLY A 1 372 ? 14.595 -16.591 -16.179 1.00 94.19 372 GLY A C 1
ATOM 2794 O O . GLY A 1 372 ? 14.377 -17.303 -17.164 1.00 94.19 372 GLY A O 1
ATOM 2795 N N . THR A 1 373 ? 13.609 -15.944 -15.551 1.00 92.88 373 THR A N 1
ATOM 2796 C CA . THR A 1 373 ? 12.216 -15.954 -16.028 1.00 92.88 373 THR A CA 1
ATOM 2797 C C . THR A 1 373 ? 12.101 -15.198 -17.352 1.00 92.88 373 THR A C 1
ATOM 2799 O O . THR A 1 373 ? 12.622 -14.092 -17.471 1.00 92.88 373 THR A O 1
ATOM 2802 N N . ASP A 1 374 ? 11.414 -15.751 -18.355 1.00 91.06 374 ASP A N 1
ATOM 2803 C CA . ASP A 1 374 ? 11.092 -14.997 -19.574 1.00 9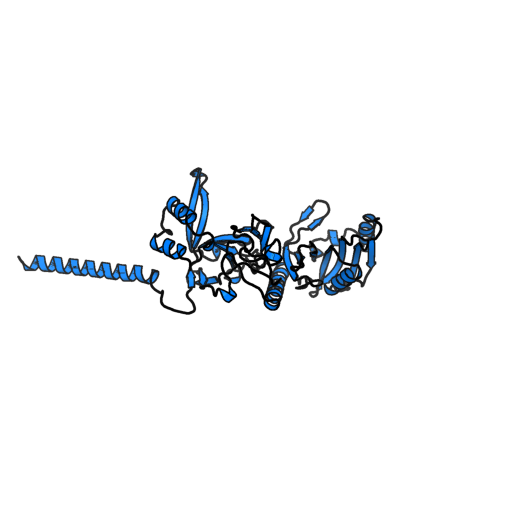1.06 374 ASP A CA 1
ATOM 2804 C C . ASP A 1 374 ? 10.015 -13.955 -19.276 1.00 91.06 374 ASP A C 1
ATOM 2806 O O . ASP A 1 374 ? 8.893 -14.293 -18.883 1.00 91.06 374 ASP A O 1
ATOM 2810 N N . LEU A 1 375 ? 10.355 -12.685 -19.482 1.00 91.44 375 LEU A N 1
ATOM 2811 C CA . LEU A 1 375 ? 9.495 -11.551 -19.184 1.00 91.44 375 LEU A CA 1
ATOM 2812 C C . LEU A 1 375 ? 9.163 -10.758 -20.443 1.00 91.44 375 LEU A C 1
ATOM 2814 O O . LEU A 1 375 ? 10.018 -10.474 -21.286 1.00 91.44 375 LEU A O 1
ATOM 2818 N N . PHE A 1 376 ? 7.908 -10.335 -20.501 1.00 90.56 376 PHE A N 1
ATOM 2819 C CA . PHE A 1 376 ? 7.453 -9.223 -21.310 1.00 90.56 376 PHE A CA 1
ATOM 2820 C C . PHE A 1 376 ? 7.243 -8.020 -20.390 1.00 90.56 376 PHE A C 1
ATOM 2822 O O . PHE A 1 376 ? 6.555 -8.126 -19.375 1.00 90.56 376 PHE A O 1
ATOM 2829 N N . VAL A 1 377 ? 7.845 -6.881 -20.721 1.00 92.25 377 VAL A N 1
ATOM 2830 C CA . VAL A 1 377 ? 7.765 -5.661 -19.914 1.00 92.25 377 VAL A CA 1
ATOM 2831 C C . VAL A 1 377 ? 7.268 -4.507 -20.769 1.00 92.25 377 VAL A C 1
ATOM 2833 O O . VAL A 1 377 ? 7.771 -4.280 -21.868 1.00 92.25 377 VAL A O 1
ATOM 2836 N N . THR A 1 378 ? 6.312 -3.744 -20.250 1.00 93.12 378 THR A N 1
ATOM 2837 C CA . THR A 1 378 ? 5.870 -2.482 -20.847 1.00 93.12 378 THR A CA 1
ATOM 2838 C C . THR A 1 378 ? 6.281 -1.311 -19.973 1.00 93.12 378 THR A C 1
ATOM 2840 O O . THR A 1 378 ? 6.162 -1.386 -18.753 1.00 93.12 378 THR A O 1
ATOM 2843 N N . ILE A 1 379 ? 6.704 -0.215 -20.589 1.00 94.94 379 ILE A N 1
ATOM 2844 C CA . ILE A 1 379 ? 6.913 1.079 -19.940 1.00 94.94 379 ILE A CA 1
ATOM 2845 C C . ILE A 1 379 ? 5.963 2.065 -20.605 1.00 94.94 379 ILE A C 1
ATOM 2847 O O . ILE A 1 379 ? 5.912 2.130 -21.827 1.00 94.94 379 ILE A O 1
ATOM 2851 N N . THR A 1 380 ? 5.226 2.841 -19.823 1.00 93.44 380 THR A N 1
ATOM 2852 C CA . THR A 1 380 ? 4.475 4.009 -20.286 1.00 93.44 380 THR A CA 1
ATOM 2853 C C . THR A 1 380 ? 4.894 5.201 -19.447 1.00 93.44 380 THR A C 1
ATOM 2855 O O . THR A 1 380 ? 4.865 5.131 -18.223 1.00 93.44 380 THR A O 1
ATOM 2858 N N . ALA A 1 381 ? 5.290 6.293 -20.084 1.00 93.62 381 ALA A N 1
ATOM 2859 C CA . ALA A 1 381 ? 5.737 7.495 -19.403 1.00 93.62 381 ALA A CA 1
ATOM 2860 C C . ALA A 1 381 ? 5.208 8.756 -20.090 1.00 93.62 381 ALA A C 1
ATOM 2862 O O . ALA A 1 381 ? 4.961 8.769 -21.295 1.00 93.62 381 ALA A O 1
ATOM 2863 N N . THR A 1 382 ? 5.054 9.829 -19.321 1.00 90.69 382 THR A N 1
ATOM 2864 C CA . THR A 1 382 ? 4.811 11.182 -19.840 1.00 90.69 382 THR A CA 1
ATOM 2865 C C . THR A 1 382 ? 6.055 12.041 -19.621 1.00 90.69 382 THR A C 1
ATOM 2867 O O . THR A 1 382 ? 6.789 11.822 -18.655 1.00 90.69 382 THR A O 1
ATOM 2870 N N . GLY A 1 383 ? 6.320 12.987 -20.528 1.00 87.38 383 GLY A N 1
ATOM 2871 C CA . GLY A 1 383 ? 7.449 13.915 -20.393 1.00 87.38 383 GLY A CA 1
ATOM 2872 C C . GLY A 1 383 ? 8.836 13.267 -20.476 1.00 87.38 383 GLY A C 1
ATOM 2873 O O . GLY A 1 383 ? 9.785 13.817 -19.929 1.00 87.38 383 GLY A O 1
ATOM 2874 N N . MET A 1 384 ? 8.964 12.097 -21.112 1.00 91.31 384 MET A N 1
ATOM 2875 C CA . MET A 1 384 ? 10.228 11.361 -21.215 1.00 91.31 384 MET A CA 1
ATOM 2876 C C . MET A 1 384 ? 10.762 11.377 -22.651 1.00 91.31 384 MET A C 1
ATOM 2878 O O . MET A 1 384 ? 10.045 11.032 -23.589 1.00 91.31 384 MET A O 1
ATOM 2882 N N . THR A 1 385 ? 12.032 11.739 -22.810 1.00 92.31 385 THR A N 1
ATOM 2883 C CA . THR A 1 385 ? 12.757 11.692 -24.091 1.00 92.31 385 THR A CA 1
ATOM 2884 C C . THR A 1 385 ? 13.105 10.256 -24.499 1.00 92.31 385 THR A C 1
ATOM 2886 O O . THR A 1 385 ? 13.105 9.334 -23.675 1.00 92.31 385 THR A O 1
ATOM 2889 N N . MET A 1 386 ? 13.466 10.039 -25.767 1.00 93.00 386 MET A N 1
ATOM 2890 C CA . MET A 1 386 ? 13.909 8.729 -26.259 1.00 93.00 386 MET A CA 1
ATOM 2891 C C . MET A 1 386 ? 15.155 8.216 -25.519 1.00 93.00 386 MET A C 1
ATOM 2893 O O . MET A 1 386 ? 15.284 7.009 -25.274 1.00 93.00 386 MET A O 1
ATOM 2897 N N . ASP A 1 387 ? 16.074 9.105 -25.141 1.00 93.94 387 ASP A N 1
ATOM 2898 C CA . ASP A 1 387 ? 17.302 8.742 -24.426 1.00 93.94 387 ASP A CA 1
ATOM 2899 C C . ASP A 1 387 ? 17.032 8.350 -22.969 1.00 93.94 387 ASP A C 1
ATOM 2901 O O . ASP A 1 387 ? 17.588 7.358 -22.480 1.00 93.94 387 ASP A O 1
ATOM 2905 N N . GLU A 1 388 ? 16.135 9.061 -22.285 1.00 94.31 388 GLU A N 1
ATOM 2906 C CA . GLU A 1 388 ? 15.681 8.696 -20.940 1.00 94.31 388 GLU A CA 1
ATOM 2907 C C . GLU A 1 388 ? 14.923 7.366 -20.954 1.00 94.31 388 GLU A C 1
ATOM 2909 O O . GLU A 1 388 ? 15.220 6.491 -20.137 1.00 94.31 388 GLU A O 1
ATOM 2914 N N . LEU A 1 389 ? 14.019 7.165 -21.922 1.00 95.12 389 LEU A N 1
ATOM 2915 C CA . LEU A 1 389 ? 13.285 5.908 -22.088 1.00 95.12 389 LEU A CA 1
ATOM 2916 C C . LEU A 1 389 ? 14.237 4.743 -22.377 1.00 95.12 389 LEU A C 1
ATOM 2918 O O . LEU A 1 389 ? 14.118 3.676 -21.775 1.00 95.12 389 LEU A O 1
ATOM 2922 N N . THR A 1 390 ? 15.222 4.953 -23.255 1.00 95.38 390 THR A N 1
ATOM 2923 C CA . THR A 1 390 ? 16.267 3.959 -23.542 1.00 95.38 390 THR A CA 1
ATOM 2924 C C . THR A 1 390 ? 17.065 3.619 -22.283 1.00 95.38 390 THR A C 1
ATOM 2926 O O . THR A 1 390 ? 17.358 2.448 -22.034 1.00 95.38 390 THR A O 1
ATOM 2929 N N . SER A 1 391 ? 17.436 4.626 -21.492 1.00 95.75 391 SER A N 1
ATOM 2930 C CA . SER A 1 391 ? 18.227 4.441 -20.272 1.00 95.75 391 SER A CA 1
ATOM 2931 C C . SER A 1 391 ? 17.439 3.688 -19.201 1.00 95.75 391 SER A C 1
ATOM 2933 O O . SER A 1 391 ? 17.957 2.734 -18.617 1.00 95.75 391 SER A O 1
ATOM 2935 N N . LEU A 1 392 ? 16.168 4.048 -19.002 1.00 96.12 392 LEU A N 1
ATOM 2936 C CA . LEU A 1 392 ? 15.267 3.346 -18.095 1.00 96.12 392 LEU A CA 1
ATOM 2937 C C . LEU A 1 392 ? 15.072 1.891 -18.533 1.00 96.12 392 LEU A C 1
ATOM 2939 O O . LEU A 1 392 ? 15.279 0.993 -17.721 1.00 96.12 392 LEU A O 1
ATOM 2943 N N . ALA A 1 393 ? 14.770 1.641 -19.810 1.00 95.81 393 ALA A N 1
ATOM 2944 C CA . ALA A 1 393 ? 14.596 0.290 -20.346 1.00 95.81 393 ALA A CA 1
ATOM 2945 C C . ALA A 1 393 ? 15.819 -0.603 -20.082 1.00 95.81 393 ALA A C 1
ATOM 2947 O O . ALA A 1 393 ? 15.675 -1.751 -19.665 1.00 95.81 393 ALA A O 1
ATOM 2948 N N . LYS A 1 394 ? 17.031 -0.063 -20.260 1.00 95.44 394 LYS A N 1
ATOM 2949 C CA . LYS A 1 394 ? 18.283 -0.770 -19.946 1.00 95.44 394 LYS A CA 1
ATOM 2950 C C . LYS A 1 394 ? 18.444 -1.064 -18.459 1.00 95.44 394 LYS A C 1
ATOM 2952 O O . LYS A 1 394 ? 18.914 -2.143 -18.106 1.00 95.44 394 LYS A O 1
ATOM 2957 N N . SER A 1 395 ? 18.059 -0.129 -17.590 1.00 95.81 395 SER A N 1
ATOM 2958 C CA . SER A 1 395 ? 18.203 -0.293 -16.138 1.00 95.81 395 SER A CA 1
ATOM 2959 C C . SER A 1 395 ? 17.339 -1.410 -15.546 1.00 95.81 395 SER A C 1
ATOM 2961 O O . SER A 1 395 ? 17.645 -1.883 -14.457 1.00 95.81 395 SER A O 1
ATOM 2963 N N . LEU A 1 396 ? 16.318 -1.884 -16.273 1.00 95.56 396 LEU A N 1
ATOM 2964 C CA . LEU A 1 396 ? 15.487 -3.015 -15.843 1.00 95.56 396 LEU A CA 1
ATOM 2965 C C . LEU A 1 396 ? 16.236 -4.358 -15.870 1.00 95.56 396 LEU A C 1
ATOM 2967 O O . LEU A 1 396 ? 15.714 -5.358 -15.387 1.00 95.56 396 LEU A O 1
ATOM 2971 N N . GLY A 1 397 ? 17.452 -4.398 -16.431 1.00 93.88 397 GLY A N 1
ATOM 2972 C CA . GLY A 1 397 ? 18.349 -5.549 -16.314 1.00 93.88 397 GLY A CA 1
ATOM 2973 C C . GLY A 1 397 ? 17.895 -6.794 -17.077 1.00 93.88 397 GLY A C 1
ATOM 2974 O O . GLY A 1 397 ? 18.318 -7.895 -16.737 1.00 93.88 397 GLY A O 1
ATOM 2975 N N . LEU A 1 398 ? 17.046 -6.638 -18.097 1.00 92.81 398 LEU A N 1
ATOM 2976 C CA . LEU A 1 398 ? 16.607 -7.757 -18.929 1.00 92.81 398 LEU A CA 1
ATOM 2977 C C . LEU A 1 398 ? 17.776 -8.296 -19.770 1.00 92.81 398 LEU A C 1
ATOM 2979 O O . LEU A 1 398 ? 18.433 -7.538 -20.492 1.00 92.81 398 LEU A O 1
ATOM 2983 N N . GLY A 1 399 ? 18.015 -9.606 -19.693 1.00 88.62 399 GLY A N 1
ATOM 2984 C CA . GLY A 1 399 ? 19.065 -10.316 -20.425 1.00 88.62 399 GLY A CA 1
ATOM 2985 C C . GLY A 1 399 ? 18.680 -10.673 -21.874 1.00 88.62 399 GLY A C 1
ATOM 2986 O O . GLY A 1 399 ? 17.487 -10.798 -22.174 1.00 88.62 399 GLY A O 1
ATOM 2987 N N . PRO A 1 400 ? 19.669 -10.845 -22.779 1.00 81.81 400 PRO A N 1
ATOM 2988 C CA . PRO A 1 400 ? 19.442 -11.095 -24.207 1.00 81.81 400 PRO A CA 1
ATOM 2989 C C . PRO A 1 400 ? 19.264 -12.573 -24.608 1.00 81.81 400 PRO A C 1
ATOM 2991 O O . PRO A 1 400 ? 18.892 -12.827 -25.750 1.00 81.81 400 PRO A O 1
ATOM 2994 N N . GLU A 1 401 ? 19.561 -13.532 -23.727 1.00 75.19 401 GLU A N 1
ATOM 2995 C CA . GLU A 1 401 ? 19.727 -14.954 -24.086 1.00 75.19 401 GLU A CA 1
ATOM 2996 C C . GLU A 1 401 ? 18.410 -15.707 -24.355 1.00 75.19 401 GLU A C 1
ATOM 2998 O O . GLU A 1 401 ? 17.340 -15.305 -23.880 1.00 75.19 401 GLU A O 1
ATOM 3003 N N . ASP A 1 402 ? 18.521 -16.801 -25.121 1.00 56.97 402 ASP A N 1
ATOM 3004 C CA . ASP A 1 402 ? 17.558 -17.911 -25.206 1.00 56.97 402 ASP A CA 1
ATOM 3005 C C . ASP A 1 402 ? 17.906 -18.992 -24.172 1.00 56.97 402 ASP A C 1
ATOM 3007 O O . ASP A 1 402 ? 19.086 -19.422 -24.154 1.00 56.97 402 ASP A O 1
#

Radius of gyration: 28.13 Å; chains: 1; bounding box: 55×47×111 Å

Foldseek 3Di:
DPVVVVVVVVVVVVVVVVVVVVCCVVVVVVPDPPDDDQWDKDFWKFWDWDQDPVVRDIFIAIDFDFLVPAAALGKTKTFQCPDVLVVVCVVVVLNPDGRVSVVVSVVPDDLQRIKIWHQHHVLLVSPDNFCLRIWIFRLADFQARAGWYADSPQPQWTFGPPFTFTAHRQFQWTQDGPVLLPHGNVDDDDDSFTFGTQTWDWHADPVRTIITRDDPCQDRNGRRNTYTDDPVRLLVSLVSSQVSNCVQLVHRQLDHCAAPNFGFRDKGQDFDDDPNDTDRDSNKMKTKTDDSNDPDPWIKIKIKDQCVVPVCVVVVDDLVVVLVVVVVVDDDPQKDWDWDQPLAAQIKIKIWRPPPQRAKIKMWDWAAQPRRGTMIMIMIGTPDDPVSVSVRRNSSPGHNDD

Secondary structure (DSSP, 8-state):
--HHHHHHHHHHHHHHHHHHHHHHHHHGGGT---S--TT-EEE-EEEEEEEEGGGTEEEEEEEE-BGGGS-TTEEEEEE-TTSHHHHHHHHTTGGGS-HHHHHHHHTTS-GGGEEEEEEPPGGGTTT-SSGGGEEEEESB-TTT--B-EEETTTT-EEE-TTT--EE-TTT-BEEESGGGGT-BTTB--S----EE--B--EEE-TTSBEEEEPP-HHHH-BTTTBEEPPHHHHHHHHHHHHHHHHHHHTS-----SEETTEEEEEEEE--EEETTEEE--TT-EEEEEE-TT-SS--EEEEEEEEGGG-HHHHHSS-HHHHHHHHHHT---TTEEEEEETTSSSSEEEEEEE-SSS---EEEEEEEE-TTS-EEEEEEEESS--HHHHHHHHHHT--B---

Organism: NCBI:txid926571

pLDDT: mean 85.25, std 16.21, range [38.12, 98.62]